Protein AF-A0A8B9CBR7-F1 (afdb_monomer_lite)

Organism: NCBI:txid132585

Foldseek 3Di:
DDDDDDDPPPPPPPDDPPVVVVVVVVVVVVVPDDDDDDDDDDDDPPDDPDPQVVDPVNVVVCVVVVVDDPDPDDDDPDDPVPPQPPQWDWDQDPVRDTDIPDDPQQQDPVNVVVLVVVLVVLCVVLCVPPLDDCPDPDSLVNVLSSLVSNVSSCVNSLSSVLVNVCVVPVVVSVVSVCCCVVVCCVVVSVVVSVVSVVVVVVVVVVVVVVVVVVVVVVVVVVVVVVVVVVVVVVVVVVVVVCVVVVVVDPDDCPVVVVVVVVVVVVVVVVVVVVVVVVVVVVVVVVVVVVVVVVVVVCVVVVVVVVVVVVVVVVVVVVVVVVVVVVVVVVVVVVVVVVVVVVVVVVVVVVVVVVVVVVVVVVVVVVVVVVVVVVVVVVVVVVVVVCVVPVD

pLDDT: mean 70.77, std 22.2, range [23.59, 97.25]

InterPro domains:
  IPR019347 Axonemal dynein light chain [PF10211] (94-184)
  IPR052845 Axonemal dynein light chain domain-containing protein [PTHR23052] (86-386)

Secondary structure (DSSP, 8-state):
------------------HHHHHHHHHHHHTTPPP---------------GGGG-HHHHGGGHHHHS-------------TTSSTT---EEE-TTS-EEESSPSS--SHHHHHHHHHHHHHHHHHTTSS------SSSHHHHHHHHHHHHHHHHHHHHHHHHHHHHHH-HHHHHHHHHHHHHSTHHHHHHHHHHHHHHHHHHHHHHHHHHHHHHHHHHHHHHHHHHHHHHHHHHHHHHHHHHHHHHHH--SSSHHHHHHHHHHHHHHHHHHHHHHHHHHHHHHHHHHHHHHHHHHHHHHHTT-HHHHHHHHHHHHHHHHHHHHHHHHHHHHHHHHHHHHHHHHHHHHHHHHHHHHHHHHHHHHHHHHHHHHHHHHHHHHHHHHHHHHHS--

Sequence (391 aa):
MLDHMRPVSSSLEYSFVPEEIFRTLTCASSSLSSPEYLKSHQTGCLQTPDRLWHYPNRRSKFRHLTDHPVSLTCAGSFNIYTCFSKYTTLLEDHEKKLRLFPSMKPAGRLEVIQLMEAMDNMLEKAGVDELIRVTGPSQLHNMLELLKAEQNIYNIVFHELIRQVSVDCVERGHLLSKLRSSLRYVDLLERIPQQMKTLYKKMMAQRLLDRHITKELLYFKESVEQLTRSESCLILNNYLNVLEMCAHTSLSFSSSLLEQYRELYELQRRRLEDQVLLVAQERDIWSSAAYDLALKIIDRNQLTLVRRLDVSGKTLTKVLKHFIVLLASKDTRDLADLQEEAEQFREMLGRVGAEIEHLEESSKEKLQIVCRSLNKWLQYRDSNFCTFFGR

Radius of gyration: 49.52 Å; chains: 1; bounding box: 104×51×165 Å

Structure (mmCIF, N/CA/C/O backbone):
data_AF-A0A8B9CBR7-F1
#
_entry.id   AF-A0A8B9CBR7-F1
#
loop_
_atom_site.group_PDB
_atom_site.id
_atom_site.type_symbol
_atom_site.label_atom_id
_atom_site.label_alt_id
_atom_site.label_comp_id
_atom_site.label_asym_id
_atom_site.label_entity_id
_atom_site.label_seq_id
_atom_site.pdbx_PDB_ins_code
_atom_site.Cartn_x
_atom_site.Cartn_y
_atom_site.Cartn_z
_atom_site.occupancy
_atom_site.B_iso_or_equiv
_atom_site.auth_seq_id
_atom_site.auth_comp_id
_atom_site.auth_asym_id
_atom_site.auth_atom_id
_atom_site.pdbx_PDB_model_num
ATOM 1 N N . MET A 1 1 ? 45.396 -9.828 41.041 1.00 37.59 1 MET A N 1
ATOM 2 C CA . MET A 1 1 ? 44.556 -11.041 40.956 1.00 37.59 1 MET A CA 1
ATOM 3 C C . MET A 1 1 ? 43.176 -10.541 40.553 1.00 37.59 1 MET A C 1
ATOM 5 O O . MET A 1 1 ? 42.639 -9.735 41.294 1.00 37.59 1 MET A O 1
ATOM 9 N N . LEU A 1 2 ? 42.776 -10.647 39.276 1.00 31.53 2 LEU A N 1
ATOM 10 C CA . LEU A 1 2 ? 42.066 -11.819 38.712 1.00 31.53 2 LEU A CA 1
ATOM 11 C C . LEU A 1 2 ? 40.861 -12.175 39.614 1.00 31.53 2 LEU A C 1
ATOM 13 O O . LEU A 1 2 ? 41.076 -12.446 40.785 1.00 31.53 2 LEU A O 1
ATOM 17 N N . ASP A 1 3 ? 39.606 -12.232 39.185 1.00 27.22 3 ASP A N 1
ATOM 18 C CA . ASP A 1 3 ? 39.044 -12.198 37.844 1.00 27.22 3 ASP A CA 1
ATOM 19 C C . ASP A 1 3 ? 37.504 -12.138 37.937 1.00 27.22 3 ASP A C 1
ATOM 21 O O . ASP A 1 3 ? 36.922 -12.548 38.937 1.00 27.22 3 ASP A O 1
ATOM 25 N N . HIS A 1 4 ? 36.889 -11.716 36.831 1.00 32.09 4 HIS A N 1
ATOM 26 C CA . HIS A 1 4 ? 35.573 -12.140 36.324 1.00 32.09 4 HIS A CA 1
ATOM 27 C C . HIS A 1 4 ? 34.267 -11.758 37.053 1.00 32.09 4 HIS A C 1
ATOM 29 O O . HIS A 1 4 ? 33.788 -12.475 37.919 1.00 32.09 4 HIS A O 1
ATOM 35 N N . MET A 1 5 ? 33.564 -10.760 36.498 1.00 30.91 5 MET A N 1
ATOM 36 C CA . MET A 1 5 ? 32.233 -10.973 35.896 1.00 30.91 5 MET A CA 1
ATOM 37 C C . MET A 1 5 ? 31.987 -9.939 34.783 1.00 30.91 5 MET A C 1
ATOM 39 O O . MET A 1 5 ? 31.854 -8.743 35.029 1.00 30.91 5 MET A O 1
ATOM 43 N N . ARG A 1 6 ? 31.967 -10.424 33.536 1.00 32.25 6 ARG A N 1
ATOM 44 C CA . ARG A 1 6 ? 31.604 -9.684 32.315 1.00 32.25 6 ARG A CA 1
ATOM 45 C C . ARG A 1 6 ? 30.143 -9.208 32.378 1.00 32.25 6 ARG A C 1
ATOM 47 O O . ARG A 1 6 ? 29.295 -10.006 32.771 1.00 32.25 6 ARG A O 1
ATOM 54 N N . PRO A 1 7 ? 29.794 -8.029 31.837 1.00 30.48 7 PRO A N 1
ATOM 55 C CA . PRO A 1 7 ? 28.463 -7.830 31.291 1.00 30.48 7 PRO A CA 1
ATOM 56 C C . PRO A 1 7 ? 28.405 -8.521 29.924 1.00 30.48 7 PRO A C 1
ATOM 58 O O . PRO A 1 7 ? 29.127 -8.160 28.991 1.00 30.48 7 PRO A O 1
ATOM 61 N N . VAL A 1 8 ? 27.575 -9.559 29.822 1.00 30.86 8 VAL A N 1
ATOM 62 C CA . VAL A 1 8 ? 27.205 -10.166 28.542 1.00 30.86 8 VAL A CA 1
ATOM 63 C C . VAL A 1 8 ? 26.551 -9.083 27.694 1.00 30.86 8 VAL A C 1
ATOM 65 O O . VAL A 1 8 ? 25.519 -8.519 28.046 1.00 30.86 8 VAL A O 1
ATOM 68 N N . SER A 1 9 ? 27.203 -8.776 26.582 1.00 31.05 9 SER A N 1
ATOM 69 C CA . SER A 1 9 ? 26.692 -7.932 25.518 1.00 31.05 9 SER A CA 1
ATOM 70 C C . SER A 1 9 ? 25.557 -8.706 24.852 1.00 31.05 9 SER A C 1
ATOM 72 O O . SER A 1 9 ? 25.806 -9.626 24.079 1.00 31.05 9 SER A O 1
ATOM 74 N N . SER A 1 10 ? 24.307 -8.379 25.170 1.00 29.81 10 SER A N 1
ATOM 75 C CA . SER A 1 10 ? 23.180 -8.825 24.357 1.00 29.81 10 SER A CA 1
ATOM 76 C C . SER A 1 10 ? 23.220 -8.044 23.046 1.00 29.81 10 SER A C 1
ATOM 78 O O . SER A 1 10 ? 22.716 -6.924 22.948 1.00 29.81 10 SER A O 1
ATOM 80 N N . SER A 1 11 ? 23.879 -8.623 22.047 1.00 31.28 11 SER A N 1
ATOM 81 C CA . SER A 1 11 ? 23.650 -8.318 20.643 1.00 31.28 11 SER A CA 1
ATOM 82 C C . SER A 1 11 ? 22.153 -8.465 20.360 1.00 31.28 11 SER A C 1
ATOM 84 O O . SER A 1 11 ? 21.641 -9.577 20.269 1.00 31.28 11 SER A O 1
ATOM 86 N N . LEU A 1 12 ? 21.438 -7.343 20.269 1.00 33.81 12 LEU A N 1
ATOM 87 C CA . LEU A 1 12 ? 20.095 -7.302 19.699 1.00 33.81 12 LEU A CA 1
ATOM 88 C C . LEU A 1 12 ? 20.225 -7.609 18.204 1.00 33.81 12 LEU A C 1
ATOM 90 O O . LEU A 1 12 ? 20.444 -6.719 17.382 1.00 33.81 12 LEU A O 1
ATOM 94 N N . GLU A 1 13 ? 20.150 -8.896 17.874 1.00 31.06 13 GLU A N 1
ATOM 95 C CA . GLU A 1 13 ? 19.948 -9.383 16.517 1.00 31.06 13 GLU A CA 1
ATOM 96 C C . GLU A 1 13 ? 18.618 -8.829 15.991 1.00 31.06 13 GLU A C 1
ATOM 98 O O . GLU A 1 13 ? 17.527 -9.251 16.369 1.00 31.06 13 GLU A O 1
ATOM 103 N N . TYR A 1 14 ? 18.714 -7.836 15.110 1.00 38.97 14 TYR A N 1
ATOM 104 C CA . TYR A 1 14 ? 17.622 -7.410 14.243 1.00 38.97 14 TYR A CA 1
ATOM 105 C C . TYR A 1 14 ? 17.426 -8.471 13.152 1.00 38.97 14 TYR A C 1
ATOM 107 O O . TYR A 1 14 ? 17.907 -8.329 12.030 1.00 38.97 14 TYR A O 1
ATOM 115 N N . SER A 1 15 ? 16.719 -9.550 13.467 1.00 40.06 15 SER A N 1
ATOM 116 C CA . SER A 1 15 ? 16.197 -10.459 12.446 1.00 40.06 15 SER A CA 1
ATOM 117 C C . SER A 1 15 ? 14.992 -11.217 12.979 1.00 40.06 15 SER A C 1
ATOM 119 O O . SER A 1 15 ? 15.100 -12.359 13.407 1.00 40.06 15 SER A O 1
ATOM 121 N N . PHE A 1 16 ? 13.821 -10.589 12.935 1.00 42.72 16 PHE A N 1
ATOM 122 C CA . PHE A 1 16 ? 12.570 -11.337 12.997 1.00 42.72 16 PHE A CA 1
ATOM 123 C C . PHE A 1 16 ? 11.594 -10.774 11.970 1.00 42.72 16 PHE A C 1
ATOM 125 O O . PHE A 1 16 ? 10.666 -10.031 12.273 1.00 42.72 16 PHE A O 1
ATOM 132 N N . VAL A 1 17 ? 11.852 -11.116 10.708 1.00 47.28 17 VAL A N 1
ATOM 133 C CA . VAL A 1 17 ? 10.774 -11.265 9.732 1.00 47.28 17 VAL A CA 1
ATOM 134 C C . VAL A 1 17 ? 10.418 -12.750 9.771 1.00 47.28 17 VAL A C 1
ATOM 136 O O . VAL A 1 17 ? 11.271 -13.558 9.401 1.00 47.28 17 VAL A O 1
ATOM 139 N N . PRO A 1 18 ? 9.225 -13.126 10.262 1.00 54.78 18 PRO A N 1
ATOM 140 C CA . PRO A 1 18 ? 8.799 -14.517 10.312 1.00 54.78 18 PRO A CA 1
ATOM 141 C C . PRO A 1 18 ? 8.897 -15.176 8.937 1.00 54.78 18 PRO A C 1
ATOM 143 O O . PRO A 1 18 ? 8.527 -14.592 7.914 1.00 54.78 18 PRO A O 1
ATOM 146 N N . GLU A 1 19 ? 9.400 -16.403 8.907 1.00 51.47 19 GLU A N 1
ATOM 147 C CA . GLU A 1 19 ? 9.640 -17.174 7.685 1.00 51.47 19 GLU A CA 1
ATOM 148 C C . GLU A 1 19 ? 8.336 -17.442 6.908 1.00 51.47 19 GLU A C 1
ATOM 150 O O . GLU A 1 19 ? 8.349 -17.619 5.683 1.00 51.47 19 GLU A O 1
ATOM 155 N N . GLU A 1 20 ? 7.183 -17.356 7.586 1.00 57.12 20 GLU A N 1
ATOM 156 C CA . GLU A 1 20 ? 5.865 -17.380 6.953 1.00 57.12 20 GLU A CA 1
ATOM 157 C C . GLU A 1 20 ? 5.632 -16.197 6.002 1.00 57.12 20 GLU A C 1
ATOM 159 O O . GLU A 1 20 ? 4.951 -16.370 4.988 1.00 57.12 20 GLU A O 1
ATOM 164 N N . ILE A 1 21 ? 6.222 -15.023 6.268 1.00 54.41 21 ILE A N 1
ATOM 165 C CA . ILE A 1 21 ? 6.104 -13.826 5.417 1.00 54.41 21 ILE A CA 1
ATOM 166 C C . ILE A 1 21 ? 6.892 -14.019 4.117 1.00 54.41 21 ILE A C 1
ATOM 168 O O . ILE A 1 21 ? 6.406 -13.692 3.034 1.00 54.41 21 ILE A O 1
ATOM 172 N N . PHE A 1 22 ? 8.077 -14.633 4.186 1.00 51.25 22 PHE A N 1
ATOM 173 C CA . PHE A 1 22 ? 8.837 -14.990 2.985 1.00 51.25 22 PHE A CA 1
ATOM 174 C C . PHE A 1 22 ? 8.127 -16.065 2.162 1.00 51.25 22 PHE A C 1
ATOM 176 O O . PHE A 1 22 ? 8.077 -15.954 0.934 1.00 51.25 22 PHE A O 1
ATOM 183 N N . ARG A 1 23 ? 7.510 -17.064 2.808 1.00 50.50 23 ARG A N 1
ATOM 184 C CA . ARG A 1 23 ? 6.694 -18.061 2.098 1.00 50.50 23 ARG A CA 1
ATOM 185 C C . ARG A 1 23 ? 5.469 -17.432 1.443 1.00 50.50 23 ARG A C 1
ATOM 187 O O . ARG A 1 23 ? 5.224 -17.707 0.276 1.00 50.50 23 ARG A O 1
ATOM 194 N N . THR A 1 24 ? 4.741 -16.548 2.124 1.00 50.41 24 THR A N 1
ATOM 195 C CA . THR A 1 24 ? 3.559 -15.882 1.541 1.00 50.41 24 THR A CA 1
ATOM 196 C C . THR A 1 24 ? 3.917 -14.918 0.412 1.00 50.41 24 THR A C 1
ATOM 198 O O . THR A 1 24 ? 3.225 -14.911 -0.603 1.00 50.41 24 THR A O 1
ATOM 201 N N . LEU A 1 25 ? 5.029 -14.182 0.509 1.00 44.84 25 LEU A N 1
ATOM 202 C CA . LEU A 1 25 ? 5.523 -13.330 -0.582 1.00 44.84 25 LEU A CA 1
ATOM 203 C C . LEU A 1 25 ? 6.021 -14.141 -1.790 1.00 44.84 25 LEU A C 1
ATOM 205 O O . LEU A 1 25 ? 5.811 -13.732 -2.932 1.00 44.84 25 LEU A O 1
ATOM 209 N N . THR A 1 26 ? 6.622 -15.311 -1.555 1.00 51.59 26 THR A N 1
ATOM 210 C CA . THR A 1 26 ? 7.070 -16.235 -2.617 1.00 51.59 26 THR A CA 1
ATOM 211 C C . THR A 1 26 ? 5.891 -16.979 -3.268 1.00 51.59 26 THR A C 1
ATOM 213 O O . THR A 1 26 ? 5.889 -17.244 -4.472 1.00 51.59 26 THR A O 1
ATOM 216 N N . CYS A 1 27 ? 4.831 -17.260 -2.508 1.00 44.22 27 CYS A N 1
ATOM 217 C CA . CYS A 1 27 ? 3.572 -17.802 -3.028 1.00 44.22 27 CYS A CA 1
ATOM 218 C C . CYS A 1 27 ? 2.755 -16.750 -3.803 1.00 44.22 27 CYS A C 1
ATOM 220 O O . CYS A 1 27 ? 2.131 -17.067 -4.812 1.00 44.22 27 CYS A O 1
ATOM 222 N N . ALA A 1 28 ? 2.784 -15.482 -3.384 1.00 43.72 28 ALA A N 1
ATOM 223 C CA . ALA A 1 28 ? 2.121 -14.399 -4.107 1.00 43.72 28 ALA A CA 1
ATOM 224 C C . ALA A 1 28 ? 2.824 -14.086 -5.441 1.00 43.72 28 ALA A C 1
ATOM 226 O O . ALA A 1 28 ? 2.154 -13.865 -6.450 1.00 43.72 28 ALA A O 1
ATOM 227 N N . SER A 1 29 ? 4.162 -14.138 -5.483 1.00 43.22 29 SER A N 1
ATOM 228 C CA . SER A 1 29 ? 4.945 -13.889 -6.702 1.00 43.22 29 SER A CA 1
ATOM 229 C C . SER A 1 29 ? 4.871 -15.022 -7.732 1.00 43.22 29 SER A C 1
ATOM 231 O O . SER A 1 29 ? 4.987 -14.762 -8.928 1.00 43.22 29 SER A O 1
ATOM 233 N N . SER A 1 30 ? 4.600 -16.259 -7.308 1.00 41.62 30 SER A N 1
ATOM 234 C CA . SER A 1 30 ? 4.386 -17.391 -8.222 1.00 41.62 30 SER A CA 1
ATOM 235 C C . SER A 1 30 ? 3.010 -17.379 -8.905 1.00 41.62 30 SER A C 1
ATOM 237 O O . SER A 1 30 ? 2.867 -17.977 -9.971 1.00 41.62 30 SER A O 1
ATOM 239 N N . SER A 1 31 ? 2.029 -16.632 -8.375 1.00 38.84 31 SER A N 1
ATOM 240 C CA . SER A 1 31 ? 0.699 -16.468 -8.995 1.00 38.84 31 SER A CA 1
ATOM 241 C C . SER A 1 31 ? 0.656 -15.491 -10.185 1.00 38.84 31 SER A C 1
ATOM 243 O O . SER A 1 31 ? -0.324 -15.472 -10.926 1.00 38.84 31 SER A O 1
ATOM 245 N N . LEU A 1 32 ? 1.733 -14.728 -10.423 1.00 35.41 32 LEU A N 1
ATOM 246 C CA . LEU A 1 32 ? 1.961 -13.973 -11.664 1.00 35.41 32 LEU A CA 1
ATOM 247 C C . LEU A 1 32 ? 3.131 -14.577 -12.456 1.00 35.41 32 LEU A C 1
ATOM 249 O O . LEU A 1 32 ? 4.083 -13.895 -12.833 1.00 35.41 32 LEU A O 1
ATOM 253 N N . SER A 1 33 ? 3.061 -15.878 -12.727 1.00 31.17 33 SER A N 1
ATOM 254 C CA . SER A 1 33 ? 3.868 -16.487 -13.782 1.00 31.17 33 SER A CA 1
ATOM 255 C C . SER A 1 33 ? 3.156 -16.311 -15.132 1.00 31.17 33 SER A C 1
ATOM 257 O O . SER A 1 33 ? 2.024 -16.736 -15.346 1.00 31.17 33 SER A O 1
ATOM 259 N N . SER A 1 34 ? 3.836 -15.580 -16.016 1.00 28.67 34 SER A N 1
ATOM 260 C CA . SER A 1 34 ? 3.505 -15.328 -17.425 1.00 28.67 34 SER A CA 1
ATOM 261 C C . SER A 1 34 ? 3.183 -16.624 -18.196 1.00 28.67 34 SER A C 1
ATOM 263 O O . SER A 1 34 ? 3.689 -17.684 -17.825 1.00 28.67 34 SER A O 1
ATOM 265 N N . PRO A 1 35 ? 2.396 -16.565 -19.288 1.00 30.39 35 PRO A N 1
ATOM 266 C CA . PRO A 1 35 ? 1.844 -17.747 -19.934 1.00 30.39 35 PRO A CA 1
ATOM 267 C C . PRO A 1 35 ? 2.913 -18.635 -20.581 1.00 30.39 35 PRO A C 1
ATOM 269 O O . PRO A 1 35 ? 3.795 -18.181 -21.313 1.00 30.39 35 PRO A O 1
ATOM 272 N N . GLU A 1 36 ? 2.753 -19.932 -20.334 1.00 29.77 36 GLU A N 1
ATOM 273 C CA . GLU A 1 36 ? 3.418 -21.048 -20.991 1.00 29.77 36 GLU A CA 1
ATOM 274 C C . GLU A 1 36 ? 3.155 -21.042 -22.503 1.00 29.77 36 GLU A C 1
ATOM 276 O O . GLU A 1 36 ? 2.133 -21.535 -22.957 1.00 29.77 36 GLU A O 1
ATOM 281 N N . TYR A 1 37 ? 4.098 -20.550 -23.302 1.00 31.11 37 TYR A N 1
ATOM 282 C CA . TYR A 1 37 ? 4.341 -21.057 -24.655 1.00 31.11 37 TYR A CA 1
ATOM 283 C C . TYR A 1 37 ? 5.814 -20.842 -24.988 1.00 31.11 37 TYR A C 1
ATOM 285 O O . TYR A 1 37 ? 6.218 -19.745 -25.356 1.00 31.11 37 TYR A O 1
ATOM 293 N N . LEU A 1 38 ? 6.606 -21.900 -24.805 1.00 27.44 38 LEU A N 1
ATOM 294 C CA . LEU A 1 38 ? 7.679 -22.378 -25.688 1.00 27.44 38 LEU A CA 1
ATOM 295 C C . LEU A 1 38 ? 8.442 -23.474 -24.930 1.00 27.44 38 LEU A C 1
ATOM 297 O O . LEU A 1 38 ? 9.405 -23.222 -24.209 1.00 27.44 38 LEU A O 1
ATOM 301 N N . LYS A 1 39 ? 7.976 -24.718 -25.089 1.00 26.69 39 LYS A N 1
ATOM 302 C CA . LYS A 1 39 ? 8.733 -25.916 -24.714 1.00 26.69 39 LYS A CA 1
ATOM 303 C C . LYS A 1 39 ? 10.077 -25.888 -25.439 1.00 26.69 39 LYS A C 1
ATOM 305 O O . LYS A 1 39 ? 10.115 -25.935 -26.668 1.00 26.69 39 LYS A O 1
ATOM 310 N N . SER A 1 40 ? 11.167 -25.867 -24.678 1.00 24.61 40 SER A N 1
ATOM 311 C CA . SER A 1 40 ? 12.464 -26.297 -25.177 1.00 24.61 40 SER A CA 1
ATOM 312 C C . SER A 1 40 ? 12.407 -27.811 -25.403 1.00 24.61 40 SER A C 1
ATOM 314 O O . SER A 1 40 ? 12.019 -28.585 -24.530 1.00 24.61 40 SER A O 1
ATOM 316 N N . HIS A 1 41 ? 12.746 -28.250 -26.610 1.00 27.56 41 HIS A N 1
ATOM 317 C CA . HIS A 1 41 ? 13.252 -29.599 -26.822 1.00 27.56 41 HIS A CA 1
ATOM 318 C C . HIS A 1 41 ? 14.773 -29.498 -26.785 1.00 27.56 41 HIS A C 1
ATOM 320 O O . HIS A 1 41 ? 15.394 -28.955 -27.697 1.00 27.56 41 HIS A O 1
ATOM 326 N N . GLN A 1 42 ? 15.369 -29.991 -25.703 1.00 32.62 42 GLN A N 1
ATOM 327 C CA . GLN A 1 42 ? 16.767 -30.392 -25.707 1.00 32.62 42 GLN A CA 1
ATOM 328 C C . GLN A 1 42 ? 16.872 -31.738 -26.421 1.00 32.62 42 GLN A C 1
ATOM 330 O O . GLN A 1 42 ? 16.249 -32.693 -25.981 1.00 32.62 42 GLN A O 1
ATOM 335 N N . THR A 1 43 ? 17.679 -31.791 -27.479 1.00 27.55 43 THR A N 1
ATOM 336 C CA . THR A 1 43 ? 18.722 -32.812 -27.701 1.00 27.55 43 THR A CA 1
ATOM 337 C C . THR A 1 43 ? 19.478 -32.433 -28.970 1.00 27.55 43 THR A C 1
ATOM 339 O O . THR A 1 43 ? 18.962 -32.563 -30.074 1.00 27.55 43 THR A O 1
ATOM 342 N N . GLY A 1 44 ? 20.704 -31.945 -28.807 1.00 23.59 44 GLY A N 1
ATOM 343 C CA . GLY A 1 44 ? 21.584 -31.580 -29.911 1.00 23.59 44 GLY A CA 1
ATOM 344 C C . GLY A 1 44 ? 22.942 -31.182 -29.364 1.00 23.59 44 GLY A C 1
ATOM 345 O O . GLY A 1 44 ? 23.197 -30.011 -29.111 1.00 23.59 44 GLY A O 1
ATOM 346 N N . CYS A 1 45 ? 23.769 -32.191 -29.103 1.00 25.53 45 CYS A N 1
ATOM 347 C CA . CYS A 1 45 ? 25.190 -32.067 -28.806 1.00 25.53 45 CYS A CA 1
ATOM 348 C C . CYS A 1 45 ? 25.853 -31.027 -29.729 1.00 25.53 45 CYS A C 1
ATOM 350 O O . CYS A 1 45 ? 25.541 -30.976 -30.919 1.00 25.53 45 CYS A O 1
ATOM 352 N N . LEU A 1 46 ? 26.766 -30.224 -29.176 1.00 29.58 46 LEU A N 1
ATOM 353 C CA . LEU A 1 46 ? 27.701 -29.377 -29.915 1.00 29.58 46 LEU A CA 1
ATOM 354 C C . LEU A 1 46 ? 28.383 -30.210 -31.012 1.00 29.58 46 LEU A C 1
ATOM 356 O O . LEU A 1 46 ? 29.358 -30.911 -30.747 1.00 29.58 46 LEU A O 1
ATOM 360 N N . GLN A 1 47 ? 27.878 -30.155 -32.243 1.00 29.94 47 GLN A N 1
ATOM 361 C CA . GLN A 1 47 ? 28.633 -30.638 -33.388 1.00 29.94 47 GLN A CA 1
ATOM 362 C C . GLN A 1 47 ? 29.622 -29.550 -33.785 1.00 29.94 47 GLN A C 1
ATOM 364 O O . GLN A 1 47 ? 29.259 -28.417 -34.101 1.00 29.94 47 GLN A O 1
ATOM 369 N N . THR A 1 48 ? 30.893 -29.928 -33.739 1.00 31.86 48 THR A N 1
ATOM 370 C CA . THR A 1 48 ? 32.009 -29.248 -34.385 1.00 31.86 48 THR A CA 1
ATOM 371 C C . THR A 1 48 ? 31.601 -28.825 -35.803 1.00 31.86 48 THR A C 1
ATOM 373 O O . THR A 1 48 ? 30.983 -29.631 -36.504 1.00 31.86 48 THR A O 1
ATOM 376 N N . PRO A 1 49 ? 31.934 -27.602 -36.261 1.00 32.97 49 PRO A N 1
ATOM 377 C CA . PRO A 1 49 ? 31.618 -27.192 -37.621 1.00 32.97 49 PRO A CA 1
ATOM 378 C C . PRO A 1 49 ? 32.219 -28.196 -38.608 1.00 32.97 49 PRO A C 1
ATOM 380 O O . PRO A 1 49 ? 33.386 -28.579 -38.489 1.00 32.97 49 PRO A O 1
ATOM 383 N N . ASP A 1 50 ? 31.398 -28.645 -39.553 1.00 36.00 50 ASP A N 1
ATOM 384 C CA . ASP A 1 50 ? 31.742 -29.696 -40.501 1.00 36.00 50 ASP A CA 1
ATOM 385 C C . ASP A 1 50 ? 33.042 -29.364 -41.263 1.00 36.00 50 ASP A C 1
ATOM 387 O O . ASP A 1 50 ? 33.256 -28.238 -41.729 1.00 36.00 50 ASP A O 1
ATOM 391 N N . ARG A 1 51 ? 33.924 -30.361 -41.419 1.00 42.75 51 ARG A N 1
ATOM 392 C CA . ARG A 1 51 ? 35.276 -30.258 -42.016 1.00 42.75 51 ARG A CA 1
ATOM 393 C C . ARG A 1 51 ? 35.250 -30.049 -43.540 1.00 42.75 51 ARG A C 1
ATOM 395 O O . ARG A 1 51 ? 36.198 -30.405 -44.245 1.00 42.75 51 ARG A O 1
ATOM 402 N N . LEU A 1 52 ? 34.179 -29.471 -44.080 1.00 40.94 52 LEU A N 1
ATOM 403 C CA . LEU A 1 52 ? 33.957 -29.334 -45.518 1.00 40.94 52 LEU A CA 1
ATOM 404 C C . LEU A 1 52 ? 34.997 -28.432 -46.209 1.00 40.94 52 LEU A C 1
ATOM 406 O O . LEU A 1 52 ? 35.260 -28.595 -47.400 1.00 40.94 52 LEU A O 1
ATOM 410 N N . TRP A 1 53 ? 35.624 -27.517 -45.466 1.00 43.88 53 TRP A N 1
ATOM 411 C CA . TRP A 1 53 ? 36.548 -26.508 -46.000 1.00 43.88 53 TRP A CA 1
ATOM 412 C C . TRP A 1 53 ? 37.988 -26.998 -46.231 1.00 43.88 53 TRP A C 1
ATOM 414 O O . TRP A 1 53 ? 38.771 -26.297 -46.881 1.00 43.88 53 TRP A O 1
ATOM 424 N N . HIS A 1 54 ? 38.330 -28.205 -45.763 1.00 50.19 54 HIS A N 1
ATOM 425 C CA . HIS A 1 54 ? 39.692 -28.756 -45.816 1.00 50.19 54 HIS A CA 1
ATOM 426 C C . HIS A 1 54 ? 39.971 -29.697 -47.001 1.00 50.19 54 HIS A C 1
ATOM 428 O O . HIS A 1 54 ? 41.106 -30.139 -47.161 1.00 50.19 54 HIS A O 1
ATOM 434 N N . TYR A 1 55 ? 38.990 -29.976 -47.870 1.00 48.59 55 TYR A N 1
ATOM 435 C CA . TYR A 1 55 ? 39.178 -30.875 -49.018 1.00 48.59 55 TYR A CA 1
ATOM 436 C C . 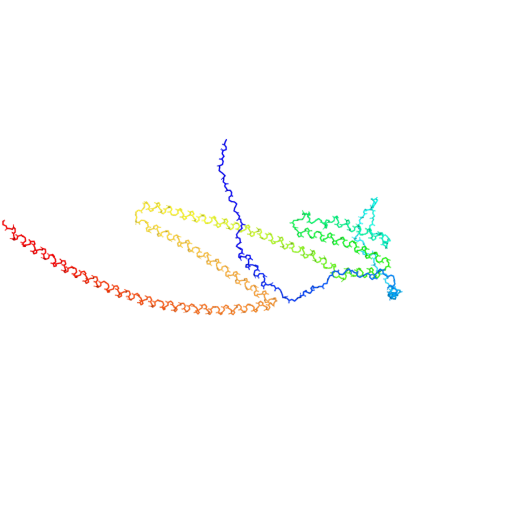TYR A 1 55 ? 39.227 -30.113 -50.356 1.00 48.59 55 TYR A C 1
ATOM 438 O O . TYR A 1 55 ? 38.186 -29.645 -50.829 1.00 48.59 55 TYR A O 1
ATOM 446 N N . PRO A 1 56 ? 40.394 -30.030 -51.030 1.00 51.31 56 PRO A N 1
ATOM 447 C CA . PRO A 1 56 ? 40.533 -29.307 -52.300 1.00 51.31 56 PRO A CA 1
ATOM 448 C C . PRO A 1 56 ? 39.625 -29.857 -53.415 1.00 51.31 56 PRO A C 1
ATOM 450 O O . PRO A 1 56 ? 39.113 -29.090 -54.229 1.00 51.31 56 PRO A O 1
ATOM 453 N N . ASN A 1 57 ? 39.312 -31.157 -53.394 1.00 51.69 57 ASN A N 1
ATOM 454 C CA . ASN A 1 57 ? 38.501 -31.814 -54.426 1.00 51.69 57 ASN A CA 1
ATOM 455 C C . ASN A 1 57 ? 37.003 -31.456 -54.389 1.00 51.69 57 ASN A C 1
ATOM 457 O O . ASN A 1 57 ? 36.310 -31.681 -55.378 1.00 51.69 57 ASN A O 1
ATOM 461 N N . ARG A 1 58 ? 36.482 -30.881 -53.291 1.00 50.50 58 ARG A N 1
ATOM 462 C CA . ARG A 1 58 ? 35.079 -30.416 -53.215 1.00 50.50 58 ARG A CA 1
ATOM 463 C C . ARG A 1 58 ? 34.895 -28.952 -53.636 1.00 50.50 58 ARG A C 1
ATOM 465 O O . ARG A 1 58 ? 33.761 -28.551 -53.879 1.00 50.50 58 ARG A O 1
ATOM 472 N N . ARG A 1 59 ? 35.978 -28.176 -53.810 1.00 51.38 59 ARG A N 1
ATOM 473 C CA . ARG A 1 59 ? 35.919 -26.790 -54.330 1.00 51.38 59 ARG A CA 1
ATOM 474 C C . ARG A 1 59 ? 35.583 -26.720 -55.819 1.00 51.38 59 ARG A C 1
ATOM 476 O O . ARG A 1 59 ? 34.965 -25.754 -56.250 1.00 51.38 59 ARG A O 1
ATOM 483 N N . SER A 1 60 ? 35.933 -27.742 -56.602 1.00 54.91 60 SER A N 1
ATOM 484 C CA . SER A 1 60 ? 35.682 -27.753 -58.053 1.00 54.91 60 SER A CA 1
ATOM 485 C C . SER A 1 60 ? 34.191 -27.699 -58.403 1.00 54.91 60 SER A C 1
ATOM 487 O O . SER A 1 60 ? 33.828 -27.089 -59.403 1.00 54.91 60 SER A O 1
ATOM 489 N N . LYS A 1 61 ? 33.317 -28.256 -57.551 1.00 52.81 61 LYS A N 1
ATOM 490 C CA . LYS A 1 61 ? 31.857 -28.226 -57.742 1.00 52.81 61 LYS A CA 1
ATOM 491 C C . LYS A 1 61 ? 31.236 -26.837 -57.549 1.00 52.81 61 LYS A C 1
ATOM 493 O O . LYS A 1 61 ? 30.154 -26.598 -58.070 1.00 52.81 61 LYS A O 1
ATOM 498 N N . PHE A 1 62 ? 31.923 -25.920 -56.867 1.00 51.62 62 PHE A N 1
ATOM 499 C CA . PHE A 1 62 ? 31.439 -24.562 -56.579 1.00 51.62 62 PHE A CA 1
ATOM 500 C C . PHE A 1 62 ? 32.251 -23.461 -57.281 1.00 51.62 62 PHE A C 1
ATOM 502 O O . PHE A 1 62 ? 32.017 -22.279 -57.032 1.00 51.62 62 PHE A O 1
ATOM 509 N N . ARG A 1 63 ? 33.161 -23.832 -58.200 1.00 53.38 63 ARG A N 1
ATOM 510 C CA . ARG A 1 63 ? 33.939 -22.883 -59.025 1.00 53.38 63 ARG A CA 1
ATOM 511 C C . ARG A 1 63 ? 33.055 -21.880 -59.765 1.00 53.38 63 ARG A C 1
ATOM 513 O O . ARG A 1 63 ? 33.355 -20.697 -59.792 1.00 53.38 63 ARG A O 1
ATOM 520 N N . HIS A 1 64 ? 31.899 -22.319 -60.257 1.00 54.09 64 HIS A N 1
ATOM 521 C CA . HIS A 1 64 ? 30.947 -21.462 -60.971 1.00 54.09 64 HIS A CA 1
ATOM 522 C C . HIS A 1 64 ? 30.363 -20.310 -60.124 1.00 54.09 64 HIS A C 1
ATOM 524 O O . HIS A 1 64 ? 29.915 -19.321 -60.692 1.00 54.09 64 HIS A O 1
ATOM 530 N N . LEU A 1 65 ? 30.387 -20.406 -58.786 1.00 46.03 65 LEU A N 1
ATOM 531 C CA . LEU A 1 65 ? 29.976 -19.325 -57.872 1.00 46.03 65 LEU A CA 1
ATOM 532 C C . LEU A 1 65 ? 31.139 -18.400 -57.481 1.00 46.03 65 LEU A C 1
ATOM 534 O O . LEU A 1 65 ? 30.914 -17.343 -56.899 1.00 46.03 65 LEU A O 1
ATOM 538 N N . THR A 1 66 ? 32.381 -18.811 -57.755 1.00 47.56 66 THR A N 1
ATOM 539 C CA . THR A 1 66 ? 33.607 -18.070 -57.411 1.00 47.56 66 THR A CA 1
ATOM 540 C C . THR A 1 66 ? 34.241 -17.386 -58.623 1.00 47.56 66 THR A C 1
ATOM 542 O O . THR A 1 66 ? 34.786 -16.299 -58.467 1.00 47.56 66 THR A O 1
ATOM 545 N N . ASP A 1 67 ? 34.111 -17.966 -59.820 1.00 44.62 67 ASP A N 1
ATOM 546 C CA . ASP A 1 67 ? 34.765 -17.495 -61.051 1.00 44.62 67 ASP A CA 1
ATOM 547 C C . ASP A 1 67 ? 33.913 -16.486 -61.857 1.00 44.62 67 ASP A C 1
ATOM 549 O O . ASP A 1 67 ? 34.423 -15.821 -62.760 1.00 44.62 67 ASP A O 1
ATOM 553 N N . HIS A 1 68 ? 32.626 -16.319 -61.523 1.00 40.53 68 HIS A N 1
ATOM 554 C CA . HIS A 1 68 ? 31.725 -15.351 -62.167 1.00 40.53 68 HIS A CA 1
ATOM 555 C C . HIS A 1 68 ? 30.926 -14.531 -61.140 1.00 40.53 68 HIS A C 1
ATOM 557 O O . HIS A 1 68 ? 29.728 -14.766 -60.959 1.00 40.53 68 HIS A O 1
ATOM 563 N N . PRO A 1 69 ? 31.531 -13.542 -60.456 1.00 40.25 69 PRO A N 1
ATOM 564 C CA . PRO A 1 69 ? 30.726 -12.488 -59.861 1.00 40.25 69 PRO A CA 1
ATOM 565 C C . PRO A 1 69 ? 30.060 -11.722 -61.011 1.00 40.25 69 PRO A C 1
ATOM 567 O O . PRO A 1 69 ? 30.746 -11.225 -61.901 1.00 40.25 69 PRO A O 1
ATOM 570 N N . VAL A 1 70 ? 28.727 -11.648 -61.026 1.00 36.91 70 VAL A N 1
ATOM 571 C CA . VAL A 1 70 ? 28.002 -10.774 -61.958 1.00 36.91 70 VAL A CA 1
ATOM 572 C C . VAL A 1 70 ? 28.380 -9.334 -61.611 1.00 36.91 70 VAL A C 1
ATOM 574 O O . VAL A 1 70 ? 27.812 -8.727 -60.706 1.00 36.91 70 VAL A O 1
ATOM 577 N N . SER A 1 71 ? 29.394 -8.806 -62.292 1.00 33.47 71 SER A N 1
ATOM 578 C CA . SER A 1 71 ? 29.804 -7.414 -62.205 1.00 33.47 71 SER A CA 1
ATOM 579 C C . SER A 1 71 ? 28.848 -6.578 -63.050 1.00 33.47 71 SER A C 1
ATOM 581 O O . SER A 1 71 ? 29.018 -6.400 -64.252 1.00 33.47 71 SER A O 1
ATOM 583 N N . LEU A 1 72 ? 27.821 -6.033 -62.402 1.00 30.73 72 LEU A N 1
ATOM 584 C CA . LEU A 1 72 ? 27.168 -4.826 -62.895 1.00 30.73 72 LEU A CA 1
ATOM 585 C C . LEU A 1 72 ? 28.105 -3.655 -62.594 1.00 30.73 72 LEU A C 1
ATOM 587 O O . LEU A 1 72 ? 28.024 -3.012 -61.551 1.00 30.73 72 LEU A O 1
ATOM 591 N N . THR A 1 73 ? 29.040 -3.407 -63.508 1.00 36.38 73 THR A N 1
ATOM 592 C CA . THR A 1 73 ? 29.763 -2.143 -63.581 1.00 36.38 73 THR A CA 1
ATOM 593 C C . THR A 1 73 ? 28.756 -1.036 -63.862 1.00 36.38 73 THR A C 1
ATOM 595 O O . THR A 1 73 ? 28.278 -0.879 -64.982 1.00 36.38 73 THR A O 1
ATOM 598 N N . CYS A 1 74 ? 28.438 -0.235 -62.850 1.00 24.77 74 CYS A N 1
ATOM 599 C CA . CYS A 1 74 ? 27.884 1.086 -63.088 1.00 24.77 74 CYS A CA 1
ATOM 600 C C . CYS A 1 74 ? 28.529 2.094 -62.141 1.00 24.77 74 CYS A C 1
ATOM 602 O O . CYS A 1 74 ? 28.637 1.882 -60.936 1.00 24.77 74 CYS A O 1
ATOM 604 N N . ALA A 1 75 ? 29.021 3.158 -62.764 1.00 35.53 75 ALA A N 1
ATOM 605 C CA . ALA A 1 75 ? 29.793 4.245 -62.202 1.00 35.53 75 ALA A CA 1
ATOM 606 C C . ALA A 1 75 ? 29.160 4.859 -60.945 1.00 35.53 75 ALA A C 1
ATOM 608 O O . ALA A 1 75 ? 27.962 5.129 -60.899 1.00 35.53 75 ALA A O 1
ATOM 609 N N . GLY A 1 76 ? 30.001 5.146 -59.953 1.00 30.41 76 GLY A N 1
ATOM 610 C CA . GLY A 1 76 ? 29.582 5.824 -58.735 1.00 30.41 76 GLY A CA 1
ATOM 611 C C . GLY A 1 76 ? 30.681 5.847 -57.687 1.00 30.41 76 GLY A C 1
ATOM 612 O O . GLY A 1 76 ? 30.559 5.208 -56.649 1.00 30.41 76 GLY A O 1
ATOM 613 N N . SER A 1 77 ? 31.760 6.583 -57.954 1.00 35.97 77 SER A N 1
ATOM 614 C CA . SER A 1 77 ? 32.765 6.957 -56.956 1.00 35.97 77 SER A CA 1
ATOM 615 C C . SER A 1 77 ? 32.116 7.824 -55.869 1.00 35.97 77 SER A C 1
ATOM 617 O O . SER A 1 77 ? 32.185 9.048 -55.924 1.00 35.97 77 SER A O 1
ATOM 619 N N . PHE A 1 78 ? 31.447 7.210 -54.893 1.00 29.50 78 PHE A N 1
ATOM 620 C CA . PHE A 1 78 ? 30.859 7.908 -53.751 1.00 29.50 78 PHE A CA 1
ATOM 621 C C . PHE A 1 78 ? 31.600 7.548 -52.457 1.00 29.50 78 PHE A C 1
ATOM 623 O O . PHE A 1 78 ? 31.399 6.493 -51.869 1.00 29.50 78 PHE A O 1
ATOM 630 N N . ASN A 1 79 ? 32.465 8.475 -52.033 1.00 34.19 79 ASN A N 1
ATOM 631 C CA . ASN A 1 79 ? 32.755 8.842 -50.640 1.00 34.19 79 ASN A CA 1
ATOM 632 C C . ASN A 1 79 ? 32.866 7.708 -49.599 1.00 34.19 79 ASN A C 1
ATOM 634 O O . ASN A 1 79 ? 32.114 7.674 -48.630 1.00 34.19 79 ASN A O 1
ATOM 638 N N . ILE A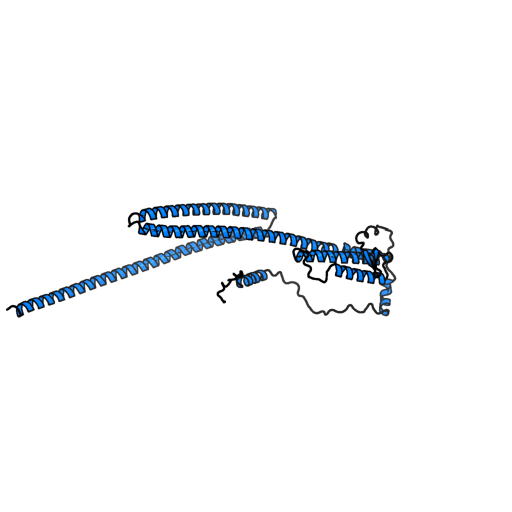 1 80 ? 33.864 6.831 -49.736 1.00 39.31 80 ILE A N 1
ATOM 639 C CA . ILE A 1 80 ? 34.249 5.870 -48.680 1.00 39.31 80 ILE A CA 1
ATOM 640 C C . ILE A 1 80 ? 35.397 6.413 -47.797 1.00 39.31 80 ILE A C 1
ATOM 642 O O . ILE A 1 80 ? 35.563 5.995 -46.653 1.00 39.31 80 ILE A O 1
ATOM 646 N N . TYR A 1 81 ? 36.150 7.415 -48.264 1.00 36.31 81 TYR A N 1
ATOM 647 C CA . TYR A 1 81 ? 37.318 7.952 -47.547 1.00 36.31 81 TYR A CA 1
ATOM 648 C C . TYR A 1 81 ? 36.995 8.754 -46.273 1.00 36.31 81 TYR A C 1
ATOM 650 O O . TYR A 1 81 ? 37.876 8.940 -45.438 1.00 36.31 81 TYR A O 1
ATOM 658 N N . THR A 1 82 ? 35.755 9.202 -46.065 1.00 32.59 82 THR A N 1
ATOM 659 C CA . THR A 1 82 ? 35.401 10.073 -44.928 1.00 32.59 82 THR A CA 1
ATOM 660 C C . T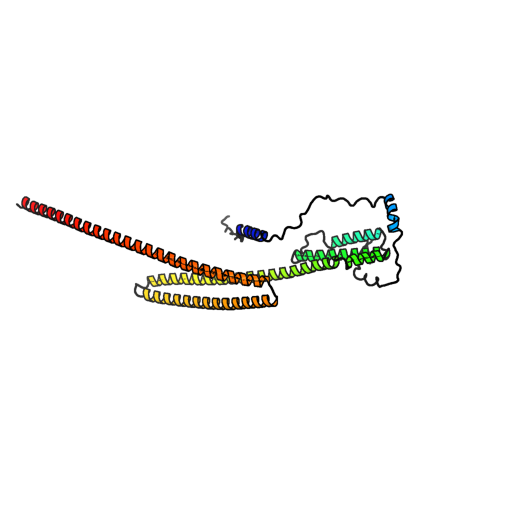HR A 1 82 ? 35.004 9.328 -43.645 1.00 32.59 82 THR A C 1
ATOM 662 O O . THR A 1 82 ? 34.883 9.961 -42.598 1.00 32.59 82 THR A O 1
ATOM 665 N N . CYS A 1 83 ? 34.854 7.995 -43.661 1.00 37.25 83 CYS A N 1
ATOM 666 C CA . CYS A 1 83 ? 34.366 7.231 -42.497 1.00 37.25 83 CYS A CA 1
ATOM 667 C C . CYS A 1 83 ? 35.443 6.584 -41.601 1.00 37.25 83 CYS A C 1
ATOM 669 O O . CYS A 1 83 ? 35.095 6.073 -40.538 1.00 37.25 83 CYS A O 1
ATOM 671 N N . PHE A 1 84 ? 36.730 6.609 -41.963 1.00 37.31 84 PHE A N 1
ATOM 672 C CA . PHE A 1 84 ? 37.763 5.826 -41.253 1.00 37.31 84 PHE A CA 1
ATOM 673 C C . PHE A 1 84 ? 38.507 6.564 -40.121 1.00 37.31 84 PHE A C 1
ATOM 675 O O . PHE A 1 84 ? 39.299 5.955 -39.411 1.00 37.31 84 PHE A O 1
ATOM 682 N N . SER A 1 85 ? 38.257 7.860 -39.899 1.00 40.00 85 SER A N 1
ATOM 683 C CA . SER A 1 85 ? 39.122 8.711 -39.054 1.00 40.00 85 SER A CA 1
ATOM 684 C C . SER A 1 85 ? 38.896 8.629 -37.529 1.00 40.00 85 SER A C 1
ATOM 686 O O . SER A 1 85 ? 39.606 9.307 -36.791 1.00 40.00 85 SER A O 1
ATOM 688 N N . LYS A 1 86 ? 37.919 7.866 -37.014 1.00 49.19 86 LYS A N 1
ATOM 689 C CA . LYS A 1 86 ? 37.552 7.911 -35.575 1.00 49.19 86 LYS A CA 1
ATOM 690 C C . LYS A 1 86 ? 38.233 6.875 -34.665 1.00 49.19 86 LYS A C 1
ATOM 692 O O . LYS A 1 86 ? 38.134 7.027 -33.453 1.00 49.19 86 LYS A O 1
ATOM 697 N N . TYR A 1 87 ? 38.897 5.850 -35.205 1.00 49.94 87 TYR A N 1
ATOM 698 C CA . TYR A 1 87 ? 39.336 4.669 -34.431 1.00 49.94 87 TYR A CA 1
ATOM 699 C C . TYR A 1 87 ? 40.845 4.384 -34.518 1.00 49.94 87 TYR A C 1
ATOM 701 O O . TYR A 1 87 ? 41.265 3.234 -34.460 1.00 49.94 87 TYR A O 1
ATOM 709 N N . THR A 1 88 ? 41.675 5.417 -34.664 1.00 49.94 88 THR A N 1
ATOM 710 C CA . THR A 1 88 ? 43.139 5.274 -34.669 1.00 49.94 88 THR A CA 1
ATOM 711 C C . THR A 1 88 ? 43.647 4.931 -33.268 1.00 49.94 88 THR A C 1
ATOM 713 O O . THR A 1 88 ? 43.604 5.779 -32.375 1.00 49.94 88 THR A O 1
ATOM 716 N N . THR A 1 89 ? 44.131 3.707 -33.068 1.00 49.47 89 THR A N 1
ATOM 717 C CA . THR A 1 89 ? 44.818 3.286 -31.840 1.00 49.47 89 THR A CA 1
ATOM 718 C C . THR A 1 89 ? 46.325 3.180 -32.071 1.00 49.47 89 THR A C 1
ATOM 720 O O . THR A 1 89 ? 46.789 2.874 -33.168 1.00 49.47 89 THR A O 1
ATOM 723 N N . LEU A 1 90 ? 47.111 3.487 -31.038 1.00 48.53 90 LEU A N 1
ATOM 724 C CA . LEU A 1 90 ? 48.563 3.312 -31.051 1.00 48.53 90 LEU A CA 1
ATOM 725 C C . LEU A 1 90 ? 48.876 1.938 -30.460 1.00 48.53 90 LEU A C 1
ATOM 727 O O . LEU A 1 90 ? 48.482 1.660 -29.328 1.00 48.53 90 LEU A O 1
ATOM 731 N N . LEU A 1 91 ? 49.564 1.088 -31.221 1.00 45.94 91 LEU A N 1
ATOM 732 C CA . LEU A 1 91 ? 50.048 -0.203 -30.737 1.00 45.94 91 LEU A CA 1
ATOM 733 C C . LEU A 1 91 ? 51.575 -0.189 -30.649 1.00 45.94 91 LEU A C 1
ATOM 735 O O . LEU A 1 91 ? 52.257 0.389 -31.502 1.00 45.94 91 LEU A O 1
ATOM 739 N N . GLU A 1 92 ? 52.097 -0.835 -29.610 1.00 41.59 92 GLU A N 1
ATOM 740 C CA . GLU A 1 92 ? 53.528 -1.073 -29.428 1.00 41.59 92 GLU A CA 1
ATOM 741 C C . GLU A 1 92 ? 53.901 -2.432 -30.027 1.00 41.59 92 GLU A C 1
ATOM 743 O O . GLU A 1 92 ? 53.292 -3.449 -29.709 1.00 41.59 92 GLU A O 1
ATOM 748 N N . ASP A 1 93 ? 54.888 -2.428 -30.922 1.00 45.19 93 ASP A N 1
ATOM 749 C CA . ASP A 1 93 ? 55.449 -3.628 -31.551 1.00 45.19 93 ASP A CA 1
ATOM 750 C C . ASP A 1 93 ? 56.392 -4.383 -30.584 1.00 45.19 93 ASP A C 1
ATOM 752 O O . ASP A 1 93 ? 56.893 -3.795 -29.619 1.00 45.19 93 ASP A O 1
ATOM 756 N N . HIS A 1 94 ? 56.750 -5.639 -30.884 1.00 47.09 94 HIS A N 1
ATOM 757 C CA . HIS A 1 94 ? 57.745 -6.411 -30.108 1.00 47.09 94 HIS A CA 1
ATOM 758 C C . HIS A 1 94 ? 59.143 -5.749 -30.080 1.00 47.09 94 HIS A C 1
ATOM 760 O O . HIS A 1 94 ? 59.966 -6.054 -29.218 1.00 47.09 94 HIS A O 1
ATOM 766 N N . GLU A 1 95 ? 59.394 -4.787 -30.975 1.00 50.50 95 GLU A N 1
ATOM 767 C CA . GLU A 1 95 ? 60.587 -3.928 -31.009 1.00 50.50 95 GLU A CA 1
ATOM 768 C C . GLU A 1 95 ? 60.416 -2.555 -30.311 1.00 50.50 95 GLU A C 1
ATOM 770 O O . GLU A 1 95 ? 61.256 -1.673 -30.489 1.00 50.50 95 GLU A O 1
ATOM 775 N N . LYS A 1 96 ? 59.338 -2.322 -29.541 1.00 51.31 96 LYS A N 1
ATOM 776 C CA . LYS A 1 96 ? 59.018 -1.030 -28.882 1.00 51.31 96 LYS A CA 1
ATOM 777 C C . LYS A 1 96 ? 58.925 0.178 -29.831 1.00 51.31 96 LYS A C 1
ATOM 779 O O . LYS A 1 96 ? 59.162 1.318 -29.432 1.00 51.31 96 LYS A O 1
ATOM 784 N N . LYS A 1 97 ? 58.571 -0.041 -31.099 1.00 44.09 97 LYS A N 1
ATOM 785 C CA . LYS A 1 97 ? 58.251 1.040 -32.044 1.00 44.09 97 LYS A CA 1
ATOM 786 C C . LYS A 1 97 ? 56.737 1.225 -32.096 1.00 44.09 97 LYS A C 1
ATOM 788 O O . LYS A 1 97 ? 56.005 0.261 -32.307 1.00 44.09 97 LYS A O 1
ATOM 793 N N . LEU A 1 98 ? 56.278 2.463 -31.914 1.00 48.72 98 LEU A N 1
ATOM 794 C CA . LEU A 1 98 ? 54.867 2.832 -32.036 1.00 48.72 98 LEU A CA 1
ATOM 795 C C . LEU A 1 98 ? 54.465 2.780 -33.512 1.00 48.72 98 LEU A C 1
ATOM 797 O O . LEU A 1 98 ? 54.949 3.581 -34.316 1.00 48.72 98 LEU A O 1
ATOM 801 N N . ARG A 1 99 ? 53.582 1.848 -33.881 1.00 53.53 99 ARG A N 1
ATOM 802 C CA . ARG A 1 99 ? 52.954 1.844 -35.207 1.00 53.53 99 ARG A CA 1
ATOM 803 C C . ARG A 1 99 ? 51.584 2.512 -35.116 1.00 53.53 99 ARG A C 1
ATOM 805 O O . ARG A 1 99 ? 50.794 2.224 -34.219 1.00 53.53 99 ARG A O 1
ATOM 812 N N . LEU A 1 100 ? 51.301 3.399 -36.068 1.00 49.69 100 LEU A N 1
ATOM 813 C CA . LEU A 1 100 ? 49.964 3.948 -36.278 1.00 49.69 100 LEU A CA 1
ATOM 814 C C . LEU A 1 100 ? 49.098 2.871 -36.934 1.00 49.69 100 LEU A C 1
ATOM 816 O O . LEU A 1 100 ? 49.316 2.518 -38.093 1.00 49.69 100 LEU A O 1
ATOM 820 N N . PHE A 1 101 ? 48.113 2.356 -36.202 1.00 45.41 101 PHE A N 1
ATOM 821 C CA . PHE A 1 101 ? 46.974 1.699 -36.832 1.00 45.41 101 PHE A CA 1
ATOM 822 C C . PHE A 1 101 ? 46.111 2.787 -37.487 1.00 45.41 101 PHE A C 1
ATOM 824 O O . PHE A 1 101 ? 45.790 3.766 -36.800 1.00 45.41 101 PHE A O 1
ATOM 831 N N . PRO A 1 1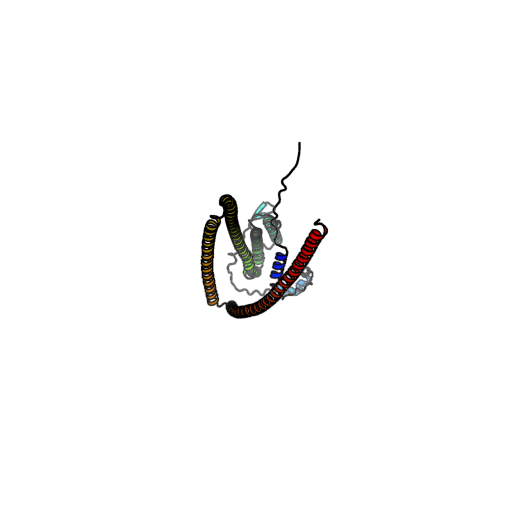02 ? 45.730 2.668 -38.780 1.00 52.00 102 PRO A N 1
ATOM 832 C CA . PRO A 1 102 ? 45.700 1.455 -39.631 1.00 52.00 102 PRO A CA 1
ATOM 833 C C . PRO A 1 102 ? 46.885 1.241 -40.621 1.00 52.00 102 PRO A C 1
ATOM 835 O O . PRO A 1 102 ? 47.421 2.194 -41.182 1.00 52.00 102 PRO A O 1
ATOM 838 N N . SER A 1 103 ? 47.223 -0.026 -40.937 1.00 50.81 103 SER A N 1
ATOM 839 C CA . SER A 1 103 ? 48.325 -0.458 -41.848 1.00 50.81 103 SER A CA 1
ATOM 840 C C . SER A 1 103 ? 48.013 -0.341 -43.350 1.00 50.81 103 SER A C 1
ATOM 842 O O . SER A 1 103 ? 47.061 -0.957 -43.811 1.00 50.81 103 SER A O 1
ATOM 844 N N . MET A 1 104 ? 48.848 0.318 -44.165 1.00 48.22 104 MET A N 1
ATOM 845 C CA . MET A 1 104 ? 48.615 0.611 -45.601 1.00 48.22 104 MET A CA 1
ATOM 846 C C . MET A 1 104 ? 48.399 -0.593 -46.554 1.00 48.22 104 MET A C 1
ATOM 848 O O . MET A 1 104 ? 47.868 -0.394 -47.645 1.00 48.22 104 MET A O 1
ATOM 852 N N . LYS A 1 105 ? 48.759 -1.827 -46.171 1.00 56.50 105 LYS A N 1
ATOM 853 C CA . LYS A 1 105 ? 48.438 -3.073 -46.905 1.00 56.50 105 LYS A CA 1
ATOM 854 C C . LYS A 1 105 ? 47.935 -4.122 -45.908 1.00 56.50 105 LYS A C 1
ATOM 856 O O . LYS A 1 105 ? 48.756 -4.749 -45.252 1.00 56.50 105 LYS A O 1
ATOM 861 N N . PRO A 1 106 ? 46.617 -4.298 -45.747 1.00 55.97 106 PRO A N 1
ATOM 862 C CA . PRO A 1 106 ? 46.106 -4.955 -44.548 1.00 55.97 106 PRO A CA 1
ATOM 863 C C . PRO A 1 106 ? 45.682 -6.428 -44.752 1.00 55.97 106 PRO A C 1
ATOM 865 O O . PRO A 1 106 ? 45.190 -7.045 -43.819 1.00 55.97 106 PRO A O 1
ATOM 868 N N . ALA A 1 107 ? 45.878 -7.012 -45.940 1.00 60.91 107 ALA A N 1
ATOM 869 C CA . ALA A 1 107 ? 45.342 -8.334 -46.307 1.00 60.91 107 ALA A CA 1
ATOM 870 C C . ALA A 1 107 ? 46.283 -9.536 -46.047 1.00 60.91 107 ALA A C 1
ATOM 872 O O . ALA A 1 107 ? 45.992 -10.657 -46.471 1.00 60.91 107 ALA A O 1
ATOM 873 N N . GLY A 1 108 ? 47.434 -9.340 -45.398 1.00 71.19 108 GLY A N 1
ATOM 874 C CA . GLY A 1 108 ? 48.353 -10.440 -45.108 1.00 71.19 108 GLY A CA 1
ATOM 875 C C . GLY A 1 108 ? 47.989 -11.203 -43.827 1.00 71.19 108 GLY A C 1
ATOM 876 O O . GLY A 1 108 ? 47.292 -10.723 -42.933 1.00 71.19 108 GLY A O 1
ATOM 877 N N . ARG A 1 109 ? 48.459 -12.454 -43.737 1.00 77.38 109 ARG A N 1
ATOM 878 C CA . ARG A 1 109 ? 48.193 -13.333 -42.583 1.00 77.38 109 ARG A CA 1
ATOM 879 C C . ARG A 1 109 ? 48.822 -12.798 -41.292 1.00 77.38 109 ARG A C 1
ATOM 881 O O . ARG A 1 109 ? 48.296 -13.054 -40.215 1.00 77.38 109 ARG A O 1
ATOM 888 N N . LEU A 1 110 ? 49.940 -12.084 -41.408 1.00 75.06 110 LEU A N 1
ATOM 889 C CA . LEU A 1 110 ? 50.676 -11.532 -40.274 1.00 75.06 110 LEU A CA 1
ATOM 890 C C . LEU A 1 110 ? 49.917 -10.356 -39.646 1.00 75.06 110 LEU A C 1
ATOM 892 O O . LEU A 1 110 ? 49.831 -10.267 -38.430 1.00 75.06 110 LEU A O 1
ATOM 896 N N . GLU A 1 111 ? 49.283 -9.520 -40.461 1.00 75.38 111 GLU A N 1
ATOM 897 C CA . GLU A 1 111 ? 48.472 -8.382 -40.032 1.00 75.38 111 GLU A CA 1
ATOM 898 C C . GLU A 1 111 ? 47.207 -8.829 -39.285 1.00 75.38 111 GLU A C 1
ATOM 900 O O . GLU A 1 111 ? 46.809 -8.198 -38.307 1.00 75.38 111 GLU A O 1
ATOM 905 N N . VAL A 1 112 ? 46.598 -9.947 -39.697 1.00 79.94 112 VAL A N 1
ATOM 906 C CA . VAL A 1 112 ? 45.455 -10.547 -38.985 1.00 79.94 112 VAL A CA 1
ATOM 907 C C . VAL A 1 112 ? 45.881 -11.119 -37.630 1.00 79.94 112 VAL A C 1
ATOM 909 O O . VAL A 1 112 ? 45.171 -10.934 -36.646 1.00 79.94 112 VAL A O 1
ATOM 912 N N . ILE A 1 113 ? 47.044 -11.779 -37.558 1.00 78.81 113 ILE A N 1
ATOM 913 C CA . ILE A 1 113 ? 47.591 -12.293 -36.290 1.00 78.81 113 ILE A CA 1
ATOM 914 C C . ILE A 1 113 ? 47.923 -11.133 -35.343 1.00 78.81 113 ILE A C 1
ATOM 916 O O . ILE A 1 113 ? 47.537 -11.176 -34.182 1.00 78.81 113 ILE A O 1
ATOM 920 N N . GLN A 1 114 ? 48.528 -10.056 -35.850 1.00 78.88 114 GLN A N 1
ATOM 921 C CA . GLN A 1 114 ? 48.793 -8.847 -35.065 1.00 78.88 114 GLN A CA 1
ATOM 922 C C . GLN A 1 114 ? 47.511 -8.179 -34.559 1.00 78.88 114 GLN A C 1
ATOM 924 O O . GLN A 1 114 ? 47.479 -7.691 -33.434 1.00 78.88 114 GLN A O 1
ATOM 929 N N . LEU A 1 115 ? 46.442 -8.153 -35.362 1.00 81.50 115 LEU A N 1
ATOM 930 C CA . LEU A 1 115 ? 45.144 -7.630 -34.927 1.00 81.50 115 LEU A CA 1
ATOM 931 C C . LEU A 1 115 ? 44.526 -8.490 -33.815 1.00 81.50 115 LEU A C 1
ATOM 933 O O . LEU A 1 115 ? 43.917 -7.948 -32.896 1.00 81.50 115 LEU A O 1
ATOM 937 N N . MET A 1 116 ? 44.695 -9.810 -33.893 1.00 82.44 116 MET A N 1
ATOM 938 C CA . MET A 1 116 ? 44.247 -10.750 -32.866 1.00 82.44 116 MET A CA 1
ATOM 939 C C . MET A 1 116 ? 45.022 -10.545 -31.557 1.00 82.44 116 MET A C 1
ATOM 941 O O . MET A 1 116 ? 44.408 -10.289 -30.530 1.00 82.44 116 MET A O 1
ATOM 945 N N . GLU A 1 117 ? 46.357 -10.502 -31.611 1.00 82.50 117 GLU A N 1
ATOM 946 C CA . GLU A 1 117 ? 47.200 -10.210 -30.441 1.00 82.50 117 GLU A CA 1
ATOM 947 C C . GLU A 1 117 ? 46.904 -8.822 -29.850 1.00 82.50 117 GLU A C 1
ATOM 949 O O . GLU A 1 117 ? 46.885 -8.637 -28.634 1.00 82.50 117 GLU A O 1
ATOM 954 N N . ALA A 1 118 ? 46.640 -7.818 -30.688 1.00 80.56 118 ALA A N 1
ATOM 955 C CA . ALA A 1 118 ? 46.246 -6.490 -30.232 1.00 80.56 118 ALA A CA 1
ATOM 956 C C . ALA A 1 118 ? 44.887 -6.497 -29.523 1.00 80.56 118 ALA A C 1
ATOM 958 O O . ALA A 1 118 ? 44.714 -5.788 -28.532 1.00 80.56 118 ALA A O 1
ATOM 959 N N . MET A 1 119 ? 43.927 -7.279 -30.022 1.00 83.50 119 MET A N 1
ATOM 960 C CA . MET A 1 119 ? 42.629 -7.467 -29.380 1.00 83.50 119 MET A CA 1
ATOM 961 C C . MET A 1 119 ? 42.784 -8.128 -28.012 1.00 83.50 119 MET A C 1
ATOM 963 O O . MET A 1 119 ? 42.244 -7.596 -27.045 1.00 83.50 119 MET A O 1
ATOM 967 N N . ASP A 1 120 ? 43.573 -9.197 -27.915 1.00 83.31 120 ASP A N 1
ATOM 968 C CA . ASP A 1 120 ? 43.835 -9.899 -26.654 1.00 83.31 120 ASP A CA 1
ATOM 969 C C . ASP A 1 120 ? 44.498 -8.960 -25.629 1.00 83.31 120 ASP A C 1
ATOM 971 O O . ASP A 1 120 ? 43.998 -8.793 -24.518 1.00 83.31 120 ASP A O 1
ATOM 975 N N . ASN A 1 121 ? 45.520 -8.201 -26.043 1.00 83.12 121 ASN A N 1
ATOM 976 C CA . ASN A 1 121 ? 46.155 -7.177 -25.203 1.00 83.12 121 ASN A CA 1
ATOM 977 C C . ASN A 1 121 ? 45.182 -6.067 -24.759 1.00 83.12 121 ASN A C 1
ATOM 979 O O . ASN A 1 121 ? 45.297 -5.533 -23.653 1.00 83.12 121 ASN A O 1
ATOM 983 N N . MET A 1 122 ? 44.255 -5.649 -25.628 1.00 81.81 122 MET A N 1
ATOM 984 C CA . MET A 1 122 ? 43.242 -4.647 -25.284 1.00 81.81 122 MET A CA 1
ATOM 985 C C . MET A 1 122 ? 42.214 -5.199 -24.289 1.00 81.81 122 MET A C 1
ATOM 987 O O . MET A 1 122 ? 41.796 -4.461 -23.398 1.00 81.81 122 MET A O 1
ATOM 991 N N . LEU A 1 123 ? 41.831 -6.472 -24.415 1.00 80.69 123 LEU A N 1
ATOM 992 C CA . LEU A 1 123 ? 40.914 -7.150 -23.496 1.00 80.69 123 LEU A CA 1
ATOM 993 C C . LEU A 1 123 ? 41.555 -7.371 -22.118 1.00 80.69 123 LEU A C 1
ATOM 995 O O . LEU A 1 123 ? 40.928 -7.053 -21.106 1.00 80.69 123 LEU A O 1
ATOM 999 N N . GLU A 1 124 ? 42.821 -7.797 -22.071 1.00 82.38 124 GLU A N 1
ATOM 1000 C CA . GLU A 1 124 ? 43.590 -7.921 -20.824 1.00 82.38 124 GLU A CA 1
ATOM 1001 C C . GLU A 1 124 ? 43.705 -6.570 -20.101 1.00 82.38 124 GLU A C 1
ATOM 1003 O O . GLU A 1 124 ? 43.416 -6.462 -18.909 1.00 82.38 124 GLU A O 1
ATOM 1008 N N . LYS A 1 125 ? 44.041 -5.493 -20.828 1.00 77.12 125 LYS A N 1
ATOM 1009 C CA . LYS A 1 125 ? 44.132 -4.132 -20.262 1.00 77.12 125 LYS A CA 1
ATOM 1010 C C . LYS A 1 125 ? 42.784 -3.566 -19.811 1.00 77.12 125 LYS A C 1
ATOM 1012 O O . LYS A 1 125 ? 42.756 -2.733 -18.905 1.00 77.12 125 LYS A O 1
ATOM 1017 N N . ALA A 1 126 ? 41.685 -3.979 -20.440 1.00 70.69 126 ALA A N 1
ATOM 1018 C CA . ALA A 1 126 ? 40.334 -3.594 -20.039 1.00 70.69 126 ALA A CA 1
ATOM 1019 C C . ALA A 1 126 ? 39.843 -4.346 -18.788 1.00 70.69 126 ALA A C 1
ATOM 1021 O O . ALA A 1 126 ? 38.806 -3.973 -18.239 1.00 70.69 126 ALA A O 1
ATOM 1022 N N . GLY A 1 127 ? 40.592 -5.349 -18.309 1.00 65.94 127 GLY A N 1
ATOM 1023 C CA . GLY A 1 127 ? 40.275 -6.091 -17.090 1.00 65.94 127 GLY A CA 1
ATOM 1024 C C . GLY A 1 127 ? 39.091 -7.044 -17.248 1.00 65.94 127 GLY A C 1
ATOM 1025 O O . GLY A 1 127 ? 38.383 -7.283 -16.274 1.00 65.94 127 GLY A O 1
ATOM 1026 N N . VAL A 1 128 ? 38.858 -7.566 -18.459 1.00 59.06 128 VAL A N 1
ATOM 1027 C CA . VAL A 1 128 ? 37.715 -8.446 -18.778 1.00 59.06 128 VAL A CA 1
ATOM 1028 C C . VAL A 1 128 ? 37.737 -9.752 -17.959 1.00 59.06 128 VAL A C 1
ATOM 1030 O O . VAL A 1 128 ? 36.673 -10.267 -17.620 1.00 59.06 128 VAL A O 1
ATOM 1033 N N . ASP A 1 129 ? 38.919 -10.223 -17.540 1.00 54.00 129 ASP A N 1
ATOM 1034 C CA . ASP A 1 129 ? 39.082 -11.456 -16.747 1.00 54.00 129 ASP A CA 1
ATOM 1035 C C . ASP A 1 129 ? 39.164 -11.243 -15.222 1.00 54.00 129 ASP A C 1
ATOM 1037 O O . ASP A 1 129 ? 38.937 -12.173 -14.444 1.00 54.00 129 ASP A O 1
ATOM 1041 N N . GLU A 1 130 ? 39.420 -10.022 -14.746 1.00 55.69 130 GLU A N 1
ATOM 1042 C CA . GLU A 1 130 ? 39.449 -9.723 -13.311 1.00 55.69 130 GLU A CA 1
ATOM 1043 C C . GLU A 1 130 ? 38.092 -9.178 -12.860 1.00 55.69 130 GLU A C 1
ATOM 1045 O O . GLU A 1 130 ? 37.858 -7.973 -12.784 1.00 55.69 130 GLU A O 1
ATOM 1050 N N . LEU A 1 131 ? 37.191 -10.085 -12.476 1.00 51.22 131 LEU A N 1
ATOM 1051 C CA . LEU A 1 131 ? 35.842 -9.801 -11.958 1.00 51.22 131 LEU A CA 1
ATOM 1052 C C . LEU A 1 131 ? 35.798 -8.886 -10.701 1.00 51.22 131 LEU A C 1
ATOM 1054 O O . LEU A 1 131 ? 34.741 -8.715 -10.093 1.00 51.22 131 LEU A O 1
ATOM 1058 N N . ILE A 1 132 ? 36.922 -8.320 -10.240 1.00 51.12 132 ILE A N 1
ATOM 1059 C CA . ILE A 1 132 ? 37.049 -7.650 -8.941 1.00 51.12 132 ILE A CA 1
ATOM 1060 C C . ILE A 1 132 ? 38.057 -6.483 -8.985 1.00 51.12 132 ILE A C 1
ATOM 1062 O O . ILE A 1 132 ? 39.062 -6.479 -8.281 1.00 51.12 132 ILE A O 1
ATOM 1066 N N . ARG A 1 133 ? 37.758 -5.402 -9.711 1.00 49.97 133 ARG A N 1
ATOM 1067 C CA . ARG A 1 133 ? 38.176 -4.059 -9.259 1.00 49.97 133 ARG A CA 1
ATOM 1068 C C . ARG A 1 133 ? 36.941 -3.209 -9.025 1.00 49.97 133 ARG A C 1
ATOM 1070 O O . ARG A 1 133 ? 36.287 -2.722 -9.941 1.00 49.97 133 ARG A O 1
ATOM 1077 N N . VAL A 1 134 ? 36.591 -3.067 -7.748 1.00 50.25 134 VAL A N 1
ATOM 1078 C CA . VAL A 1 134 ? 35.542 -2.159 -7.278 1.00 50.25 134 VAL A CA 1
ATOM 1079 C C . VAL A 1 134 ? 36.058 -0.730 -7.438 1.00 50.25 134 VAL A C 1
ATOM 1081 O O . VAL A 1 134 ? 36.587 -0.144 -6.500 1.00 50.25 134 VAL A O 1
ATOM 1084 N N . THR A 1 135 ? 35.972 -0.183 -8.648 1.00 55.88 135 THR A N 1
ATOM 1085 C CA . THR A 1 135 ? 36.306 1.229 -8.901 1.00 55.88 135 THR A CA 1
ATOM 1086 C C . THR A 1 135 ? 35.053 2.109 -8.879 1.00 55.88 135 THR A C 1
ATOM 1088 O O . THR A 1 135 ? 35.133 3.286 -8.540 1.00 55.88 135 THR A O 1
ATOM 1091 N N . GLY A 1 136 ? 33.870 1.537 -9.118 1.00 57.53 136 GLY A N 1
ATOM 1092 C CA . GLY A 1 136 ? 32.598 2.248 -9.084 1.00 57.53 136 GLY A CA 1
ATOM 1093 C C . GLY A 1 136 ? 31.772 2.072 -7.801 1.00 57.53 136 GLY A C 1
ATOM 1094 O O . GLY A 1 136 ? 31.880 1.065 -7.100 1.00 57.53 136 GLY A O 1
ATOM 1095 N N . PRO A 1 137 ? 30.835 3.004 -7.530 1.00 62.25 137 PRO A N 1
ATOM 1096 C CA . PRO A 1 137 ? 29.974 3.007 -6.338 1.00 62.25 137 PRO A CA 1
ATOM 1097 C C . PRO A 1 137 ? 28.934 1.867 -6.288 1.00 62.25 137 PRO A C 1
ATOM 1099 O O . PRO A 1 137 ? 28.161 1.770 -5.334 1.00 62.25 137 PRO A O 1
ATOM 1102 N N . SER A 1 138 ? 28.837 1.027 -7.325 1.00 70.25 138 SER A N 1
ATOM 1103 C CA . SER A 1 138 ? 27.934 -0.131 -7.362 1.00 70.25 138 SER A CA 1
ATOM 1104 C C . SER A 1 138 ? 28.383 -1.151 -8.410 1.00 70.25 138 SER A C 1
ATOM 1106 O O . SER A 1 138 ? 28.960 -0.764 -9.422 1.00 70.25 138 SER A O 1
ATOM 1108 N N . GLN A 1 139 ? 28.015 -2.423 -8.232 1.00 72.56 139 GLN A N 1
ATOM 1109 C CA . GLN A 1 139 ? 28.289 -3.502 -9.196 1.00 72.56 139 GLN A CA 1
ATOM 1110 C C . GLN A 1 139 ? 27.770 -3.185 -10.611 1.00 72.56 139 GLN A C 1
ATOM 1112 O O . GLN A 1 139 ? 28.457 -3.421 -11.599 1.00 72.56 139 GLN A O 1
ATOM 1117 N N . LEU A 1 140 ? 26.593 -2.558 -10.708 1.00 75.06 140 LEU A N 1
ATOM 1118 C CA . LEU A 1 140 ? 25.984 -2.156 -11.980 1.00 75.06 140 LEU A CA 1
ATOM 1119 C C . LEU A 1 140 ? 26.792 -1.054 -12.690 1.00 75.06 140 LEU A C 1
ATOM 1121 O O . LEU A 1 140 ? 26.846 -1.018 -13.915 1.00 75.06 140 LEU A O 1
ATOM 1125 N N . HIS A 1 141 ? 27.455 -0.176 -11.935 1.00 73.06 141 HIS A N 1
ATOM 1126 C CA . HIS A 1 141 ? 28.335 0.844 -12.506 1.00 73.06 141 HIS A CA 1
ATOM 1127 C C . HIS A 1 141 ? 29.587 0.220 -13.130 1.00 73.06 141 HIS A C 1
ATOM 1129 O O . HIS A 1 141 ? 29.917 0.551 -14.262 1.00 73.06 141 HIS A O 1
ATOM 1135 N N . ASN A 1 142 ? 30.208 -0.739 -12.440 1.00 75.06 142 ASN A N 1
ATOM 1136 C CA . ASN A 1 142 ? 31.390 -1.443 -12.945 1.00 75.06 142 ASN A CA 1
ATOM 1137 C C . ASN A 1 142 ? 31.061 -2.228 -14.222 1.00 75.06 142 ASN A C 1
ATOM 1139 O O . ASN A 1 142 ? 31.778 -2.130 -15.211 1.00 75.06 142 ASN A O 1
ATOM 1143 N N . MET A 1 143 ? 29.923 -2.932 -14.243 1.00 76.62 143 MET A N 1
ATOM 1144 C CA . MET A 1 143 ? 29.456 -3.628 -15.447 1.00 76.62 143 MET A CA 1
ATOM 1145 C C . MET A 1 143 ? 29.205 -2.671 -16.618 1.00 76.62 143 MET A C 1
ATOM 1147 O O . MET A 1 143 ? 29.497 -3.008 -17.760 1.00 76.62 143 MET A O 1
ATOM 1151 N N . LEU A 1 144 ? 28.690 -1.465 -16.358 1.00 77.00 144 LEU A N 1
ATOM 1152 C CA . LEU A 1 144 ? 28.484 -0.464 -17.406 1.00 77.00 144 LEU A CA 1
ATOM 1153 C C . LEU A 1 144 ? 29.812 0.037 -17.995 1.00 77.00 144 LEU A C 1
ATOM 1155 O O . LEU A 1 144 ? 29.873 0.330 -19.188 1.00 77.00 144 LEU A O 1
ATOM 1159 N N . GLU A 1 145 ? 30.850 0.185 -17.173 1.00 76.56 145 GLU A N 1
ATOM 1160 C CA . GLU A 1 145 ? 32.182 0.593 -17.631 1.00 76.56 145 GLU A CA 1
ATOM 1161 C C . GLU A 1 145 ? 32.872 -0.514 -18.432 1.00 76.56 145 GLU A C 1
ATOM 1163 O O . GLU A 1 145 ? 33.360 -0.236 -19.528 1.00 76.56 145 GLU A O 1
ATOM 1168 N N . LEU A 1 146 ? 32.804 -1.763 -17.959 1.00 79.00 146 LEU A N 1
ATOM 1169 C CA . LEU A 1 146 ? 33.319 -2.937 -18.673 1.00 79.00 146 LEU A CA 1
ATOM 1170 C C . LEU A 1 146 ? 32.643 -3.117 -20.038 1.00 79.00 146 LEU A C 1
ATOM 1172 O O . LEU A 1 146 ? 33.323 -3.196 -21.057 1.00 79.00 146 LEU A O 1
ATOM 1176 N N . LEU A 1 147 ? 31.308 -3.055 -20.088 1.00 78.75 147 LEU A N 1
ATOM 1177 C CA . LEU A 1 147 ? 30.556 -3.169 -21.343 1.00 78.75 147 LEU A CA 1
ATOM 1178 C C . LEU A 1 147 ? 30.947 -2.091 -22.361 1.00 78.75 147 LEU A C 1
ATOM 1180 O O . LEU A 1 147 ? 31.031 -2.366 -23.556 1.00 78.75 147 LEU A O 1
ATOM 1184 N N . LYS A 1 148 ? 31.202 -0.858 -21.907 1.00 77.00 148 LYS A N 1
ATOM 1185 C CA . LYS A 1 148 ? 31.674 0.216 -22.793 1.00 77.00 148 LYS A CA 1
ATOM 1186 C C . LYS A 1 148 ? 33.089 -0.042 -23.299 1.00 77.00 148 LYS A C 1
ATOM 1188 O O . LYS A 1 148 ? 33.363 0.244 -24.463 1.00 77.00 148 LYS A O 1
ATOM 1193 N N . ALA A 1 149 ? 33.979 -0.532 -22.439 1.00 78.69 149 ALA A N 1
ATOM 1194 C CA . ALA A 1 149 ? 35.349 -0.856 -22.816 1.00 78.69 149 ALA A CA 1
ATOM 1195 C C . ALA A 1 149 ? 35.375 -1.978 -23.865 1.00 78.69 149 ALA A C 1
ATOM 1197 O O . ALA A 1 149 ? 35.942 -1.785 -24.939 1.00 78.69 149 ALA A O 1
ATOM 1198 N N . GLU A 1 150 ? 34.662 -3.081 -23.628 1.00 79.56 150 GLU A N 1
ATOM 1199 C CA . GLU A 1 150 ? 34.535 -4.186 -24.586 1.00 79.56 150 GLU A CA 1
ATOM 1200 C C . GLU A 1 150 ? 33.911 -3.740 -25.911 1.00 79.56 150 GLU A C 1
ATOM 1202 O O . GLU A 1 150 ? 34.437 -4.036 -26.984 1.00 79.56 150 GLU A O 1
ATOM 1207 N N . GLN A 1 151 ? 32.821 -2.967 -25.867 1.00 78.50 151 GLN A N 1
ATOM 1208 C CA . GLN A 1 151 ? 32.175 -2.462 -27.079 1.00 78.50 151 GLN A CA 1
ATOM 1209 C C . GLN A 1 151 ? 33.126 -1.587 -27.909 1.00 78.50 151 GLN A C 1
ATOM 1211 O O . GLN A 1 151 ? 33.113 -1.652 -29.139 1.00 78.50 151 GLN A O 1
ATOM 1216 N N . ASN A 1 152 ? 33.977 -0.790 -27.259 1.00 77.75 152 ASN A N 1
ATOM 1217 C CA . ASN A 1 152 ? 34.994 0.002 -27.945 1.00 77.75 152 ASN A CA 1
ATOM 1218 C C . ASN A 1 152 ? 36.064 -0.877 -28.606 1.00 77.75 152 ASN A C 1
ATOM 1220 O O . ASN A 1 152 ? 36.428 -0.606 -29.749 1.00 77.75 152 ASN A O 1
ATOM 1224 N N . ILE A 1 153 ? 36.513 -1.943 -27.939 1.00 82.00 153 ILE A N 1
ATOM 1225 C CA . ILE A 1 153 ? 37.480 -2.905 -28.491 1.00 82.00 153 ILE A CA 1
ATOM 1226 C C . ILE A 1 153 ? 36.896 -3.596 -29.727 1.00 82.00 153 ILE A C 1
ATOM 1228 O O . ILE A 1 153 ? 37.507 -3.565 -30.797 1.00 82.00 153 ILE A O 1
ATOM 1232 N N . TYR A 1 154 ? 35.673 -4.126 -29.625 1.00 83.19 154 TYR A N 1
ATOM 1233 C CA . TYR A 1 154 ? 34.987 -4.739 -30.764 1.00 83.19 154 TYR A CA 1
ATOM 1234 C C . TYR A 1 154 ? 34.787 -3.753 -31.914 1.00 83.19 154 TYR A C 1
ATOM 1236 O O . TYR A 1 154 ? 34.966 -4.125 -33.071 1.00 83.19 154 TYR A O 1
ATOM 1244 N N . ASN A 1 155 ? 34.469 -2.487 -31.625 1.00 80.12 155 ASN A N 1
ATOM 1245 C CA . ASN A 1 155 ? 34.365 -1.460 -32.657 1.00 80.12 155 ASN A CA 1
ATOM 1246 C C . ASN A 1 155 ? 35.691 -1.285 -33.408 1.00 80.12 155 ASN A C 1
ATOM 1248 O O . ASN A 1 155 ? 35.685 -1.307 -34.637 1.00 80.12 155 ASN A O 1
ATOM 1252 N N . ILE A 1 156 ? 36.811 -1.140 -32.694 1.00 79.38 156 ILE A N 1
ATOM 1253 C CA . ILE A 1 156 ? 38.143 -0.957 -33.293 1.00 79.38 156 ILE A CA 1
ATOM 1254 C C . ILE A 1 156 ? 38.483 -2.135 -34.215 1.00 79.38 156 ILE A C 1
ATOM 1256 O O . ILE A 1 156 ? 38.792 -1.929 -35.390 1.00 79.38 156 ILE A O 1
ATOM 1260 N N . VAL A 1 157 ? 38.342 -3.367 -33.719 1.00 82.06 157 VAL A N 1
ATOM 1261 C CA . VAL A 1 157 ? 38.660 -4.584 -34.483 1.00 82.06 157 VAL A CA 1
ATOM 1262 C C . VAL A 1 157 ? 37.735 -4.738 -35.692 1.00 82.06 157 VAL A C 1
ATOM 1264 O O . VAL A 1 157 ? 38.191 -5.023 -36.797 1.00 82.06 157 VAL A O 1
ATOM 1267 N N . PHE A 1 158 ? 36.434 -4.495 -35.530 1.00 83.19 158 PHE A N 1
ATOM 1268 C CA . PHE A 1 158 ? 35.467 -4.660 -36.615 1.00 83.19 158 PHE A CA 1
ATOM 1269 C C . PHE A 1 158 ? 35.625 -3.600 -37.714 1.00 83.19 158 PHE A C 1
ATOM 1271 O O . PHE A 1 158 ? 35.426 -3.893 -38.895 1.00 83.19 158 PHE A O 1
ATOM 1278 N N . HIS A 1 159 ? 35.992 -2.364 -37.357 1.00 79.56 159 HIS A N 1
ATOM 1279 C CA . HIS A 1 159 ? 36.337 -1.331 -38.339 1.00 79.56 159 HIS A CA 1
ATOM 1280 C C . HIS A 1 159 ? 37.577 -1.718 -39.149 1.00 79.56 159 HIS A C 1
ATOM 1282 O O . HIS A 1 159 ? 37.581 -1.520 -40.366 1.00 79.56 159 HIS A O 1
ATOM 1288 N N . GLU A 1 160 ? 38.577 -2.334 -38.515 1.00 80.38 160 GLU A N 1
ATOM 1289 C CA . GLU A 1 160 ? 39.755 -2.841 -39.222 1.00 80.38 160 GLU A CA 1
ATOM 1290 C C . GLU A 1 160 ? 39.419 -4.036 -40.126 1.00 80.38 160 GLU A C 1
ATOM 1292 O O . GLU A 1 160 ? 39.871 -4.080 -41.268 1.00 80.38 160 GLU A O 1
ATOM 1297 N N . LEU A 1 161 ? 38.551 -4.956 -39.691 1.00 82.44 161 LEU A N 1
ATOM 1298 C CA . LEU A 1 161 ? 38.086 -6.066 -40.533 1.00 82.44 161 LEU A CA 1
ATOM 1299 C C . LEU A 1 161 ? 37.327 -5.575 -41.774 1.00 82.44 161 LEU A C 1
ATOM 1301 O O . LEU A 1 161 ? 37.564 -6.061 -42.881 1.00 82.44 161 LEU A O 1
ATOM 1305 N N . ILE A 1 162 ? 36.440 -4.583 -41.626 1.00 81.38 162 ILE A N 1
ATOM 1306 C CA . ILE A 1 162 ? 35.759 -3.965 -42.776 1.00 81.38 162 ILE A CA 1
ATOM 1307 C C . ILE A 1 162 ? 36.788 -3.368 -43.729 1.00 81.38 162 ILE A C 1
ATOM 1309 O O . ILE A 1 162 ? 36.679 -3.555 -44.941 1.00 81.38 162 ILE A O 1
ATOM 1313 N N . ARG A 1 163 ? 37.782 -2.655 -43.199 1.00 80.81 163 ARG A N 1
ATOM 1314 C CA . ARG A 1 163 ? 38.839 -2.036 -43.994 1.00 80.81 163 ARG A CA 1
ATOM 1315 C C . ARG A 1 163 ? 39.648 -3.087 -44.760 1.00 80.81 163 ARG A C 1
ATOM 1317 O O . ARG A 1 163 ? 39.802 -2.938 -45.967 1.00 80.81 163 ARG A O 1
ATOM 1324 N N . GLN A 1 164 ? 40.090 -4.153 -44.093 1.00 80.38 164 GLN A N 1
ATOM 1325 C CA . GLN A 1 164 ? 40.809 -5.283 -44.692 1.00 80.38 164 GLN A CA 1
ATOM 1326 C C . GLN A 1 164 ? 40.041 -5.896 -45.862 1.00 80.38 164 GLN A C 1
ATOM 1328 O O . GLN A 1 164 ? 40.566 -6.000 -46.967 1.00 80.38 164 GLN A O 1
ATOM 1333 N N . VAL A 1 165 ? 38.764 -6.210 -45.645 1.00 81.00 165 VAL A N 1
ATOM 1334 C CA . VAL A 1 165 ? 37.900 -6.809 -46.669 1.00 81.00 165 VAL A CA 1
ATOM 1335 C C . VAL A 1 165 ? 37.595 -5.828 -47.808 1.00 81.00 165 VAL A C 1
ATOM 1337 O O . VAL A 1 165 ? 37.480 -6.247 -48.958 1.00 81.00 165 VAL A O 1
ATOM 1340 N N . SER A 1 166 ? 37.504 -4.526 -47.514 1.00 81.44 166 SER A N 1
ATOM 1341 C CA . SER A 1 166 ? 37.256 -3.479 -48.518 1.00 81.44 166 SER A CA 1
ATOM 1342 C C . SER A 1 166 ? 38.434 -3.263 -49.467 1.00 81.44 166 SER A C 1
ATOM 1344 O O . SER A 1 166 ? 38.211 -2.815 -50.588 1.00 81.44 166 SER A O 1
ATOM 1346 N N . VAL A 1 167 ? 39.670 -3.543 -49.032 1.00 77.12 167 VAL A N 1
ATOM 1347 C CA . VAL A 1 167 ? 40.866 -3.399 -49.880 1.00 77.12 167 VAL A CA 1
ATOM 1348 C C . VAL A 1 167 ? 40.864 -4.424 -51.016 1.00 77.12 167 VAL A C 1
ATOM 1350 O O . VAL A 1 167 ? 41.239 -4.074 -52.132 1.00 77.12 167 VAL A O 1
ATOM 1353 N N . ASP A 1 168 ? 40.385 -5.645 -50.760 1.00 68.25 168 ASP A N 1
ATOM 1354 C CA . ASP A 1 168 ? 40.281 -6.698 -51.779 1.00 68.25 168 ASP A CA 1
ATOM 1355 C C . ASP A 1 168 ? 38.970 -6.616 -52.578 1.00 68.25 168 ASP A C 1
ATOM 1357 O O . ASP A 1 168 ? 38.952 -6.853 -53.785 1.00 68.25 168 ASP A O 1
ATOM 1361 N N . CYS A 1 169 ? 37.850 -6.308 -51.913 1.00 78.25 169 CYS A N 1
ATOM 1362 C CA . CYS A 1 169 ? 36.536 -6.181 -52.543 1.00 78.25 169 CYS A CA 1
ATOM 1363 C C . CYS A 1 169 ? 35.661 -5.187 -51.773 1.00 78.25 169 CYS A C 1
ATOM 1365 O O . CYS A 1 169 ? 35.124 -5.476 -50.694 1.00 78.25 169 CYS A O 1
ATOM 1367 N N . VAL A 1 170 ? 35.478 -4.013 -52.374 1.00 77.31 170 VAL A N 1
ATOM 1368 C CA . VAL A 1 170 ? 34.730 -2.897 -51.786 1.00 77.31 170 VAL A CA 1
ATOM 1369 C C . VAL A 1 170 ? 33.281 -3.291 -51.492 1.00 77.31 170 VAL A C 1
ATOM 1371 O O . VAL A 1 170 ? 32.730 -2.868 -50.481 1.00 77.31 170 VAL A O 1
ATOM 1374 N N . GLU A 1 171 ? 32.668 -4.160 -52.298 1.00 81.94 171 GLU A N 1
ATOM 1375 C CA . GLU A 1 171 ? 31.294 -4.634 -52.116 1.00 81.94 171 GLU A CA 1
ATOM 1376 C C . GLU A 1 171 ? 31.145 -5.521 -50.875 1.00 81.94 171 GLU A C 1
ATOM 1378 O O . GLU A 1 171 ? 30.160 -5.404 -50.143 1.00 81.94 171 GLU A O 1
ATOM 1383 N N . ARG A 1 172 ? 32.135 -6.379 -50.585 1.00 83.25 172 ARG A N 1
ATOM 1384 C CA . ARG A 1 172 ? 32.157 -7.185 -49.351 1.00 83.25 172 ARG A CA 1
ATOM 1385 C C . ARG A 1 172 ? 32.359 -6.299 -48.127 1.00 83.25 172 ARG A C 1
ATOM 1387 O O . ARG A 1 172 ? 31.683 -6.483 -47.116 1.00 83.25 172 ARG A O 1
ATOM 1394 N N . GLY A 1 173 ? 33.238 -5.307 -48.239 1.00 83.88 173 GLY A N 1
ATOM 1395 C CA . GLY A 1 173 ? 33.429 -4.282 -47.218 1.00 83.88 173 GLY A CA 1
ATOM 1396 C C . GLY A 1 173 ? 32.162 -3.468 -46.952 1.00 83.88 173 GLY A C 1
ATOM 1397 O O . GLY A 1 173 ? 31.759 -3.280 -45.803 1.00 83.88 173 GLY A O 1
ATOM 1398 N N . HIS A 1 174 ? 31.470 -3.061 -48.017 1.00 79.44 174 HIS A N 1
ATOM 1399 C CA . HIS A 1 174 ? 30.190 -2.367 -47.948 1.00 79.44 174 HIS A CA 1
ATOM 1400 C C . HIS A 1 174 ? 29.104 -3.243 -47.313 1.00 79.44 174 HIS A C 1
ATOM 1402 O O . HIS A 1 174 ? 28.356 -2.759 -46.466 1.00 79.44 174 HIS A O 1
ATOM 1408 N N . LEU A 1 175 ? 29.045 -4.536 -47.647 1.00 82.50 175 LEU A N 1
ATOM 1409 C CA . LEU A 1 175 ? 28.124 -5.483 -47.020 1.00 82.50 175 LEU A CA 1
ATOM 1410 C C . LEU A 1 175 ? 28.395 -5.627 -45.518 1.00 82.50 175 LEU A C 1
ATOM 1412 O O . LEU A 1 175 ? 27.447 -5.586 -44.742 1.00 82.50 175 LEU A O 1
ATOM 1416 N N . LEU A 1 176 ? 29.654 -5.743 -45.086 1.00 83.69 176 LEU A N 1
ATOM 1417 C CA . LEU A 1 176 ? 30.011 -5.811 -43.661 1.00 83.69 176 LEU A CA 1
ATOM 1418 C C . LEU A 1 176 ? 29.713 -4.502 -42.922 1.00 83.69 176 LEU A C 1
ATOM 1420 O O . LEU A 1 176 ? 29.208 -4.524 -41.798 1.00 83.69 176 LEU A O 1
ATOM 1424 N N . SER A 1 177 ? 29.960 -3.360 -43.565 1.00 79.94 177 SER A N 1
ATOM 1425 C CA . SER A 1 177 ? 29.563 -2.049 -43.047 1.00 79.94 177 SER A CA 1
ATOM 1426 C C . SER A 1 177 ? 28.044 -1.965 -42.885 1.00 79.94 177 SER A C 1
ATOM 1428 O O . SER A 1 177 ? 27.551 -1.611 -41.818 1.00 79.94 177 SER A O 1
ATOM 1430 N N . LYS A 1 178 ? 27.282 -2.413 -43.889 1.00 78.62 178 LYS A N 1
ATOM 1431 C CA . LYS A 1 178 ? 25.821 -2.490 -43.829 1.00 78.62 178 LYS A CA 1
ATOM 1432 C C . LYS A 1 178 ? 25.343 -3.517 -42.802 1.00 78.62 178 LYS A C 1
ATOM 1434 O O . LYS A 1 178 ? 24.372 -3.247 -42.122 1.00 78.62 178 LYS A O 1
ATOM 1439 N N . LEU A 1 179 ? 26.004 -4.651 -42.598 1.00 76.31 179 LEU A N 1
ATOM 1440 C CA . LEU A 1 179 ? 25.654 -5.589 -41.522 1.00 76.31 179 LEU A CA 1
ATOM 1441 C C . LEU A 1 179 ? 25.892 -4.981 -40.138 1.00 76.31 179 LEU A C 1
ATOM 1443 O O . LEU A 1 179 ? 25.145 -5.258 -39.211 1.00 76.31 179 LEU A O 1
ATOM 1447 N N . ARG A 1 180 ? 26.874 -4.099 -39.982 1.00 76.31 180 ARG A N 1
ATOM 1448 C CA . ARG A 1 180 ? 27.045 -3.382 -38.719 1.00 76.31 180 ARG A CA 1
ATOM 1449 C C . ARG A 1 180 ? 26.048 -2.236 -38.551 1.00 76.31 180 ARG A C 1
ATOM 1451 O O . ARG A 1 180 ? 25.467 -2.103 -37.483 1.00 76.31 180 ARG A O 1
ATOM 1458 N N . SER A 1 181 ? 25.835 -1.428 -39.588 1.00 65.44 181 SER A N 1
ATOM 1459 C CA . SER A 1 181 ? 24.983 -0.230 -39.532 1.00 65.44 181 SER A CA 1
ATOM 1460 C C . SER A 1 181 ? 23.487 -0.499 -39.741 1.00 65.44 181 SER A C 1
ATOM 1462 O O . SER A 1 181 ? 22.664 0.251 -39.238 1.00 65.44 181 SER A O 1
ATOM 1464 N N . SER A 1 182 ? 23.119 -1.530 -40.503 1.00 53.88 182 SER A N 1
ATOM 1465 C CA . SER A 1 182 ? 21.736 -1.879 -40.878 1.00 53.88 182 SER A CA 1
ATOM 1466 C C . SER A 1 182 ? 21.205 -3.098 -40.133 1.00 53.88 182 SER A C 1
ATOM 1468 O O . SER A 1 182 ? 19.984 -3.240 -40.023 1.00 53.88 182 SER A O 1
ATOM 1470 N N . LEU A 1 183 ? 22.068 -3.998 -39.652 1.00 52.50 183 LEU A N 1
ATOM 1471 C CA . LEU A 1 183 ? 21.625 -5.024 -38.720 1.00 52.50 183 LEU A CA 1
ATOM 1472 C C . LEU A 1 183 ? 21.603 -4.372 -37.341 1.00 52.50 183 LEU A C 1
ATOM 1474 O O . LEU A 1 183 ? 22.556 -3.724 -36.929 1.00 52.50 183 LEU A O 1
ATOM 1478 N N . ARG A 1 184 ? 20.485 -4.546 -36.648 1.00 53.84 184 ARG A N 1
ATOM 1479 C CA . ARG A 1 184 ? 20.047 -3.892 -35.406 1.00 53.84 184 ARG A CA 1
ATOM 1480 C C . ARG A 1 184 ? 21.023 -3.995 -34.218 1.00 53.84 184 ARG A C 1
ATOM 1482 O O . ARG A 1 184 ? 20.644 -3.637 -33.115 1.00 53.84 184 ARG A O 1
ATOM 1489 N N . TYR A 1 185 ? 22.237 -4.502 -34.414 1.00 62.09 185 TYR A N 1
ATOM 1490 C CA . TYR A 1 185 ? 23.283 -4.667 -33.416 1.00 62.09 185 TYR A CA 1
ATOM 1491 C C . TYR A 1 185 ? 23.853 -3.344 -32.916 1.00 62.09 185 TYR A C 1
ATOM 1493 O O . TYR A 1 185 ? 24.010 -3.228 -31.711 1.00 62.09 185 TYR A O 1
ATOM 1501 N N . VAL A 1 186 ? 24.122 -2.342 -33.763 1.00 66.44 186 VAL A N 1
ATOM 1502 C CA . VAL A 1 186 ? 24.594 -1.034 -33.258 1.00 66.44 186 VAL A CA 1
ATOM 1503 C C . VAL A 1 186 ? 23.518 -0.381 -32.388 1.00 66.44 186 VAL A C 1
ATOM 1505 O O . VAL A 1 186 ? 23.796 -0.043 -31.242 1.00 66.44 186 VAL A O 1
ATOM 1508 N N . ASP A 1 187 ? 22.268 -0.341 -32.858 1.00 69.75 187 ASP A N 1
ATOM 1509 C CA . ASP A 1 187 ? 21.143 0.185 -32.073 1.00 69.75 187 ASP A CA 1
ATOM 1510 C C . ASP A 1 187 ? 20.890 -0.626 -30.792 1.00 69.75 187 ASP A C 1
ATOM 1512 O O . ASP A 1 187 ? 20.634 -0.060 -29.732 1.00 69.75 187 ASP A O 1
ATOM 1516 N N . LEU A 1 188 ? 20.962 -1.961 -30.852 1.00 69.00 188 LEU A N 1
ATOM 1517 C CA . LEU A 1 188 ? 20.767 -2.840 -29.695 1.00 69.00 188 LEU A CA 1
ATOM 1518 C C . LEU A 1 188 ? 21.886 -2.664 -28.661 1.00 69.00 188 LEU A C 1
ATOM 1520 O O . LEU A 1 188 ? 21.603 -2.531 -27.468 1.00 69.00 188 LEU A O 1
ATOM 1524 N N . LEU A 1 189 ? 23.140 -2.634 -29.115 1.00 70.62 189 LEU A N 1
ATOM 1525 C CA . LEU A 1 189 ? 24.317 -2.475 -28.266 1.00 70.62 189 LEU A CA 1
ATOM 1526 C C . LEU A 1 189 ? 24.449 -1.050 -27.720 1.00 70.62 189 LEU A C 1
ATOM 1528 O O . LEU A 1 189 ? 25.038 -0.880 -26.663 1.00 70.62 189 LEU A O 1
ATOM 1532 N N . GLU A 1 190 ? 23.880 -0.027 -28.360 1.00 72.75 190 GLU A N 1
ATOM 1533 C CA . GLU A 1 190 ? 23.746 1.304 -27.752 1.00 72.75 190 GLU A CA 1
ATOM 1534 C C . GLU A 1 190 ? 22.580 1.375 -26.756 1.00 72.75 190 GLU A C 1
ATOM 1536 O O . GLU A 1 190 ? 22.674 2.028 -25.710 1.00 72.75 190 GLU A O 1
ATOM 1541 N N . ARG A 1 191 ? 21.474 0.675 -27.035 1.00 79.75 191 ARG A N 1
ATOM 1542 C CA . ARG A 1 191 ? 20.269 0.713 -26.200 1.00 79.75 191 ARG A CA 1
ATOM 1543 C C . ARG A 1 191 ? 20.468 0.015 -24.859 1.00 79.75 191 ARG A C 1
ATOM 1545 O O . ARG A 1 191 ? 19.958 0.511 -23.857 1.00 79.75 191 ARG A O 1
ATOM 1552 N N . ILE A 1 192 ? 21.222 -1.085 -24.802 1.00 79.12 192 ILE A N 1
ATOM 1553 C CA . ILE A 1 192 ? 21.472 -1.836 -23.557 1.00 79.12 192 ILE A CA 1
ATOM 1554 C C . ILE A 1 192 ? 22.182 -0.964 -22.492 1.00 79.12 192 ILE A C 1
ATOM 1556 O O . ILE A 1 192 ? 21.607 -0.780 -21.411 1.00 79.12 192 ILE A O 1
ATOM 1560 N N . PRO A 1 193 ? 23.337 -0.321 -22.766 1.00 77.62 193 PRO A N 1
ATOM 1561 C CA . PRO A 1 193 ? 23.978 0.607 -21.832 1.00 77.62 193 PRO A CA 1
ATOM 1562 C C . PRO A 1 193 ? 23.089 1.798 -21.442 1.00 77.62 193 PRO A C 1
ATOM 1564 O O . PRO A 1 193 ? 23.120 2.252 -20.295 1.00 77.62 193 PRO A O 1
ATOM 1567 N N . GLN A 1 194 ? 22.264 2.313 -22.362 1.00 80.38 194 GLN A N 1
ATOM 1568 C CA . GLN A 1 194 ? 21.322 3.402 -22.069 1.00 80.38 194 GLN A CA 1
ATOM 1569 C C . GLN A 1 194 ? 20.200 2.970 -21.110 1.00 80.38 194 GLN A C 1
ATOM 1571 O O . GLN A 1 194 ? 19.866 3.709 -20.174 1.00 80.38 194 GLN A O 1
ATOM 1576 N N . GLN A 1 195 ? 19.637 1.770 -21.296 1.00 81.44 195 GLN A N 1
ATOM 1577 C CA . GLN A 1 195 ? 18.656 1.195 -20.370 1.00 81.44 195 GLN A CA 1
ATOM 1578 C C . GLN A 1 195 ? 19.289 0.965 -18.996 1.00 81.44 195 GLN A C 1
ATOM 1580 O O . GLN A 1 195 ? 18.724 1.367 -17.981 1.00 81.44 195 GLN A O 1
ATOM 1585 N N . MET A 1 196 ? 20.509 0.432 -18.960 1.00 81.06 196 MET A N 1
ATOM 1586 C CA . MET A 1 196 ? 21.253 0.190 -17.725 1.00 81.06 196 MET A CA 1
ATOM 1587 C C . MET A 1 196 ? 21.558 1.494 -16.966 1.00 81.06 196 MET A C 1
ATOM 1589 O O . MET A 1 196 ? 21.341 1.576 -15.758 1.00 81.06 196 MET A O 1
ATOM 1593 N N . LYS A 1 197 ? 21.936 2.571 -17.669 1.00 81.25 197 LYS A N 1
ATOM 1594 C CA . LYS A 1 197 ? 22.090 3.917 -17.083 1.00 81.25 197 LYS A CA 1
ATOM 1595 C C . LYS A 1 197 ? 20.774 4.459 -16.517 1.00 81.25 197 LYS A C 1
ATOM 1597 O O . LYS A 1 197 ? 20.772 5.138 -15.490 1.00 81.25 197 LYS A O 1
ATOM 1602 N N . THR A 1 198 ? 19.654 4.173 -17.172 1.00 87.25 198 THR A N 1
ATOM 1603 C CA . THR A 1 198 ? 18.323 4.578 -16.698 1.00 87.25 198 THR A CA 1
ATOM 1604 C C . THR A 1 198 ? 17.929 3.810 -15.437 1.00 87.25 198 THR A C 1
ATOM 1606 O O . THR A 1 198 ? 17.467 4.422 -14.474 1.00 87.25 198 THR A O 1
ATOM 1609 N N . LEU A 1 199 ? 18.174 2.497 -15.401 1.00 84.00 199 LEU A N 1
ATOM 1610 C CA . LEU A 1 199 ? 17.970 1.665 -14.214 1.00 84.00 199 LEU A CA 1
ATOM 1611 C C . LEU A 1 199 ? 18.841 2.132 -13.046 1.00 84.00 199 LEU A C 1
ATOM 1613 O O . LEU A 1 199 ? 18.336 2.275 -11.938 1.00 84.00 199 LEU A O 1
ATOM 1617 N N . TYR A 1 200 ? 20.106 2.473 -13.299 1.00 83.56 200 TYR A N 1
ATOM 1618 C CA . TYR A 1 200 ? 20.996 3.036 -12.284 1.00 83.56 200 TYR A CA 1
ATOM 1619 C C . TYR A 1 200 ? 20.428 4.316 -11.656 1.00 83.56 200 TYR A C 1
ATOM 1621 O O . TYR A 1 200 ? 20.369 4.434 -10.434 1.00 83.56 200 TYR A O 1
ATOM 1629 N N . LYS A 1 201 ? 19.968 5.268 -12.481 1.00 85.19 201 LYS A N 1
ATOM 1630 C CA . LYS A 1 201 ? 19.359 6.515 -11.991 1.00 85.19 201 LYS A CA 1
ATOM 1631 C C . LYS A 1 201 ? 18.120 6.243 -11.135 1.00 85.19 201 LYS A C 1
ATOM 1633 O O . LYS A 1 201 ? 17.987 6.839 -10.071 1.00 85.19 201 LYS A O 1
ATOM 1638 N N . LYS A 1 202 ? 17.247 5.328 -11.576 1.00 87.56 202 LYS A N 1
ATOM 1639 C CA . LYS A 1 202 ? 16.055 4.914 -10.818 1.00 87.56 202 LYS A CA 1
ATOM 1640 C C . LYS A 1 202 ? 16.431 4.267 -9.482 1.00 87.56 202 LYS A C 1
ATOM 1642 O O . LYS A 1 202 ? 15.888 4.654 -8.456 1.00 87.56 202 LYS A O 1
ATOM 1647 N N . MET A 1 203 ? 17.406 3.358 -9.482 1.00 86.69 203 MET A N 1
ATOM 1648 C CA . MET A 1 203 ? 17.905 2.696 -8.272 1.00 86.69 203 MET A CA 1
ATOM 1649 C C . MET A 1 203 ? 18.499 3.700 -7.274 1.00 86.69 203 MET A C 1
ATOM 1651 O O . MET A 1 203 ? 18.246 3.604 -6.077 1.00 86.69 203 MET A O 1
ATOM 1655 N N . MET A 1 204 ? 19.276 4.680 -7.742 1.00 83.19 204 MET A N 1
ATOM 1656 C CA . MET A 1 204 ? 19.838 5.706 -6.858 1.00 83.19 204 MET A CA 1
ATOM 1657 C C . MET A 1 204 ? 18.763 6.638 -6.294 1.00 83.19 204 MET A C 1
ATOM 1659 O O . MET A 1 204 ? 18.821 6.969 -5.112 1.00 83.19 204 MET A O 1
ATOM 1663 N N . ALA A 1 205 ? 17.757 7.006 -7.092 1.00 84.31 205 ALA A N 1
ATOM 1664 C CA . ALA A 1 205 ? 16.607 7.766 -6.604 1.00 84.31 205 ALA A CA 1
ATOM 1665 C C . ALA A 1 205 ? 15.827 6.987 -5.531 1.00 84.31 205 ALA A C 1
ATOM 1667 O O . ALA A 1 205 ? 15.508 7.547 -4.487 1.00 84.31 205 ALA A O 1
ATOM 1668 N N . GLN A 1 206 ? 15.603 5.686 -5.743 1.00 86.75 206 GLN A N 1
ATOM 1669 C CA . GLN A 1 206 ? 14.961 4.813 -4.761 1.00 86.75 206 GLN A CA 1
ATOM 1670 C C . GLN A 1 206 ? 15.751 4.760 -3.446 1.00 86.75 206 GLN A C 1
ATOM 1672 O O . GLN A 1 206 ? 15.189 5.020 -2.391 1.00 86.75 206 GLN A O 1
ATOM 1677 N N . ARG A 1 207 ? 17.075 4.551 -3.497 1.00 86.88 207 ARG A N 1
ATOM 1678 C CA . ARG A 1 207 ? 17.924 4.546 -2.288 1.00 86.88 207 ARG A CA 1
ATOM 1679 C C . ARG A 1 207 ? 17.893 5.866 -1.513 1.00 86.88 207 ARG A C 1
ATOM 1681 O O . ARG A 1 207 ? 18.051 5.860 -0.293 1.00 86.88 207 ARG A O 1
ATOM 1688 N N . LEU A 1 208 ? 17.756 7.000 -2.203 1.00 89.50 208 LEU A N 1
ATOM 1689 C CA . LEU A 1 208 ? 17.619 8.305 -1.551 1.00 89.50 208 LEU A CA 1
ATOM 1690 C C . LEU A 1 208 ? 16.268 8.439 -0.842 1.00 89.50 208 LEU A C 1
ATOM 1692 O O . LEU A 1 208 ? 16.240 8.888 0.302 1.00 89.50 208 LEU A O 1
ATOM 1696 N N . LEU A 1 209 ? 15.182 8.016 -1.494 1.00 89.56 209 LEU A N 1
ATOM 1697 C CA . LEU A 1 209 ? 13.848 7.991 -0.894 1.00 89.56 209 LEU A CA 1
ATOM 1698 C C . LEU A 1 209 ? 13.801 7.063 0.323 1.00 89.56 209 LEU A C 1
ATOM 1700 O O . LEU A 1 209 ? 13.353 7.494 1.379 1.00 89.56 209 LEU A O 1
ATOM 1704 N N . ASP A 1 210 ? 14.351 5.852 0.219 1.00 89.00 210 ASP A N 1
ATOM 1705 C CA . ASP A 1 210 ? 14.405 4.898 1.333 1.00 89.00 210 ASP A CA 1
ATOM 1706 C C . ASP A 1 210 ? 15.141 5.498 2.538 1.00 89.00 210 ASP A C 1
ATOM 1708 O O . ASP A 1 210 ? 14.662 5.430 3.665 1.00 89.00 210 ASP A O 1
ATOM 1712 N N . ARG A 1 211 ? 16.277 6.175 2.315 1.00 90.62 211 ARG A N 1
ATOM 1713 C CA . ARG A 1 211 ? 17.004 6.873 3.390 1.00 90.62 211 ARG A CA 1
ATOM 1714 C C . ARG A 1 211 ? 16.183 7.984 4.036 1.00 90.62 211 ARG A C 1
ATOM 1716 O O . ARG A 1 211 ? 16.287 8.164 5.246 1.00 90.62 211 ARG A O 1
ATOM 1723 N N . HIS A 1 212 ? 15.430 8.748 3.250 1.00 91.69 212 HIS A N 1
ATOM 1724 C CA . HIS A 1 212 ? 14.566 9.799 3.779 1.00 91.69 212 HIS A CA 1
ATOM 1725 C C . HIS A 1 212 ? 13.437 9.202 4.621 1.00 91.69 212 HIS A C 1
ATOM 1727 O O . HIS A 1 212 ? 13.249 9.609 5.760 1.00 91.69 212 HIS A O 1
ATOM 1733 N N . ILE A 1 213 ? 12.739 8.191 4.101 1.00 90.19 213 ILE A N 1
ATOM 1734 C CA . ILE A 1 213 ? 11.651 7.504 4.808 1.00 90.19 213 ILE A CA 1
ATOM 1735 C C . ILE A 1 213 ? 12.158 6.904 6.121 1.00 90.19 213 ILE A C 1
ATOM 1737 O O . ILE A 1 213 ? 11.537 7.103 7.158 1.00 90.19 213 ILE A O 1
ATOM 1741 N N . THR A 1 214 ? 13.312 6.233 6.113 1.00 92.56 214 THR A N 1
ATOM 1742 C CA . THR A 1 214 ? 13.898 5.674 7.339 1.00 92.56 214 THR A CA 1
ATOM 1743 C C . THR A 1 214 ? 14.235 6.758 8.363 1.00 92.56 214 THR A C 1
ATOM 1745 O O . THR A 1 214 ? 14.027 6.545 9.553 1.00 92.56 214 THR A O 1
ATOM 1748 N N . LYS A 1 215 ? 14.724 7.929 7.932 1.00 93.94 215 LYS A N 1
ATOM 1749 C CA . LYS A 1 215 ? 14.963 9.062 8.840 1.00 93.94 215 LYS A CA 1
ATOM 1750 C C . LYS A 1 215 ? 13.664 9.587 9.444 1.00 93.94 215 LYS A C 1
ATOM 1752 O O . LYS A 1 215 ? 13.597 9.733 10.657 1.00 93.94 215 LYS A O 1
ATOM 1757 N N . GLU A 1 216 ? 12.640 9.811 8.627 1.00 93.75 216 GLU A N 1
ATOM 1758 C CA . GLU A 1 216 ? 11.325 10.260 9.103 1.00 93.75 216 GLU A CA 1
ATOM 1759 C C . GLU A 1 216 ? 10.690 9.247 10.064 1.00 93.75 216 GLU A C 1
ATOM 1761 O O . GLU A 1 216 ? 10.135 9.630 11.087 1.00 93.75 216 GLU A O 1
ATOM 1766 N N . LEU A 1 217 ? 10.833 7.945 9.799 1.00 91.38 217 LEU A N 1
ATOM 1767 C CA . LEU A 1 217 ? 10.371 6.891 10.705 1.00 91.38 217 LEU A CA 1
ATOM 1768 C C . LEU A 1 217 ? 11.113 6.902 12.043 1.00 91.38 217 LEU A C 1
ATOM 1770 O O . LEU A 1 217 ? 10.494 6.666 13.078 1.00 91.38 217 LEU A O 1
ATOM 1774 N N . LEU A 1 218 ? 12.421 7.177 12.040 1.00 92.25 218 LEU A N 1
ATOM 1775 C CA . LEU A 1 218 ? 13.194 7.328 13.273 1.00 92.25 218 LEU A CA 1
ATOM 1776 C C . LEU A 1 218 ? 12.750 8.568 14.057 1.00 92.25 218 LEU A C 1
ATOM 1778 O O . LEU A 1 218 ? 12.500 8.449 15.253 1.00 92.25 218 LEU A O 1
ATOM 1782 N N . TYR A 1 219 ? 12.559 9.711 13.393 1.00 92.62 219 TYR A N 1
ATOM 1783 C CA . TYR A 1 219 ? 12.025 10.918 14.033 1.00 92.62 219 TYR A CA 1
ATOM 1784 C C . TYR A 1 219 ? 10.619 10.701 14.603 1.00 92.62 219 TYR A C 1
ATOM 1786 O O . TYR A 1 219 ? 10.335 11.101 15.734 1.00 92.62 219 TYR A O 1
ATOM 1794 N N . PHE A 1 220 ? 9.742 10.030 13.852 1.00 92.69 220 PHE A N 1
ATOM 1795 C CA . PHE A 1 220 ? 8.404 9.672 14.311 1.00 92.69 220 PHE A CA 1
ATOM 1796 C C . PHE A 1 220 ? 8.466 8.742 15.524 1.00 92.69 220 PHE A C 1
ATOM 1798 O O . PHE A 1 220 ? 7.786 8.989 16.518 1.00 92.69 220 PHE A O 1
ATOM 1805 N N . LYS A 1 221 ? 9.322 7.714 15.483 1.00 94.00 221 LYS A N 1
ATOM 1806 C CA . LYS A 1 221 ? 9.539 6.805 16.611 1.00 94.00 221 LYS A CA 1
ATOM 1807 C C . LYS A 1 221 ? 9.989 7.566 17.855 1.00 94.00 221 LYS A C 1
ATOM 1809 O O . LYS A 1 221 ? 9.388 7.382 18.906 1.00 94.00 221 LYS A O 1
ATOM 1814 N N . GLU A 1 222 ? 11.006 8.419 17.744 1.00 92.19 222 GLU A N 1
ATOM 1815 C CA . GLU A 1 222 ? 11.497 9.225 18.868 1.00 92.19 222 GLU A CA 1
ATOM 1816 C C . GLU A 1 222 ? 10.403 10.140 19.429 1.00 92.19 222 GLU A C 1
ATOM 1818 O O . GLU A 1 222 ? 10.246 10.233 20.645 1.00 92.19 222 GLU A O 1
ATOM 1823 N N . SER A 1 223 ? 9.598 10.751 18.557 1.00 90.88 223 SER A N 1
ATOM 1824 C CA . SER A 1 223 ? 8.478 11.613 18.952 1.00 90.88 223 SER A CA 1
ATOM 1825 C C . SER A 1 223 ? 7.394 10.836 19.707 1.00 90.88 223 SER A C 1
ATOM 1827 O O . SER A 1 223 ? 6.938 11.273 20.763 1.00 90.88 223 SER A O 1
ATOM 1829 N N . VAL A 1 224 ? 7.014 9.651 19.216 1.00 88.88 224 VAL A N 1
ATOM 1830 C CA . VAL A 1 224 ? 6.052 8.762 19.890 1.00 88.88 224 VAL A CA 1
ATOM 1831 C C . VAL A 1 224 ? 6.606 8.274 21.225 1.00 88.88 224 VAL A C 1
ATOM 1833 O O . VAL A 1 224 ? 5.880 8.231 22.215 1.00 88.88 224 VAL A O 1
ATOM 1836 N N . GLU A 1 225 ? 7.891 7.935 21.289 1.00 88.81 225 GLU A N 1
ATOM 1837 C CA . GLU A 1 225 ? 8.538 7.467 22.514 1.00 88.81 225 GLU A CA 1
ATOM 1838 C C . GLU A 1 225 ? 8.616 8.581 23.571 1.00 88.81 225 GLU A C 1
ATOM 1840 O O . GLU A 1 225 ? 8.385 8.327 24.753 1.00 88.81 225 GLU A O 1
ATOM 1845 N N . GLN A 1 226 ? 8.891 9.824 23.162 1.00 89.38 226 GLN A N 1
ATOM 1846 C CA . GLN A 1 226 ? 8.832 10.998 24.040 1.00 89.38 226 GLN A CA 1
ATOM 1847 C C . GLN A 1 226 ? 7.411 11.260 24.541 1.00 89.38 226 GLN A C 1
ATOM 1849 O O . GLN A 1 226 ? 7.227 11.462 25.742 1.00 89.38 226 GLN A O 1
ATOM 1854 N N . LEU A 1 227 ? 6.410 11.195 23.658 1.00 84.38 227 LEU A N 1
ATOM 1855 C CA . LEU A 1 227 ? 5.009 11.359 24.038 1.00 84.38 227 LEU A CA 1
ATOM 1856 C C . LEU A 1 227 ? 4.585 10.273 25.037 1.00 84.38 227 LEU A C 1
ATOM 1858 O O . LEU A 1 227 ? 4.096 10.594 26.116 1.00 84.38 227 LEU A O 1
ATOM 1862 N N . THR A 1 228 ? 4.903 9.010 24.748 1.00 80.19 228 THR A N 1
ATOM 1863 C CA . THR A 1 228 ? 4.592 7.859 25.613 1.00 80.19 228 THR A CA 1
ATOM 1864 C C . THR A 1 228 ? 5.268 7.983 26.980 1.00 80.19 228 THR A C 1
ATOM 1866 O O . THR A 1 228 ? 4.650 7.700 28.007 1.00 80.19 228 THR A O 1
ATOM 1869 N N . ARG A 1 229 ? 6.530 8.440 27.027 1.00 80.19 229 ARG A N 1
ATOM 1870 C CA . ARG A 1 229 ? 7.228 8.731 28.291 1.00 80.19 229 ARG A CA 1
ATOM 1871 C C . ARG A 1 229 ? 6.561 9.863 29.057 1.00 80.19 229 ARG A C 1
ATOM 1873 O O . ARG A 1 229 ? 6.393 9.741 30.265 1.00 80.19 229 ARG A O 1
ATOM 1880 N N . SER A 1 230 ? 6.184 10.946 28.378 1.00 75.00 230 SER A N 1
ATOM 1881 C CA . SER A 1 230 ? 5.524 12.083 29.019 1.00 75.00 230 SER A CA 1
ATOM 1882 C C . SER A 1 230 ? 4.168 11.686 29.604 1.00 75.00 230 SER A C 1
ATOM 1884 O O . SER A 1 230 ? 3.910 11.975 30.768 1.00 75.00 230 SER A O 1
ATOM 1886 N N . GLU A 1 231 ? 3.361 10.924 28.866 1.00 70.75 231 GLU A N 1
ATOM 1887 C CA . GLU A 1 231 ? 2.082 10.399 29.343 1.00 70.75 231 GLU A CA 1
ATOM 1888 C C . GLU A 1 231 ? 2.281 9.422 30.505 1.00 70.75 231 GLU A C 1
ATOM 1890 O O . GLU A 1 231 ? 1.617 9.551 31.526 1.00 70.75 231 GLU A O 1
ATOM 1895 N N . SER A 1 232 ? 3.254 8.510 30.422 1.00 69.44 232 SER A N 1
ATOM 1896 C CA . SER A 1 232 ? 3.555 7.562 31.508 1.00 69.44 232 SER A CA 1
ATOM 1897 C C . SER A 1 232 ? 4.034 8.264 32.785 1.00 69.44 232 SER A C 1
ATOM 1899 O O . SER A 1 232 ? 3.623 7.893 33.884 1.00 69.44 232 SER A O 1
ATOM 1901 N N . CYS A 1 233 ? 4.868 9.302 32.660 1.00 72.25 233 CYS A N 1
ATOM 1902 C CA . CYS A 1 233 ? 5.302 10.124 33.788 1.00 72.25 233 CYS A CA 1
ATOM 1903 C C . CYS A 1 233 ? 4.139 10.919 34.385 1.00 72.25 233 CYS A C 1
ATOM 1905 O O . CYS A 1 233 ? 4.022 10.977 35.604 1.00 72.25 233 CYS A O 1
ATOM 1907 N N . LEU A 1 234 ? 3.264 11.499 33.557 1.00 71.25 234 LEU A N 1
ATOM 1908 C CA . LEU A 1 234 ? 2.066 12.197 34.028 1.00 71.25 234 LEU A CA 1
ATOM 1909 C C . LEU A 1 234 ? 1.116 11.244 34.755 1.00 71.25 234 LEU A C 1
ATOM 1911 O O . LEU A 1 234 ? 0.620 11.583 35.823 1.00 71.25 234 LEU A O 1
ATOM 1915 N N . ILE A 1 235 ? 0.912 10.037 34.228 1.00 74.31 235 ILE A N 1
ATOM 1916 C CA . ILE A 1 235 ? 0.092 9.000 34.857 1.00 74.31 235 ILE A CA 1
ATOM 1917 C C . ILE A 1 235 ? 0.691 8.600 36.211 1.00 74.31 235 ILE A C 1
ATOM 1919 O O . ILE A 1 235 ? -0.017 8.637 37.214 1.00 74.31 235 ILE A O 1
ATOM 1923 N N . LEU A 1 236 ? 1.991 8.287 36.279 1.00 72.25 236 LEU A N 1
ATOM 1924 C CA . LEU A 1 236 ? 2.660 7.912 37.531 1.00 72.25 236 LEU A CA 1
ATOM 1925 C C . LEU A 1 236 ? 2.625 9.041 38.571 1.00 72.25 236 LEU A C 1
ATOM 1927 O O . LEU A 1 236 ? 2.355 8.788 39.743 1.00 72.25 236 LEU A O 1
ATOM 1931 N N . ASN A 1 237 ? 2.862 10.283 38.145 1.00 71.38 237 ASN A N 1
ATOM 1932 C CA . ASN A 1 237 ? 2.842 11.446 39.027 1.00 71.38 237 ASN A CA 1
ATOM 1933 C C . ASN A 1 237 ? 1.419 11.741 39.523 1.00 71.38 237 ASN A C 1
ATOM 1935 O O . ASN A 1 237 ? 1.225 12.039 40.694 1.00 71.38 237 ASN A O 1
ATOM 1939 N N . ASN A 1 238 ? 0.403 11.566 38.673 1.00 70.12 238 ASN A N 1
ATOM 1940 C CA . ASN A 1 238 ? -0.998 11.646 39.083 1.00 70.12 238 ASN A CA 1
ATOM 1941 C C . ASN A 1 238 ? -1.360 10.537 40.079 1.00 70.12 238 ASN A C 1
ATOM 1943 O O . ASN A 1 238 ? -2.008 10.828 41.076 1.00 70.12 238 ASN A O 1
ATOM 1947 N N . TYR A 1 239 ? -0.913 9.293 39.875 1.00 66.88 239 TYR A N 1
ATOM 1948 C CA . TYR A 1 239 ? -1.129 8.208 40.841 1.00 66.88 239 TYR A CA 1
ATOM 1949 C C . TYR A 1 239 ? -0.463 8.487 42.194 1.00 66.88 239 TYR A C 1
ATOM 1951 O O . TYR A 1 239 ? -1.092 8.269 43.228 1.00 66.88 239 TYR A O 1
ATOM 1959 N N . LEU A 1 240 ? 0.778 8.988 42.199 1.00 70.88 240 LEU A N 1
ATOM 1960 C CA . LEU A 1 240 ? 1.492 9.366 43.424 1.00 70.88 240 LEU A CA 1
ATOM 1961 C C . LEU A 1 240 ? 0.815 10.544 44.136 1.00 70.88 240 LEU A C 1
ATOM 1963 O O . LEU A 1 240 ? 0.552 10.447 45.330 1.00 70.88 240 LEU A O 1
ATOM 1967 N N . ASN A 1 241 ? 0.434 11.591 43.401 1.00 67.38 241 ASN A N 1
ATOM 1968 C CA . ASN A 1 241 ? -0.298 12.734 43.951 1.00 67.38 241 ASN A CA 1
ATOM 1969 C C . ASN A 1 241 ? -1.671 12.323 44.505 1.00 67.38 241 ASN A C 1
ATOM 1971 O O . ASN A 1 241 ? -2.083 12.817 45.547 1.00 67.38 241 ASN A O 1
ATOM 1975 N N . VAL A 1 242 ? -2.382 11.398 43.851 1.00 61.72 242 VAL A N 1
ATOM 1976 C CA . VAL A 1 242 ? -3.664 10.868 44.346 1.00 61.72 242 VAL A CA 1
ATOM 1977 C C . VAL A 1 242 ? -3.461 10.034 45.613 1.00 61.72 242 VAL A C 1
ATOM 1979 O O . VAL A 1 242 ? -4.228 10.188 46.558 1.00 61.72 242 VAL A O 1
ATOM 1982 N N . LEU A 1 243 ? -2.414 9.206 45.684 1.00 61.22 243 LEU A N 1
ATOM 1983 C CA . LEU A 1 243 ? -2.051 8.461 46.898 1.00 61.22 243 LEU A CA 1
ATOM 1984 C C . LEU A 1 243 ? -1.706 9.395 48.068 1.00 61.22 243 LEU A C 1
ATOM 1986 O O . LEU A 1 243 ? -2.165 9.169 49.188 1.00 61.22 243 LEU A O 1
ATOM 1990 N N . GLU A 1 244 ? -0.950 10.460 47.806 1.00 60.62 244 GLU A N 1
ATOM 1991 C CA . GLU A 1 244 ? -0.531 11.444 48.809 1.00 60.62 244 GLU A CA 1
ATOM 1992 C C . GLU A 1 244 ? -1.711 12.332 49.258 1.00 60.62 244 GLU A C 1
ATOM 1994 O O . GLU A 1 244 ? -1.912 12.554 50.453 1.00 60.62 244 GLU A O 1
ATOM 1999 N N . MET A 1 245 ? -2.592 12.747 48.340 1.00 56.25 245 MET A N 1
ATOM 2000 C CA . MET A 1 245 ? -3.810 13.500 48.672 1.00 56.25 245 MET A CA 1
ATOM 2001 C C . MET A 1 245 ? -4.868 12.656 49.399 1.00 56.25 245 MET A C 1
ATOM 2003 O O . MET A 1 245 ? -5.504 13.158 50.332 1.00 56.25 245 MET A O 1
ATOM 2007 N N . CYS A 1 246 ? -5.043 11.379 49.039 1.00 54.72 246 CYS A N 1
ATOM 2008 C CA . CYS A 1 246 ? -5.940 10.453 49.741 1.00 54.72 246 CYS A CA 1
ATOM 2009 C C . CYS A 1 246 ? -5.466 10.142 51.168 1.00 54.72 246 CYS A C 1
ATOM 2011 O O . CYS A 1 246 ? -6.300 9.927 52.045 1.00 54.72 246 CYS A O 1
ATOM 2013 N N . ALA A 1 247 ? -4.154 10.164 51.424 1.00 56.00 247 ALA A N 1
ATOM 2014 C CA . ALA A 1 247 ? -3.612 10.053 52.777 1.00 56.00 247 ALA A CA 1
ATOM 2015 C C . ALA A 1 247 ? -3.890 11.308 53.630 1.00 56.00 247 ALA A C 1
ATOM 2017 O O . ALA A 1 247 ? -4.043 11.202 54.847 1.00 56.00 247 ALA A O 1
ATOM 2018 N N . HIS A 1 248 ? -3.993 12.488 53.006 1.00 56.28 248 HIS A N 1
ATOM 2019 C CA . HIS A 1 248 ? -4.162 13.770 53.699 1.00 56.28 248 HIS A CA 1
ATOM 2020 C C . HIS A 1 248 ? -5.609 14.260 53.852 1.00 56.28 248 HIS A C 1
ATOM 2022 O O . HIS A 1 248 ? -5.858 15.123 54.694 1.00 56.28 248 HIS A O 1
ATOM 2028 N N . THR A 1 249 ? -6.576 13.740 53.092 1.00 50.38 249 THR A N 1
ATOM 2029 C CA . THR A 1 249 ? -7.960 14.243 53.126 1.00 50.38 249 THR A CA 1
ATOM 2030 C C . THR A 1 249 ? -8.976 13.137 53.385 1.00 50.38 249 THR A C 1
ATOM 2032 O O . THR A 1 249 ? -9.398 12.391 52.506 1.00 50.38 249 THR A O 1
ATOM 2035 N N . SER A 1 250 ? -9.415 13.063 54.637 1.00 45.16 250 SER A N 1
ATOM 2036 C CA . SER A 1 250 ? -10.571 12.290 55.071 1.00 45.16 250 SER A CA 1
ATOM 2037 C C . SER A 1 250 ? -11.843 12.723 54.318 1.00 45.16 250 SER A C 1
ATOM 2039 O O . SER A 1 250 ? -12.366 13.814 54.517 1.00 45.16 250 SER A O 1
ATOM 2041 N N . LEU A 1 251 ? -12.314 11.828 53.442 1.00 54.44 251 LEU A N 1
ATOM 2042 C CA . LEU A 1 251 ? -13.690 11.541 52.984 1.00 54.44 251 LEU A CA 1
ATOM 2043 C C . LEU A 1 251 ? -14.642 12.650 52.473 1.00 54.44 251 LEU A C 1
ATOM 2045 O O . LEU A 1 251 ? -15.630 12.283 51.844 1.00 54.44 251 LEU A O 1
ATOM 2049 N N . SER A 1 252 ? -14.373 13.950 52.630 1.00 45.03 252 SER A N 1
ATOM 2050 C CA . SER A 1 252 ? -15.287 15.016 52.155 1.00 45.03 252 SER A CA 1
ATOM 2051 C C . SER A 1 252 ? -14.765 15.844 50.972 1.00 45.03 252 SER A C 1
ATOM 2053 O O . SER A 1 252 ? -15.566 16.396 50.225 1.00 45.03 252 SER A O 1
ATOM 2055 N N . PHE A 1 253 ? -13.447 15.908 50.743 1.00 50.94 253 PHE A N 1
ATOM 2056 C CA . PHE A 1 253 ? -12.850 16.590 49.573 1.00 50.94 253 PHE A CA 1
ATOM 2057 C C . PHE A 1 253 ? -12.584 15.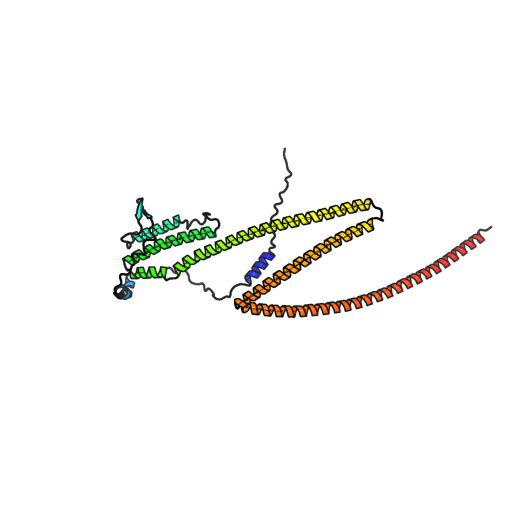655 48.381 1.00 50.94 253 PHE A C 1
ATOM 2059 O O . PHE A 1 253 ? -12.356 16.119 47.266 1.00 50.94 253 PHE A O 1
ATOM 2066 N N . SER A 1 254 ? -12.639 14.336 48.588 1.00 55.97 254 SER A N 1
ATOM 2067 C CA . SER A 1 254 ? -12.361 13.338 47.549 1.00 55.97 254 SER A CA 1
ATOM 2068 C C . SER A 1 254 ? -13.379 13.377 46.410 1.00 55.97 254 SER A C 1
ATOM 2070 O O . SER A 1 254 ? -12.993 13.194 45.261 1.00 55.97 254 SER A O 1
ATOM 2072 N N . SER A 1 255 ? -14.649 13.678 46.703 1.00 57.62 255 SER A N 1
ATOM 2073 C CA . SER A 1 255 ? -15.693 13.805 45.680 1.00 57.62 255 SER A CA 1
ATOM 2074 C C . SER A 1 255 ? -15.459 15.009 44.767 1.00 57.62 255 SER A C 1
ATOM 2076 O O . SER A 1 255 ? -15.547 14.863 43.556 1.00 57.62 255 SER A O 1
ATOM 2078 N N . SER A 1 256 ? -15.111 16.181 45.315 1.00 68.69 256 SER A N 1
ATOM 2079 C CA . SER A 1 256 ? -14.925 17.398 44.509 1.00 68.69 256 SER A CA 1
ATOM 2080 C C . SER A 1 256 ? -13.637 17.376 43.687 1.00 68.69 256 SER A C 1
ATOM 2082 O O . SER A 1 256 ? -13.606 17.908 42.580 1.00 68.69 256 SER A O 1
ATOM 2084 N N . LEU A 1 257 ? -12.584 16.727 44.190 1.00 69.00 257 LEU A N 1
ATOM 2085 C CA . LEU A 1 257 ? -11.332 16.551 43.457 1.00 69.00 257 LEU A CA 1
ATOM 2086 C C . LEU A 1 257 ? -11.455 15.496 42.344 1.00 69.00 257 LEU A C 1
ATOM 2088 O O . LEU A 1 257 ? -10.923 15.695 41.253 1.00 69.00 257 LEU A O 1
ATOM 2092 N N . LEU A 1 258 ? -12.202 14.409 42.584 1.00 75.44 258 LEU A N 1
ATOM 2093 C CA . LEU A 1 258 ? -12.576 13.449 41.537 1.00 75.44 258 LEU A CA 1
ATOM 2094 C C . LEU A 1 258 ? -13.435 14.100 40.448 1.00 75.44 258 LEU A C 1
ATOM 2096 O O . LEU A 1 258 ? -13.221 13.813 39.272 1.00 75.44 258 LEU A O 1
ATOM 2100 N N . GLU A 1 259 ? -14.357 14.993 40.819 1.00 77.00 259 GLU A N 1
ATOM 2101 C CA . GLU A 1 259 ? -15.169 15.768 39.872 1.00 77.00 259 GLU A CA 1
ATOM 2102 C C . GLU A 1 259 ? -14.281 16.646 38.973 1.00 77.00 259 GLU A C 1
ATOM 2104 O O . GLU A 1 259 ? -14.362 16.563 37.750 1.00 77.00 259 GLU A O 1
ATOM 2109 N N . GLN A 1 260 ? -13.350 17.406 39.562 1.00 80.38 260 GLN A N 1
ATOM 2110 C CA . GLN A 1 260 ? -12.418 18.266 38.818 1.00 80.38 260 GLN A CA 1
ATOM 2111 C C . GLN A 1 260 ? -11.487 17.464 37.899 1.00 80.38 260 GLN A C 1
ATOM 2113 O O . GLN A 1 260 ? -11.215 17.862 36.766 1.00 80.38 260 GLN A O 1
ATOM 2118 N N . TYR A 1 261 ? -11.012 16.302 38.353 1.00 77.25 261 TYR A N 1
ATOM 2119 C CA . TYR A 1 261 ? -10.230 15.396 37.515 1.00 77.25 261 TYR A CA 1
ATOM 2120 C C . TYR A 1 261 ? -11.066 14.858 36.349 1.00 77.25 261 TYR A C 1
ATOM 2122 O O . TYR A 1 261 ? -10.612 14.871 35.207 1.00 77.25 261 TYR A O 1
ATOM 2130 N N . ARG A 1 262 ? -12.311 14.439 36.605 1.00 82.75 262 ARG A N 1
ATOM 2131 C CA . ARG A 1 262 ? -13.232 13.976 35.563 1.00 82.75 262 ARG A CA 1
ATOM 2132 C C . ARG A 1 262 ? -13.487 15.063 34.518 1.00 82.75 262 ARG A C 1
ATOM 2134 O O . ARG A 1 262 ? -13.410 14.768 33.329 1.00 82.75 262 ARG A O 1
ATOM 2141 N N . GLU A 1 263 ? -13.702 16.307 34.939 1.00 86.25 263 GLU A N 1
ATOM 2142 C CA . GLU A 1 263 ? -13.863 17.456 34.039 1.00 86.25 263 GLU A CA 1
ATOM 2143 C C . GLU A 1 263 ? -12.625 17.690 33.160 1.00 86.25 263 GLU A C 1
ATOM 2145 O O . GLU A 1 263 ? -12.750 17.913 31.953 1.00 86.25 263 GLU A O 1
ATOM 2150 N N . LEU A 1 264 ? -11.418 17.585 33.726 1.00 87.38 264 LEU A N 1
ATOM 2151 C CA . LEU A 1 264 ? -10.172 17.716 32.965 1.00 87.38 264 LEU A CA 1
ATOM 2152 C C . LEU A 1 264 ? -9.988 16.584 31.948 1.00 87.38 264 LEU A C 1
ATOM 2154 O O . LEU A 1 264 ? -9.599 16.846 30.805 1.00 87.38 264 LEU A O 1
ATOM 2158 N N . TYR A 1 265 ? -10.316 15.347 32.324 1.00 87.75 265 TYR A N 1
ATOM 2159 C CA . TYR A 1 265 ? -10.300 14.207 31.404 1.00 87.75 265 TYR A CA 1
ATOM 2160 C C . TYR A 1 265 ? -11.326 14.363 30.285 1.00 87.75 265 TYR A C 1
ATOM 2162 O O . TYR A 1 265 ? -11.002 14.110 29.125 1.00 87.75 265 TYR A O 1
ATOM 2170 N N . GLU A 1 266 ? -12.539 14.823 30.595 1.00 88.75 266 GLU A N 1
ATOM 2171 C CA . GLU A 1 266 ? -13.555 15.105 29.581 1.00 88.75 266 GLU A CA 1
ATOM 2172 C C . GLU A 1 266 ? -13.117 16.225 28.630 1.00 88.75 266 GLU A C 1
ATOM 2174 O O . GLU A 1 266 ? -13.317 16.112 27.422 1.00 88.75 266 GLU A O 1
ATOM 2179 N N . LEU A 1 267 ? -12.451 17.271 29.126 1.00 92.12 267 LEU A N 1
ATOM 2180 C CA . LEU A 1 267 ? -11.905 18.346 28.291 1.00 92.12 267 LEU A CA 1
ATOM 2181 C C . LEU A 1 267 ? -10.767 17.881 27.378 1.00 92.12 267 LEU A C 1
ATOM 2183 O O . LEU A 1 267 ? -10.669 18.332 26.234 1.00 92.12 267 LEU A O 1
ATOM 2187 N N . GLN A 1 268 ? -9.881 17.013 27.868 1.00 89.56 268 GLN A N 1
ATOM 2188 C CA . GLN A 1 268 ? -8.819 16.434 27.046 1.00 89.56 268 GLN A CA 1
ATOM 2189 C C . GLN A 1 268 ? -9.400 15.485 25.996 1.00 89.56 268 GLN A C 1
ATOM 2191 O O . GLN A 1 268 ? -9.027 15.565 24.826 1.00 89.56 268 GLN A O 1
ATOM 2196 N N . ARG A 1 269 ? -10.360 14.646 26.394 1.00 88.88 269 ARG A N 1
ATOM 2197 C CA . ARG A 1 269 ? -11.072 13.743 25.493 1.00 88.88 269 ARG A CA 1
ATOM 2198 C C . ARG A 1 269 ? -11.795 14.504 24.384 1.00 88.88 269 ARG A C 1
ATOM 2200 O O . ARG A 1 269 ? -11.589 14.168 23.226 1.00 88.88 269 ARG A O 1
ATOM 2207 N N . ARG A 1 270 ? -12.545 15.566 24.710 1.00 92.75 270 ARG A N 1
ATOM 2208 C CA . ARG A 1 270 ? -13.221 16.412 23.708 1.00 92.75 270 ARG A CA 1
ATOM 2209 C C . ARG A 1 270 ? -12.232 17.031 22.722 1.00 92.75 270 ARG A C 1
ATOM 2211 O O . ARG A 1 270 ? -12.445 16.941 21.523 1.00 92.75 270 ARG A O 1
ATOM 2218 N N . ARG A 1 271 ? -11.103 17.572 23.198 1.00 94.25 271 ARG A N 1
ATOM 2219 C CA . ARG A 1 271 ? -10.057 18.120 22.310 1.00 94.25 271 ARG A CA 1
ATOM 2220 C C . ARG A 1 271 ? -9.487 17.079 21.347 1.00 94.25 271 ARG A C 1
ATOM 2222 O O . ARG A 1 271 ? -9.235 17.398 20.188 1.00 94.25 271 ARG A O 1
ATOM 2229 N N . LEU A 1 272 ? -9.263 15.857 21.823 1.00 93.25 272 LEU A N 1
ATOM 2230 C CA . LEU A 1 272 ? -8.796 14.749 20.989 1.00 93.25 272 LEU A CA 1
ATOM 2231 C C . LEU A 1 272 ? -9.866 14.307 19.987 1.00 93.25 272 LEU A C 1
ATOM 2233 O O . LEU A 1 272 ? -9.551 14.120 18.817 1.00 93.25 272 LEU A O 1
ATOM 2237 N N . GLU A 1 273 ? -11.121 14.185 20.418 1.00 94.81 273 GLU A N 1
ATOM 2238 C CA . GLU A 1 273 ? -12.255 13.867 19.544 1.00 94.81 273 GLU A CA 1
ATOM 2239 C C . GLU A 1 273 ? -12.412 14.924 18.437 1.00 94.81 273 GLU A C 1
ATOM 2241 O O . GLU A 1 273 ? -12.533 14.562 17.265 1.00 94.81 273 GLU A O 1
ATOM 2246 N N . ASP A 1 274 ? -12.287 16.211 18.771 1.00 94.88 274 ASP A N 1
ATOM 2247 C CA . ASP A 1 274 ? -12.326 17.319 17.810 1.00 94.88 274 ASP A CA 1
ATOM 2248 C C . ASP A 1 274 ? -11.162 17.258 16.809 1.00 94.88 274 ASP A C 1
ATOM 2250 O O . ASP A 1 274 ? -11.364 17.420 15.605 1.00 94.88 274 ASP A O 1
ATOM 2254 N N . GLN A 1 275 ? -9.936 16.976 17.267 1.00 94.56 275 GLN A N 1
ATOM 2255 C CA . GLN A 1 275 ? -8.789 16.812 16.367 1.00 94.56 275 GLN A CA 1
ATOM 2256 C C . GLN A 1 275 ? -8.953 15.611 15.434 1.00 94.56 275 GLN A C 1
ATOM 2258 O O . GLN A 1 275 ? -8.666 15.715 14.241 1.00 94.56 275 GLN A O 1
ATOM 2263 N N . VAL A 1 276 ? -9.441 14.481 15.950 1.00 94.50 276 VAL A N 1
ATOM 2264 C CA . VAL A 1 276 ? -9.715 13.287 15.140 1.00 94.50 276 VAL A CA 1
ATOM 2265 C C . VAL A 1 276 ? -10.782 13.588 14.090 1.00 94.50 276 VAL A C 1
ATOM 2267 O O . VAL A 1 276 ? -10.626 13.183 12.938 1.00 94.50 276 VAL A O 1
ATOM 2270 N N . LEU A 1 277 ? -11.829 14.335 14.451 1.00 96.00 277 LEU A N 1
ATOM 2271 C CA . LEU A 1 277 ? -12.861 14.778 13.515 1.00 96.00 277 LEU A CA 1
ATOM 2272 C C . LEU A 1 277 ? -12.286 15.675 12.414 1.00 96.00 277 LEU A C 1
ATOM 2274 O O . LEU A 1 277 ? -12.568 15.436 11.241 1.00 96.00 277 LEU A O 1
ATOM 2278 N N . LEU A 1 278 ? -11.454 16.660 12.761 1.00 94.81 278 LEU A N 1
ATOM 2279 C CA . LEU A 1 278 ? -10.822 17.552 11.783 1.00 94.81 278 LEU A CA 1
ATOM 2280 C C . LEU A 1 278 ? -9.913 16.786 10.813 1.00 94.81 278 LEU A C 1
ATOM 2282 O O . LEU A 1 278 ? -10.047 16.925 9.599 1.00 94.81 278 LEU A O 1
ATOM 2286 N N . VAL A 1 279 ? -9.044 15.914 11.328 1.00 94.19 279 VAL A N 1
ATOM 2287 C CA . VAL A 1 279 ? -8.145 15.105 10.488 1.00 94.19 279 VAL A CA 1
ATOM 2288 C C . VAL A 1 279 ? -8.933 14.129 9.608 1.00 94.19 279 VAL A C 1
ATOM 2290 O O . VAL A 1 279 ? -8.577 13.912 8.448 1.00 94.19 279 VAL A O 1
ATOM 2293 N N . ALA A 1 280 ? -10.030 13.558 10.116 1.00 94.56 280 ALA A N 1
ATOM 2294 C CA . ALA A 1 280 ? -10.913 12.716 9.316 1.00 94.56 280 ALA A CA 1
ATOM 2295 C C . ALA A 1 280 ? -11.562 13.504 8.165 1.00 94.56 280 ALA A C 1
ATOM 2297 O O . ALA A 1 280 ? -11.579 13.016 7.036 1.00 94.56 280 ALA A O 1
ATOM 2298 N N . GLN A 1 281 ? -12.023 14.732 8.421 1.00 96.62 281 GLN A N 1
ATOM 2299 C CA . GLN A 1 281 ? -12.584 15.608 7.389 1.00 96.62 281 GLN A CA 1
ATOM 2300 C C . GLN A 1 281 ? -11.548 15.971 6.323 1.00 96.62 281 GLN A C 1
ATOM 2302 O O . GLN A 1 281 ? -11.827 15.846 5.132 1.00 96.62 281 GLN A O 1
ATOM 2307 N N . GLU A 1 282 ? -10.339 16.370 6.725 1.00 95.69 282 GLU A N 1
ATOM 2308 C CA . GLU A 1 282 ? -9.261 16.678 5.781 1.00 95.69 282 GLU A CA 1
ATOM 2309 C C . GLU A 1 282 ? -8.919 15.466 4.912 1.00 95.69 282 GLU A C 1
ATOM 2311 O O . GLU A 1 282 ? -8.840 15.581 3.688 1.00 95.69 282 GLU A O 1
ATOM 2316 N N . ARG A 1 283 ? -8.779 14.281 5.517 1.00 96.00 283 ARG A N 1
ATOM 2317 C CA . ARG A 1 283 ? -8.552 13.027 4.786 1.00 96.00 283 ARG A CA 1
ATOM 2318 C C . ARG A 1 283 ? -9.659 12.765 3.765 1.00 96.00 283 ARG A C 1
ATOM 2320 O O . ARG A 1 283 ? -9.367 12.366 2.636 1.00 96.00 283 ARG A O 1
ATOM 2327 N N . ASP A 1 284 ? -10.918 12.963 4.135 1.00 95.19 284 ASP A N 1
ATOM 2328 C CA . ASP A 1 284 ? -12.058 12.708 3.252 1.00 95.19 284 ASP A CA 1
ATOM 2329 C C . ASP A 1 284 ? -12.090 13.709 2.078 1.00 95.19 284 ASP A C 1
ATOM 2331 O O . ASP A 1 284 ? -12.317 13.327 0.925 1.00 95.19 284 ASP A O 1
ATOM 2335 N N . ILE A 1 285 ? -11.733 14.974 2.321 1.00 96.69 285 ILE A N 1
ATOM 2336 C CA . ILE A 1 285 ? -11.565 15.989 1.268 1.00 96.69 285 ILE A CA 1
ATOM 2337 C C . ILE A 1 285 ? -10.406 15.617 0.332 1.00 96.69 285 ILE A C 1
ATOM 2339 O O . ILE A 1 285 ? -10.576 15.599 -0.887 1.00 96.69 285 ILE A O 1
ATOM 2343 N N . TRP A 1 286 ? -9.236 15.266 0.869 1.00 96.38 286 TRP A N 1
ATOM 2344 C CA . TRP A 1 286 ? -8.077 14.904 0.047 1.00 96.38 286 TRP A CA 1
ATOM 2345 C C . TRP A 1 286 ? -8.306 13.628 -0.761 1.00 96.38 286 TRP A C 1
ATOM 2347 O O . TRP A 1 286 ? -7.947 13.564 -1.938 1.00 96.38 286 TRP A O 1
ATOM 2357 N N . SER A 1 287 ? -8.930 12.619 -0.157 1.00 93.94 287 SER A N 1
ATOM 2358 C CA . SER A 1 287 ? -9.242 11.361 -0.837 1.00 93.94 287 SER A CA 1
ATOM 2359 C C . SER A 1 287 ? -10.285 11.545 -1.941 1.00 93.94 287 SER A C 1
ATOM 2361 O O . SER A 1 287 ? -10.095 11.011 -3.036 1.00 93.94 287 SER A O 1
ATOM 2363 N N . SER A 1 288 ? -11.328 12.351 -1.712 1.00 95.25 288 SER A N 1
ATOM 2364 C CA . SER A 1 288 ? -12.313 12.684 -2.750 1.00 95.25 288 SER A CA 1
ATOM 2365 C C . SER A 1 288 ? -11.685 13.469 -3.907 1.00 95.25 288 SER A C 1
ATOM 2367 O O . SER A 1 288 ? -11.847 13.078 -5.063 1.00 95.25 288 SER A O 1
ATOM 2369 N N . ALA A 1 289 ? -10.865 14.486 -3.622 1.00 96.12 289 ALA A N 1
ATOM 2370 C CA . ALA A 1 289 ? -10.158 15.253 -4.647 1.00 96.12 289 ALA A CA 1
ATOM 2371 C C . ALA A 1 289 ? -9.196 14.383 -5.479 1.00 96.12 289 ALA A C 1
ATOM 2373 O O . ALA A 1 289 ? -9.116 14.524 -6.704 1.00 96.12 289 ALA A O 1
ATOM 2374 N N . ALA A 1 290 ? -8.478 13.459 -4.831 1.00 95.06 290 ALA A N 1
ATOM 2375 C CA . ALA A 1 290 ? -7.588 12.521 -5.509 1.00 95.06 290 ALA A CA 1
ATOM 2376 C C . ALA A 1 290 ? -8.363 11.549 -6.413 1.00 95.06 290 ALA A C 1
ATOM 2378 O O . ALA A 1 290 ? -7.943 11.284 -7.542 1.00 95.06 290 ALA A O 1
ATOM 2379 N N . TYR A 1 291 ? -9.510 11.051 -5.943 1.00 90.19 291 TYR A N 1
ATOM 2380 C CA . TYR A 1 291 ? -10.385 10.179 -6.723 1.00 90.19 291 TYR A CA 1
ATOM 2381 C C . TYR A 1 291 ? -10.983 10.909 -7.936 1.00 90.19 291 TYR A C 1
ATOM 2383 O O . TYR A 1 291 ? -10.925 10.390 -9.051 1.00 90.19 291 TYR A O 1
ATOM 2391 N N . ASP A 1 292 ? -11.448 12.148 -7.768 1.00 92.75 292 ASP A N 1
ATOM 2392 C CA . ASP A 1 292 ? -11.951 12.977 -8.870 1.00 92.75 292 ASP A CA 1
ATOM 2393 C C . ASP A 1 292 ? -10.871 13.264 -9.920 1.00 92.75 292 ASP A C 1
ATOM 2395 O O . ASP A 1 292 ? -11.126 13.227 -11.130 1.00 92.75 292 ASP A O 1
ATOM 2399 N N . LEU A 1 293 ? -9.639 13.531 -9.476 1.00 93.94 293 LEU A N 1
ATOM 2400 C CA . LEU A 1 293 ? -8.502 13.695 -10.376 1.00 93.94 293 LEU A CA 1
ATOM 2401 C C . LEU A 1 293 ? -8.216 12.399 -11.145 1.00 93.94 293 LEU A C 1
ATOM 2403 O O . LEU A 1 293 ? -8.014 12.443 -12.361 1.00 93.94 293 LEU A O 1
ATOM 2407 N N . ALA A 1 294 ? -8.234 11.253 -10.462 1.00 90.75 294 ALA A N 1
ATOM 2408 C CA . ALA A 1 294 ? -8.037 9.951 -11.086 1.00 90.75 294 ALA A CA 1
ATOM 2409 C C . ALA A 1 294 ? -9.106 9.674 -12.155 1.00 90.75 294 ALA A C 1
ATOM 2411 O O . ALA A 1 294 ? -8.755 9.292 -13.273 1.00 90.75 294 ALA A O 1
ATOM 2412 N N . LEU A 1 295 ? -10.383 9.950 -11.866 1.00 87.44 295 LEU A N 1
ATOM 2413 C CA . LEU A 1 295 ? -11.472 9.831 -12.841 1.00 87.44 295 LEU A CA 1
ATOM 2414 C C . LEU A 1 295 ? -11.240 10.723 -14.070 1.00 87.44 295 LEU A C 1
ATOM 2416 O O . LEU A 1 295 ? -11.325 10.243 -15.201 1.00 87.44 295 LEU A O 1
ATOM 2420 N N . LYS A 1 296 ? -10.834 11.986 -13.877 1.00 91.94 296 LYS A N 1
ATOM 2421 C CA . LYS A 1 296 ? -10.502 12.895 -14.993 1.00 91.94 296 LYS A CA 1
ATOM 2422 C C . LYS A 1 296 ? -9.342 12.380 -15.854 1.00 91.94 296 LYS A C 1
ATOM 2424 O O . LYS A 1 296 ? -9.373 12.545 -17.075 1.00 91.94 296 LYS A O 1
ATOM 2429 N N . ILE A 1 297 ? -8.321 11.763 -15.254 1.00 89.62 297 ILE A N 1
ATOM 2430 C CA . ILE A 1 297 ? -7.185 11.165 -15.981 1.00 89.62 297 ILE A CA 1
ATOM 2431 C C . ILE A 1 297 ? -7.639 9.938 -16.781 1.00 89.62 297 ILE A C 1
ATOM 2433 O O . ILE A 1 297 ? -7.287 9.806 -17.955 1.00 89.62 297 ILE A O 1
ATOM 2437 N N . ILE A 1 298 ? -8.437 9.063 -16.162 1.00 87.81 298 ILE A N 1
ATOM 2438 C CA . ILE A 1 298 ? -9.030 7.881 -16.804 1.00 87.81 298 ILE A CA 1
ATOM 2439 C C . ILE A 1 298 ? -9.851 8.297 -18.027 1.00 87.81 298 ILE A C 1
ATOM 2441 O O . ILE A 1 298 ? -9.745 7.666 -19.083 1.00 87.81 298 ILE A O 1
ATOM 2445 N N . ASP A 1 299 ? -10.616 9.382 -17.903 1.00 87.19 299 ASP A N 1
ATOM 2446 C CA . ASP A 1 299 ? -11.461 9.888 -18.975 1.00 87.19 299 ASP A CA 1
ATOM 2447 C C . ASP A 1 299 ? -10.671 10.506 -20.126 1.00 87.19 299 ASP A C 1
ATOM 2449 O O . ASP A 1 299 ? -10.954 10.205 -21.288 1.00 87.19 299 ASP A O 1
ATOM 2453 N N . ARG A 1 300 ? -9.647 11.314 -19.823 1.00 87.75 300 ARG A N 1
ATOM 2454 C CA . ARG A 1 300 ? -8.776 11.917 -20.846 1.00 87.75 300 ARG A CA 1
ATOM 2455 C C . ARG A 1 300 ? -7.970 10.882 -21.624 1.00 87.75 300 ARG A C 1
ATOM 2457 O O . ARG A 1 300 ? -7.786 11.044 -22.825 1.00 87.75 300 ARG A O 1
ATOM 2464 N N . ASN A 1 301 ? -7.525 9.819 -20.958 1.00 88.44 301 ASN A N 1
ATOM 2465 C CA . ASN A 1 301 ? -6.694 8.776 -21.563 1.00 88.44 301 ASN A CA 1
ATOM 2466 C C . ASN A 1 301 ? -7.506 7.595 -22.125 1.00 88.44 301 ASN A C 1
ATOM 2468 O O . ASN A 1 301 ? -6.913 6.612 -22.562 1.00 88.44 301 ASN A O 1
ATOM 2472 N N . GLN A 1 302 ? -8.844 7.667 -22.096 1.00 86.75 302 GLN A N 1
ATOM 2473 C CA . GLN A 1 302 ? -9.753 6.613 -22.566 1.00 86.75 302 GLN A CA 1
ATOM 2474 C C . GLN A 1 302 ? -9.413 5.210 -22.020 1.00 86.75 302 GLN A C 1
ATOM 2476 O O . GLN A 1 302 ? -9.462 4.210 -22.738 1.00 86.75 302 GLN A O 1
ATOM 2481 N N . LEU A 1 303 ? -9.079 5.111 -20.729 1.00 86.88 303 LEU A N 1
ATOM 2482 C CA . LEU A 1 303 ? -8.679 3.844 -20.105 1.00 86.88 303 LEU A CA 1
ATOM 2483 C C . LEU A 1 303 ? -9.904 2.950 -19.836 1.00 86.88 303 LEU A C 1
ATOM 2485 O O . LEU A 1 303 ? -10.467 2.925 -18.740 1.00 86.88 303 LEU A O 1
ATOM 2489 N N . THR A 1 304 ? -10.324 2.195 -20.850 1.00 86.25 304 THR A N 1
ATOM 2490 C CA . THR A 1 304 ? -11.549 1.371 -20.836 1.00 86.25 304 THR A CA 1
ATOM 2491 C C . THR A 1 304 ? -11.558 0.284 -19.759 1.00 86.25 304 THR A C 1
ATOM 2493 O O . THR A 1 304 ? -12.600 0.040 -19.151 1.00 86.25 304 THR A O 1
ATOM 2496 N N . LEU A 1 305 ? -10.413 -0.343 -19.472 1.00 85.50 305 LEU A N 1
ATOM 2497 C CA . LEU A 1 305 ? -10.294 -1.353 -18.412 1.00 85.50 305 LEU A CA 1
ATOM 2498 C C . LEU A 1 305 ? -10.547 -0.757 -17.025 1.00 85.50 305 LEU A C 1
ATOM 2500 O O . LEU A 1 305 ? -11.297 -1.331 -16.240 1.00 85.50 305 LEU A O 1
ATOM 2504 N N . VAL A 1 306 ? -9.978 0.419 -16.748 1.00 85.75 306 VAL A N 1
ATOM 2505 C CA . VAL A 1 306 ? -10.135 1.088 -15.451 1.00 85.75 306 VAL A CA 1
ATOM 2506 C C . VAL A 1 306 ? -11.569 1.583 -15.270 1.00 85.75 306 VAL A C 1
ATOM 2508 O O . VAL A 1 306 ? -12.129 1.423 -14.192 1.00 85.75 306 VAL A O 1
ATOM 2511 N N . ARG A 1 307 ? -12.223 2.074 -16.333 1.00 83.88 307 ARG A N 1
ATOM 2512 C CA . ARG A 1 307 ? -13.660 2.407 -16.294 1.00 83.88 307 ARG A CA 1
ATOM 2513 C C . ARG A 1 307 ? -14.536 1.193 -15.980 1.00 83.88 307 ARG A C 1
ATOM 2515 O O . ARG A 1 307 ? -15.448 1.290 -15.165 1.00 83.88 307 ARG A O 1
ATOM 2522 N N . ARG A 1 308 ? -14.270 0.041 -16.607 1.00 87.12 308 ARG A N 1
ATOM 2523 C CA . ARG A 1 308 ? -15.005 -1.203 -16.311 1.00 87.12 308 ARG A CA 1
ATOM 2524 C C . ARG A 1 308 ? -14.796 -1.642 -14.864 1.00 87.12 308 ARG A C 1
ATOM 2526 O O . ARG A 1 308 ? -15.759 -2.048 -14.215 1.00 87.12 308 ARG A O 1
ATOM 2533 N N . LEU A 1 309 ? -13.568 -1.521 -14.362 1.00 89.12 309 LEU A N 1
ATOM 2534 C CA . LEU A 1 309 ? -13.245 -1.812 -12.971 1.00 89.12 309 LEU A CA 1
ATOM 2535 C C . LEU A 1 309 ? -13.986 -0.867 -12.013 1.00 89.12 309 LEU A C 1
ATOM 2537 O O . LEU A 1 309 ? -14.615 -1.349 -11.077 1.00 89.12 309 LEU A O 1
ATOM 2541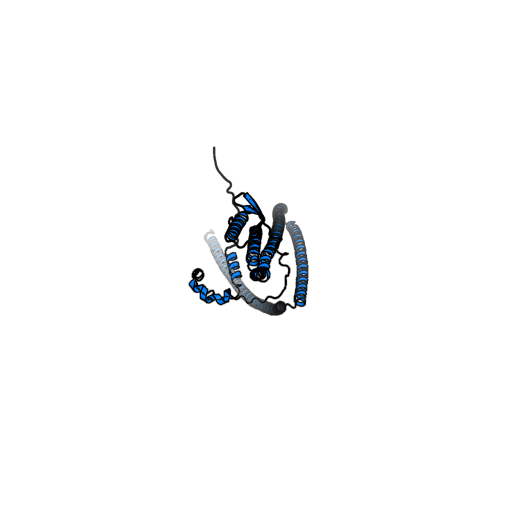 N N . ASP A 1 310 ? -13.999 0.441 -12.279 1.00 86.44 310 ASP A N 1
ATOM 2542 C CA . ASP A 1 310 ? -14.716 1.434 -11.466 1.00 86.44 310 ASP A CA 1
ATOM 2543 C C . ASP A 1 310 ? -16.222 1.135 -11.379 1.00 86.44 310 ASP A C 1
ATOM 2545 O O . ASP A 1 310 ? -16.800 1.093 -10.290 1.00 86.44 310 ASP A O 1
ATOM 2549 N N . VAL A 1 311 ? -16.856 0.826 -12.515 1.00 89.00 311 VAL A N 1
ATOM 2550 C CA . VAL A 1 311 ? -18.269 0.417 -12.548 1.00 89.00 311 VAL A CA 1
ATOM 2551 C C . VAL A 1 311 ? -18.484 -0.864 -11.740 1.00 89.00 311 VAL A C 1
ATOM 2553 O O . VAL A 1 311 ? -19.417 -0.926 -10.938 1.00 89.00 311 VAL A O 1
ATOM 2556 N N . SER A 1 312 ? -17.605 -1.862 -11.888 1.00 88.81 312 SER A N 1
ATOM 2557 C CA . SER A 1 312 ? -17.702 -3.104 -11.112 1.00 88.81 312 SER A CA 1
ATOM 2558 C C . SER A 1 312 ? -17.525 -2.870 -9.602 1.00 88.81 312 SER A C 1
ATOM 2560 O O . SER A 1 312 ? -18.290 -3.410 -8.801 1.00 88.81 312 SER A O 1
ATOM 2562 N N . GLY A 1 313 ? -16.618 -1.974 -9.198 1.00 91.00 313 GLY A N 1
ATOM 2563 C CA . GLY A 1 313 ? -16.434 -1.565 -7.805 1.00 91.00 313 GLY A CA 1
ATOM 2564 C C . GLY A 1 313 ? -17.671 -0.863 -7.239 1.00 91.00 313 GLY A C 1
ATOM 2565 O O . GLY A 1 313 ? -18.132 -1.181 -6.141 1.00 91.00 313 GLY A O 1
ATOM 2566 N N . LYS A 1 314 ? -18.300 0.024 -8.019 1.00 90.38 314 LYS A N 1
ATOM 2567 C CA . LYS A 1 314 ? -19.579 0.664 -7.661 1.00 90.38 314 LYS A CA 1
ATOM 2568 C C . LYS A 1 314 ? -20.723 -0.343 -7.523 1.00 90.38 314 LYS A C 1
ATOM 2570 O O . LYS A 1 314 ? -21.583 -0.176 -6.661 1.00 90.38 314 LYS A O 1
ATOM 2575 N N . THR A 1 315 ? -20.757 -1.396 -8.337 1.00 93.75 315 THR A N 1
ATOM 2576 C CA . THR A 1 315 ? -21.760 -2.461 -8.169 1.00 93.75 315 THR A CA 1
ATOM 2577 C C . THR A 1 315 ? -21.500 -3.306 -6.925 1.00 93.75 315 THR A C 1
ATOM 2579 O O . THR A 1 315 ? -22.427 -3.548 -6.156 1.00 93.75 315 THR A O 1
ATOM 2582 N N . LEU A 1 316 ? -20.243 -3.675 -6.664 1.00 94.81 316 LEU A N 1
ATOM 2583 C CA . LEU A 1 316 ? -19.864 -4.483 -5.507 1.00 94.81 316 LEU A CA 1
ATOM 2584 C C . LEU A 1 316 ? -20.125 -3.739 -4.191 1.00 94.81 316 LEU A C 1
ATOM 2586 O O . LEU A 1 316 ? -20.688 -4.309 -3.263 1.00 94.81 316 LEU A O 1
ATOM 2590 N N . THR A 1 317 ? -19.825 -2.440 -4.132 1.00 94.19 317 THR A N 1
ATOM 2591 C CA . THR A 1 317 ? -20.144 -1.599 -2.964 1.00 94.19 317 THR A CA 1
ATOM 2592 C C . THR A 1 317 ? -21.647 -1.487 -2.706 1.00 94.19 317 THR A C 1
ATOM 2594 O O . THR A 1 317 ? -22.059 -1.514 -1.549 1.00 94.19 317 THR A O 1
ATOM 2597 N N . LYS A 1 318 ? -22.494 -1.406 -3.743 1.00 95.25 318 LYS A N 1
ATOM 2598 C CA . LYS A 1 318 ? -23.961 -1.433 -3.575 1.00 95.25 318 LYS A CA 1
ATOM 2599 C C . LYS A 1 318 ? -24.448 -2.764 -3.005 1.00 95.25 318 LYS A C 1
ATOM 2601 O O . LYS A 1 318 ? -25.258 -2.766 -2.083 1.00 95.25 318 LYS A O 1
ATOM 2606 N N . VAL A 1 319 ? -23.937 -3.875 -3.532 1.00 96.00 319 VAL A N 1
ATOM 2607 C CA . VAL A 1 319 ? -24.279 -5.221 -3.054 1.00 96.00 319 VAL A CA 1
ATOM 2608 C C . VAL A 1 319 ? -23.829 -5.410 -1.603 1.00 96.00 319 VAL A C 1
ATOM 2610 O O . VAL A 1 319 ? -24.621 -5.838 -0.770 1.00 96.00 319 VAL A O 1
ATOM 2613 N N . LEU A 1 320 ? -22.602 -5.007 -1.266 1.00 95.62 320 LEU A N 1
ATOM 2614 C CA . LEU A 1 320 ? -22.097 -5.055 0.107 1.00 95.62 320 LEU A CA 1
ATOM 2615 C C . LEU A 1 320 ? -22.935 -4.205 1.063 1.00 95.62 320 LEU A C 1
ATOM 2617 O O . LEU A 1 320 ? -23.271 -4.676 2.142 1.00 95.62 320 LEU A O 1
ATOM 2621 N N . LYS A 1 321 ? -23.333 -2.988 0.669 1.00 95.50 321 LYS A N 1
ATOM 2622 C CA . LYS A 1 321 ? -24.239 -2.156 1.479 1.00 95.50 321 LYS A CA 1
ATOM 2623 C C . LYS A 1 321 ? -25.560 -2.868 1.765 1.00 95.50 321 LYS A C 1
ATOM 2625 O O . LYS A 1 321 ? -26.037 -2.810 2.892 1.00 95.50 321 LYS A O 1
ATOM 2630 N N . HIS A 1 322 ? -26.127 -3.560 0.777 1.00 96.31 322 HIS A N 1
ATOM 2631 C CA . HIS A 1 322 ? -27.339 -4.350 0.983 1.00 96.31 322 HIS A CA 1
ATOM 2632 C C . HIS A 1 322 ? -27.114 -5.492 1.985 1.00 96.31 322 HIS A C 1
ATOM 2634 O O . HIS A 1 322 ? -27.917 -5.652 2.900 1.00 96.31 322 HIS A O 1
ATOM 2640 N N . PHE A 1 323 ? -26.001 -6.225 1.875 1.00 95.75 323 PHE A N 1
ATOM 2641 C CA . PHE A 1 323 ? -25.656 -7.274 2.838 1.00 95.75 323 PHE A CA 1
ATOM 2642 C C . PHE A 1 323 ? -25.420 -6.738 4.250 1.00 95.75 323 PHE A C 1
ATOM 2644 O O . PHE A 1 323 ? -25.887 -7.356 5.196 1.00 95.75 323 PHE A O 1
ATOM 2651 N N . ILE A 1 324 ? -24.757 -5.588 4.406 1.00 96.12 324 ILE A N 1
ATOM 2652 C CA . ILE A 1 324 ? -24.548 -4.956 5.718 1.00 96.12 324 ILE A CA 1
ATOM 2653 C C . ILE A 1 324 ? -25.892 -4.618 6.368 1.00 96.12 324 ILE A C 1
ATOM 2655 O O . ILE A 1 324 ? -26.096 -4.925 7.536 1.00 96.12 324 ILE A O 1
ATOM 2659 N N . VAL A 1 325 ? -26.828 -4.033 5.612 1.00 96.62 325 VAL A N 1
ATOM 2660 C CA . VAL A 1 325 ? -28.174 -3.727 6.124 1.00 96.62 325 VAL A CA 1
ATOM 2661 C C . VAL A 1 325 ? -28.935 -5.005 6.478 1.00 96.62 325 VAL A C 1
ATOM 2663 O O . VAL A 1 325 ? -29.592 -5.058 7.513 1.00 96.62 325 VAL A O 1
ATOM 2666 N N . LEU A 1 326 ? -28.836 -6.044 5.646 1.00 95.81 326 LEU A N 1
ATOM 2667 C CA . LEU A 1 326 ? -29.506 -7.318 5.891 1.00 95.81 326 LEU A CA 1
ATOM 2668 C C . LEU A 1 326 ? -28.950 -8.016 7.140 1.00 95.81 326 LEU A C 1
ATOM 2670 O O . LEU A 1 326 ? -29.734 -8.469 7.969 1.00 95.81 326 LEU A O 1
ATOM 2674 N N . LEU A 1 327 ? -27.625 -8.044 7.306 1.00 95.62 327 LEU A N 1
ATOM 2675 C CA . LEU A 1 327 ? -26.966 -8.566 8.504 1.00 95.62 327 LEU A CA 1
ATOM 2676 C C . LEU A 1 327 ? -27.361 -7.763 9.741 1.00 95.62 327 LEU A C 1
ATOM 2678 O O . LEU A 1 327 ? -27.844 -8.359 10.689 1.00 95.62 327 LEU A O 1
ATOM 2682 N N . ALA A 1 328 ? -27.305 -6.431 9.690 1.00 95.50 328 ALA A N 1
ATOM 2683 C CA . ALA A 1 328 ? -27.737 -5.592 10.806 1.00 95.50 328 ALA A CA 1
ATOM 2684 C C . ALA A 1 328 ? -29.207 -5.844 11.186 1.00 95.50 328 ALA A C 1
ATOM 2686 O O . ALA A 1 328 ? -29.531 -5.928 12.365 1.00 95.50 328 ALA A O 1
ATOM 2687 N N . SER A 1 329 ? -30.099 -6.024 10.202 1.00 96.06 329 SER A N 1
ATOM 2688 C CA . SER A 1 329 ? -31.507 -6.352 10.468 1.00 96.06 329 SER A CA 1
ATOM 2689 C C . SER A 1 329 ? -31.693 -7.736 11.099 1.00 96.06 329 SER A C 1
ATOM 2691 O O . SER A 1 329 ? -32.626 -7.949 11.877 1.00 96.06 329 SER A O 1
ATOM 2693 N N . LYS A 1 330 ? -30.807 -8.682 10.771 1.00 96.06 330 LYS A N 1
ATOM 2694 C CA . LYS A 1 330 ? -30.784 -10.003 11.387 1.00 96.06 330 LYS A CA 1
ATOM 2695 C C . LYS A 1 330 ? -30.244 -9.919 12.811 1.00 96.06 330 LYS A C 1
ATOM 2697 O O . LYS A 1 330 ? -30.921 -10.392 13.709 1.00 96.06 330 LYS A O 1
ATOM 2702 N N . ASP A 1 331 ? -29.127 -9.230 13.023 1.00 96.06 331 ASP A N 1
ATOM 2703 C CA . ASP A 1 331 ? -28.541 -9.012 14.347 1.00 96.06 331 ASP A CA 1
ATOM 2704 C C . ASP A 1 331 ? -29.551 -8.349 15.295 1.00 96.06 331 ASP A C 1
ATOM 2706 O O . ASP A 1 331 ? -29.678 -8.754 16.446 1.00 96.06 331 ASP A O 1
ATOM 2710 N N . THR A 1 332 ? -30.341 -7.379 14.811 1.00 95.94 332 THR A N 1
ATOM 2711 C CA . THR A 1 332 ? -31.407 -6.766 15.621 1.00 95.94 332 THR A CA 1
ATOM 2712 C C . THR A 1 332 ? -32.535 -7.729 15.978 1.00 95.94 332 THR A C 1
ATOM 2714 O O . THR A 1 332 ? -33.142 -7.573 17.031 1.00 95.94 332 THR A O 1
ATOM 2717 N N . ARG A 1 333 ? -32.834 -8.708 15.114 1.00 96.12 333 ARG A N 1
ATOM 2718 C CA . ARG A 1 333 ? -33.858 -9.724 15.386 1.00 96.12 333 ARG A CA 1
ATOM 2719 C C . ARG A 1 333 ? -33.340 -10.750 16.381 1.00 96.12 333 ARG A C 1
ATOM 2721 O O . ARG A 1 333 ? -33.986 -10.975 17.391 1.00 96.12 333 ARG A O 1
ATOM 2728 N N . ASP A 1 334 ? -32.149 -11.282 16.132 1.00 96.06 334 ASP A N 1
ATOM 2729 C CA . ASP A 1 334 ? -31.507 -12.264 17.001 1.00 96.06 334 ASP A CA 1
ATOM 2730 C C . ASP A 1 334 ? -31.297 -11.676 18.417 1.00 96.06 334 ASP A C 1
ATOM 2732 O O . ASP A 1 334 ? -31.465 -12.369 19.417 1.00 96.06 334 ASP A O 1
ATOM 2736 N N . LEU A 1 335 ? -30.998 -10.373 18.522 1.00 96.38 335 LEU A N 1
ATOM 2737 C CA . LEU A 1 335 ? -30.904 -9.669 19.805 1.00 96.38 335 LEU A CA 1
ATOM 2738 C C . LEU A 1 335 ? -32.263 -9.512 20.505 1.00 96.38 335 LEU A C 1
ATOM 2740 O O . LEU A 1 335 ? -32.313 -9.607 21.729 1.00 96.38 335 LEU A O 1
ATOM 2744 N N . ALA A 1 336 ? -33.348 -9.293 19.758 1.00 95.88 336 ALA A N 1
ATOM 2745 C CA . ALA A 1 336 ? -34.697 -9.245 20.322 1.00 95.88 336 ALA A CA 1
ATOM 2746 C C . ALA A 1 336 ? -35.129 -10.621 20.854 1.00 95.88 336 ALA A C 1
ATOM 2748 O O . ALA A 1 336 ? -35.607 -10.705 21.983 1.00 95.88 336 ALA A O 1
ATOM 2749 N N . ASP A 1 337 ? -34.873 -11.688 20.092 1.00 96.75 337 ASP A N 1
ATOM 2750 C CA . ASP A 1 337 ? -35.169 -13.066 20.498 1.00 96.75 337 ASP A CA 1
ATOM 2751 C C . ASP A 1 337 ? -34.375 -13.444 21.768 1.00 96.75 337 ASP A C 1
ATOM 2753 O O . ASP A 1 337 ? -34.925 -13.983 22.728 1.00 96.75 337 ASP A O 1
ATOM 2757 N N . LEU A 1 338 ? -33.081 -13.091 21.831 1.00 96.81 338 LEU A N 1
ATOM 2758 C CA . LEU A 1 338 ? -32.257 -13.291 23.031 1.00 96.81 338 LEU A CA 1
ATOM 2759 C C . LEU A 1 338 ? -32.762 -12.497 24.238 1.00 96.81 338 LEU A C 1
ATOM 2761 O O . LEU A 1 338 ? -32.676 -12.983 25.367 1.00 96.81 338 LEU A O 1
ATOM 2765 N N . GLN A 1 339 ? -33.246 -11.272 24.023 1.00 96.88 339 GLN A N 1
ATOM 2766 C CA . GLN A 1 339 ? -33.798 -10.458 25.097 1.00 96.88 339 GLN A CA 1
ATOM 2767 C C . GLN A 1 339 ? -35.090 -11.074 25.649 1.00 96.88 339 GLN A C 1
ATOM 2769 O O . GLN A 1 339 ? -35.258 -11.105 26.868 1.00 96.88 339 GLN A O 1
ATOM 2774 N N . GLU A 1 340 ? -35.958 -11.612 24.789 1.00 97.19 340 GLU A N 1
ATOM 2775 C CA . GLU A 1 340 ? -37.180 -12.305 25.206 1.00 97.19 340 GLU A CA 1
ATOM 2776 C C . GLU A 1 340 ? -36.859 -13.544 26.057 1.00 97.19 340 GLU A C 1
ATOM 2778 O O . GLU A 1 340 ? -37.369 -13.681 27.170 1.00 97.19 340 GLU A O 1
ATOM 2783 N N . GLU A 1 341 ? -35.946 -14.403 25.601 1.00 96.75 341 GLU A N 1
ATOM 2784 C CA . GLU A 1 341 ? -35.504 -15.583 26.359 1.00 96.75 341 GLU A CA 1
ATOM 2785 C C . GLU A 1 341 ? -34.844 -15.201 27.698 1.00 96.75 341 GLU A C 1
ATOM 2787 O O . GLU A 1 341 ? -35.081 -15.831 28.734 1.00 96.75 341 GLU A O 1
ATOM 2792 N N . ALA A 1 342 ? -34.044 -14.128 27.719 1.00 96.19 342 ALA A N 1
ATOM 2793 C CA . ALA A 1 342 ? -33.442 -13.615 28.948 1.00 96.19 342 ALA A CA 1
ATOM 2794 C C . ALA A 1 342 ? -34.498 -13.086 29.936 1.00 96.19 342 ALA A C 1
ATOM 2796 O O . ALA A 1 342 ? -34.362 -13.278 31.149 1.00 96.19 342 ALA A O 1
ATOM 2797 N N . GLU A 1 343 ? -35.559 -12.444 29.442 1.00 96.56 343 GLU A N 1
ATOM 2798 C CA . GLU A 1 343 ? -36.687 -11.995 30.260 1.00 96.56 343 GLU A CA 1
ATOM 2799 C C . GLU A 1 343 ? -37.480 -13.179 30.824 1.00 96.56 343 GLU A C 1
ATOM 2801 O O . GLU A 1 343 ? -37.728 -13.208 32.033 1.00 96.56 343 GLU A O 1
ATOM 2806 N N . GLN A 1 344 ? -37.776 -14.196 30.009 1.00 97.25 344 GLN A N 1
ATOM 2807 C CA . GLN A 1 344 ? -38.434 -15.427 30.462 1.00 97.25 344 GLN A CA 1
ATOM 2808 C C . GLN A 1 344 ? -37.612 -16.154 31.536 1.00 97.25 344 GLN A C 1
ATOM 2810 O O . GLN A 1 344 ? -38.146 -16.580 32.567 1.00 97.25 344 GLN A O 1
ATOM 2815 N N . PHE A 1 345 ? -36.294 -16.258 31.344 1.00 96.69 345 PHE A N 1
ATOM 2816 C CA . PHE A 1 345 ? -35.392 -16.845 32.333 1.00 96.69 345 PHE A CA 1
ATOM 2817 C C . PHE A 1 345 ? -35.368 -16.040 33.640 1.00 96.69 345 PHE A C 1
ATOM 2819 O O . PHE A 1 345 ? -35.414 -16.615 34.731 1.00 96.69 345 PHE A O 1
ATOM 2826 N N . ARG A 1 346 ? -35.357 -14.704 33.553 1.00 97.25 346 ARG A N 1
ATOM 2827 C CA . ARG A 1 346 ? -35.426 -13.818 34.722 1.00 97.25 346 ARG A CA 1
ATOM 2828 C C . ARG A 1 346 ? -36.738 -13.987 35.489 1.00 97.25 346 ARG A C 1
ATOM 2830 O O . ARG A 1 346 ? -36.711 -14.010 36.717 1.00 97.25 346 ARG A O 1
ATOM 2837 N N . GLU A 1 347 ? -37.867 -14.141 34.800 1.00 97.06 347 GLU A N 1
ATOM 2838 C CA . GLU A 1 347 ? -39.151 -14.429 35.448 1.00 97.06 347 GLU A CA 1
ATOM 2839 C C . GLU A 1 347 ? -39.160 -15.790 36.150 1.00 97.06 347 GLU A C 1
ATOM 2841 O O . GLU A 1 347 ? -39.638 -15.896 37.280 1.00 97.06 347 GLU A O 1
ATOM 2846 N N . MET A 1 348 ? -38.615 -16.828 35.507 1.00 96.81 348 MET A N 1
ATOM 2847 C CA . MET A 1 348 ? -38.463 -18.154 36.113 1.00 96.81 348 MET A CA 1
ATOM 2848 C C . MET A 1 348 ? -37.619 -18.090 37.388 1.00 96.81 348 MET A C 1
ATOM 2850 O O . MET A 1 348 ? -38.032 -18.618 38.419 1.00 96.81 348 MET A O 1
ATOM 2854 N N . LEU A 1 349 ? -36.476 -17.399 37.345 1.00 96.12 349 LEU A N 1
ATOM 2855 C CA . LEU A 1 349 ? -35.641 -17.172 38.525 1.00 96.12 349 LEU A CA 1
ATOM 2856 C C . LEU A 1 349 ? -36.374 -16.379 39.609 1.00 96.12 349 LEU A C 1
ATOM 2858 O O . LEU A 1 349 ? -36.237 -16.706 40.784 1.00 96.12 349 LEU A O 1
ATOM 2862 N N . GLY A 1 350 ? -37.175 -15.380 39.233 1.00 96.31 350 GLY A N 1
ATOM 2863 C CA . GLY A 1 350 ? -38.010 -14.630 40.172 1.00 96.31 350 GLY A CA 1
ATOM 2864 C C . GLY A 1 350 ? -39.035 -15.518 40.884 1.00 96.31 350 GLY A C 1
ATOM 2865 O O . GLY A 1 350 ? -39.185 -15.423 42.100 1.00 96.31 350 GLY A O 1
ATOM 2866 N N . ARG A 1 351 ? -39.692 -16.431 40.152 1.00 96.69 351 ARG A N 1
ATOM 2867 C CA . ARG A 1 351 ? -40.625 -17.413 40.734 1.00 96.69 351 ARG A CA 1
ATOM 2868 C C . ARG A 1 351 ? -39.921 -18.365 41.698 1.00 96.69 351 ARG A C 1
ATOM 2870 O O . ARG A 1 351 ? -40.379 -18.524 42.824 1.00 96.69 351 ARG A O 1
ATOM 2877 N N . VAL A 1 352 ? -38.789 -18.939 41.288 1.00 97.12 352 VAL A N 1
ATOM 2878 C CA . VAL A 1 352 ? -37.984 -19.825 42.147 1.00 97.12 352 VAL A CA 1
ATOM 2879 C C . VAL A 1 352 ? -37.485 -19.082 43.390 1.00 97.12 352 VAL A C 1
ATOM 2881 O O . VAL A 1 352 ? -37.534 -19.629 44.486 1.00 97.12 352 VAL A O 1
ATOM 2884 N N . GLY A 1 353 ? -37.054 -17.825 43.245 1.00 97.00 353 GLY A N 1
ATOM 2885 C CA . GLY A 1 353 ? -36.664 -16.972 44.368 1.00 97.00 353 GLY A CA 1
ATOM 2886 C C . GLY A 1 353 ? -37.796 -16.796 45.381 1.00 97.00 353 GLY A C 1
ATOM 2887 O O . GLY A 1 353 ? -37.593 -17.046 46.566 1.00 97.00 353 GLY A O 1
ATOM 2888 N N . ALA A 1 354 ? -39.006 -16.473 44.914 1.00 95.81 354 ALA A N 1
ATOM 2889 C CA . ALA A 1 354 ? -40.182 -16.339 45.776 1.00 95.81 354 ALA A CA 1
ATOM 2890 C C . ALA A 1 354 ? -40.581 -17.663 46.458 1.00 95.81 354 ALA A C 1
ATOM 2892 O O . ALA A 1 354 ? -40.982 -17.667 47.623 1.00 95.81 354 ALA A O 1
ATOM 2893 N N . GLU A 1 355 ? -40.457 -18.800 45.763 1.00 96.62 355 GLU A N 1
ATOM 2894 C CA . GLU A 1 355 ? -40.693 -20.123 46.353 1.00 96.62 355 GLU A CA 1
ATOM 2895 C C . GLU A 1 355 ? -39.695 -20.438 47.473 1.00 96.62 355 GLU A C 1
ATOM 2897 O O . GLU A 1 355 ? -40.102 -20.947 48.520 1.00 96.62 355 GLU A O 1
ATOM 2902 N N . ILE A 1 356 ? -38.411 -20.111 47.280 1.00 95.62 356 ILE A N 1
ATOM 2903 C CA . ILE A 1 356 ? -37.359 -20.284 48.291 1.00 95.62 356 ILE A CA 1
ATOM 2904 C C . ILE A 1 356 ? -37.638 -19.403 49.510 1.00 95.62 356 ILE A C 1
ATOM 2906 O O . ILE A 1 356 ? -37.626 -19.921 50.626 1.00 95.62 356 ILE A O 1
ATOM 2910 N N . GLU A 1 357 ? -37.949 -18.118 49.313 1.00 95.88 357 GLU A N 1
ATOM 2911 C CA . GLU A 1 357 ? -38.285 -17.193 50.406 1.00 95.88 357 GLU A CA 1
ATOM 2912 C C . GLU A 1 357 ? -39.487 -17.695 51.220 1.00 95.88 357 GLU A C 1
ATOM 2914 O O . GLU A 1 357 ? -39.443 -17.737 52.450 1.00 95.88 357 GLU A O 1
ATOM 2919 N N . HIS A 1 358 ? -40.546 -18.162 50.550 1.00 95.81 358 HIS A N 1
ATOM 2920 C CA . HIS A 1 358 ? -41.716 -18.726 51.223 1.00 95.81 358 HIS A CA 1
ATOM 2921 C C . HIS A 1 358 ? -41.383 -20.009 52.009 1.00 95.81 358 HIS A C 1
ATOM 2923 O O . HIS A 1 358 ? -41.873 -20.215 53.126 1.00 95.81 358 HIS A O 1
ATOM 2929 N N . LEU A 1 359 ? -40.546 -20.890 51.449 1.00 95.56 359 LEU A N 1
ATOM 2930 C CA . LEU A 1 359 ? -40.069 -22.099 52.129 1.00 95.56 359 LEU A CA 1
ATOM 2931 C C . LEU A 1 359 ? -39.225 -21.761 53.361 1.00 95.56 359 LEU A C 1
ATOM 2933 O O . LEU A 1 359 ? -39.400 -22.387 54.412 1.00 95.56 359 LEU A O 1
ATOM 2937 N N . GLU A 1 360 ? -38.344 -20.771 53.243 1.00 95.44 360 GLU A N 1
ATOM 2938 C CA . GLU A 1 360 ? -37.501 -20.292 54.332 1.00 95.44 360 GLU A CA 1
ATOM 2939 C C . GLU A 1 360 ? -38.353 -19.700 55.461 1.00 95.44 360 GLU A C 1
ATOM 2941 O O . GLU A 1 360 ? -38.216 -20.136 56.608 1.00 95.44 360 GLU A O 1
ATOM 2946 N N . GLU A 1 361 ? -39.306 -18.814 55.152 1.00 95.69 361 GLU A N 1
ATOM 2947 C CA . GLU A 1 361 ? -40.200 -18.219 56.154 1.00 95.69 361 GLU A CA 1
ATOM 2948 C C . GLU A 1 361 ? -41.061 -19.295 56.843 1.00 95.69 361 GLU A C 1
ATOM 2950 O O . GLU A 1 361 ? -41.124 -19.348 58.073 1.00 95.69 361 GLU A O 1
ATOM 2955 N N . SER A 1 362 ? -41.620 -20.251 56.087 1.00 96.00 362 SER A N 1
ATOM 2956 C CA . SER A 1 362 ? -42.363 -21.386 56.659 1.00 96.00 362 SER A CA 1
ATOM 2957 C C . SER A 1 362 ? -41.494 -22.254 57.578 1.00 96.00 362 SER A C 1
ATOM 2959 O O . SER A 1 362 ? -41.941 -22.710 58.636 1.00 96.00 362 SER A O 1
ATOM 2961 N N . SER A 1 363 ? -40.235 -22.500 57.200 1.00 93.25 363 SER A N 1
ATOM 2962 C CA . SER A 1 363 ? -39.293 -23.269 58.020 1.00 93.25 363 SER A CA 1
ATOM 2963 C C . SER A 1 363 ? -38.946 -22.540 59.322 1.00 93.25 363 SER A C 1
ATOM 2965 O O . SER A 1 363 ? -38.940 -23.150 60.395 1.00 93.25 363 SER A O 1
ATOM 2967 N N . LYS A 1 364 ? -38.750 -21.220 59.247 1.00 95.12 364 LYS A N 1
ATOM 2968 C CA . LYS A 1 364 ? -38.467 -20.333 60.375 1.00 95.12 364 LYS A CA 1
ATOM 2969 C C . LYS A 1 364 ? -39.649 -20.266 61.337 1.00 95.12 364 LYS A C 1
ATOM 2971 O O . LYS A 1 364 ? -39.448 -20.374 62.546 1.00 95.12 364 LYS A O 1
ATOM 2976 N N . GLU A 1 365 ? -40.878 -20.174 60.835 1.00 94.81 365 GLU A N 1
ATOM 2977 C CA . GLU A 1 365 ? -42.091 -20.253 61.656 1.00 94.81 365 GLU A CA 1
ATOM 2978 C C . GLU A 1 365 ? -42.210 -21.599 62.382 1.00 94.81 365 GLU A C 1
ATOM 2980 O O . GLU A 1 365 ? -42.432 -21.632 63.597 1.00 94.81 365 GLU A O 1
ATOM 2985 N N . LYS A 1 366 ? -41.995 -22.719 61.676 1.00 95.38 366 LYS A N 1
ATOM 2986 C CA . LYS A 1 366 ? -41.996 -24.061 62.286 1.00 95.38 366 LYS A CA 1
ATOM 2987 C C . LYS A 1 366 ? -40.939 -24.176 63.385 1.00 95.38 366 LYS A C 1
ATOM 2989 O O . LYS A 1 366 ? -41.249 -24.652 64.478 1.00 95.38 366 LYS A O 1
ATOM 2994 N N . LEU A 1 367 ? -39.719 -23.695 63.136 1.00 93.19 367 LEU A N 1
ATOM 2995 C CA . LEU A 1 367 ? -38.646 -23.660 64.134 1.00 93.19 367 LEU A CA 1
ATOM 2996 C C . LEU A 1 367 ? -39.021 -22.797 65.343 1.00 93.19 367 LEU A C 1
ATOM 2998 O O . LEU A 1 367 ? -38.819 -23.226 66.477 1.00 93.19 367 LEU A O 1
ATOM 3002 N N . GLN A 1 368 ? -39.637 -21.630 65.138 1.00 93.56 368 GLN A N 1
ATOM 3003 C CA . GLN A 1 368 ? -40.115 -20.796 66.242 1.00 93.56 368 GLN A CA 1
ATOM 3004 C C . GLN A 1 368 ? -41.168 -21.509 67.096 1.00 93.56 368 GLN A C 1
ATOM 3006 O O . GLN A 1 368 ? -41.126 -21.398 68.322 1.00 93.56 368 GLN A O 1
ATOM 3011 N N . ILE A 1 369 ? -42.098 -22.252 66.490 1.00 94.50 369 ILE A N 1
ATOM 3012 C CA . ILE A 1 369 ? -43.091 -23.045 67.230 1.00 94.50 369 ILE A CA 1
ATOM 3013 C C . ILE A 1 369 ? -42.394 -24.118 68.073 1.00 94.50 369 ILE A C 1
ATOM 3015 O O . ILE A 1 369 ? -42.683 -24.236 69.267 1.00 94.50 369 ILE A O 1
ATOM 3019 N N . VAL A 1 370 ? -41.439 -24.851 67.490 1.00 93.69 370 VAL A N 1
ATOM 3020 C CA . VAL A 1 370 ? -40.646 -25.863 68.207 1.00 93.69 370 VAL A CA 1
ATOM 3021 C C . VAL A 1 370 ? -39.874 -25.227 69.365 1.00 93.69 370 VAL A C 1
ATOM 3023 O O . VAL A 1 370 ? -39.999 -25.695 70.497 1.00 93.69 370 VAL A O 1
ATOM 3026 N N . CYS A 1 371 ? -39.171 -24.113 69.146 1.00 90.69 371 CYS A N 1
ATOM 3027 C CA . CYS A 1 371 ? -38.465 -23.385 70.203 1.00 90.69 371 CYS A CA 1
ATOM 3028 C C . CYS A 1 371 ? -39.410 -22.915 71.318 1.00 90.69 371 CYS A C 1
ATOM 3030 O O . CYS A 1 371 ? -39.108 -23.097 72.496 1.00 90.69 371 CYS A O 1
ATOM 3032 N N . ARG A 1 372 ? -40.583 -22.363 70.980 1.00 92.75 372 ARG A N 1
ATOM 3033 C CA . ARG A 1 372 ? -41.599 -21.974 71.975 1.00 92.75 372 ARG A CA 1
ATOM 3034 C C . ARG A 1 372 ? -42.093 -23.182 72.772 1.00 92.75 372 ARG A C 1
ATOM 3036 O O . ARG A 1 372 ? -42.282 -23.068 73.980 1.00 92.75 372 ARG A O 1
ATOM 3043 N N . SER A 1 373 ? -42.298 -24.330 72.125 1.00 90.69 373 SER A N 1
ATOM 3044 C CA . SER A 1 373 ? -42.732 -25.560 72.799 1.00 90.69 373 SER A CA 1
ATOM 3045 C C . SER A 1 373 ? -41.663 -26.120 73.747 1.00 90.69 373 SER A C 1
ATOM 3047 O O . SER A 1 373 ? -41.986 -26.465 74.883 1.00 90.69 373 SER A O 1
ATOM 3049 N N . LEU A 1 374 ? -40.391 -26.114 73.333 1.00 91.31 374 LEU A N 1
ATOM 3050 C CA . LEU A 1 374 ? -39.247 -26.495 74.164 1.00 91.31 374 LEU A CA 1
ATOM 3051 C C . LEU A 1 374 ? -39.085 -25.560 75.361 1.00 91.31 374 LEU A C 1
ATOM 3053 O O . LEU A 1 374 ? -38.903 -26.029 76.479 1.00 91.31 374 LEU A O 1
ATOM 3057 N N . ASN A 1 375 ? -39.230 -24.250 75.153 1.00 89.38 375 ASN A N 1
ATOM 3058 C CA . ASN A 1 375 ? -39.178 -23.269 76.235 1.00 89.38 375 ASN A CA 1
ATOM 3059 C C . ASN A 1 375 ? -40.314 -23.464 77.246 1.00 89.38 375 ASN A C 1
ATOM 3061 O O . ASN A 1 375 ? -40.075 -23.369 78.446 1.00 89.38 375 ASN A O 1
ATOM 3065 N N . LYS A 1 376 ? -41.533 -23.797 76.797 1.00 88.25 376 LYS A N 1
ATOM 3066 C CA . LYS A 1 376 ? -42.632 -24.166 77.708 1.00 88.25 376 LYS A CA 1
ATOM 3067 C C . LYS A 1 376 ? -42.311 -25.431 78.508 1.00 88.25 376 LYS A C 1
ATOM 3069 O O . LYS A 1 376 ? -42.588 -25.472 79.701 1.00 88.25 376 LYS A O 1
ATOM 3074 N N . TRP A 1 377 ? -41.714 -26.442 77.876 1.00 85.19 377 TRP A N 1
ATOM 3075 C CA . TRP A 1 377 ? -41.264 -27.660 78.560 1.00 85.19 377 TRP A CA 1
ATOM 3076 C C . TRP A 1 377 ? -40.164 -27.388 79.591 1.00 85.19 377 TRP A C 1
ATOM 3078 O O . TRP A 1 377 ? -40.216 -27.934 80.691 1.00 85.19 377 TRP A O 1
ATOM 3088 N N . LEU A 1 378 ? -39.204 -26.520 79.265 1.00 83.81 378 LEU A N 1
ATOM 3089 C CA . LEU A 1 378 ? -38.176 -26.053 80.197 1.00 83.81 378 LEU A CA 1
ATOM 3090 C C . LEU A 1 378 ? -38.801 -25.321 81.388 1.00 83.81 378 LEU A C 1
ATOM 3092 O O . LEU A 1 378 ? -38.557 -25.708 82.523 1.00 83.81 378 LEU A O 1
ATOM 3096 N N . GLN A 1 379 ? -39.702 -24.367 81.145 1.00 81.56 379 GLN A N 1
ATOM 3097 C CA . GLN A 1 379 ? -40.417 -23.661 82.214 1.00 81.56 379 GLN A CA 1
ATOM 3098 C C . GLN A 1 379 ? -41.251 -24.605 83.091 1.00 81.56 379 GLN A C 1
ATOM 3100 O O . GLN A 1 379 ? -41.282 -24.436 84.309 1.00 81.56 379 GLN A O 1
ATOM 3105 N N . TYR A 1 380 ? -41.908 -25.615 82.508 1.00 78.38 380 TYR A N 1
ATOM 3106 C CA . TYR A 1 380 ? -42.645 -26.642 83.255 1.00 78.38 380 TYR A CA 1
ATOM 3107 C C . TYR A 1 380 ? -41.713 -27.504 84.118 1.00 78.38 380 TYR A C 1
ATOM 3109 O O . TYR A 1 380 ? -42.035 -27.842 85.256 1.00 78.38 380 TYR A O 1
ATOM 3117 N N . ARG A 1 381 ? -40.525 -27.836 83.602 1.00 71.25 381 ARG A N 1
ATOM 3118 C CA . ARG A 1 381 ? -39.500 -28.555 84.360 1.00 71.25 381 ARG A CA 1
ATOM 3119 C C . ARG A 1 381 ? -38.959 -27.710 85.511 1.00 71.25 381 ARG A C 1
ATOM 3121 O O . ARG A 1 381 ? -38.856 -28.236 86.613 1.00 71.25 381 ARG A O 1
ATOM 3128 N N . ASP A 1 382 ? -38.672 -26.433 85.282 1.00 68.25 382 ASP A N 1
ATOM 3129 C CA . ASP A 1 382 ? -38.142 -25.523 86.302 1.00 68.25 382 ASP A CA 1
ATOM 3130 C C . ASP A 1 382 ? -39.176 -25.244 87.406 1.00 68.25 382 ASP A C 1
ATOM 3132 O O . ASP A 1 382 ? -38.852 -25.282 88.591 1.00 68.25 382 ASP A O 1
ATOM 3136 N N . SER A 1 383 ? -40.454 -25.074 87.049 1.00 65.25 383 SER A N 1
ATOM 3137 C CA . SER A 1 383 ? -41.549 -24.915 88.022 1.00 65.25 383 SER A CA 1
ATOM 3138 C C . SER A 1 383 ? -41.852 -26.198 88.816 1.00 65.25 383 SER A C 1
ATOM 3140 O O . SER A 1 383 ? -42.138 -26.128 90.015 1.00 65.25 383 SER A O 1
ATOM 3142 N N . ASN A 1 384 ? -41.705 -27.379 88.208 1.00 59.69 384 ASN A N 1
ATOM 3143 C CA . ASN A 1 384 ? -41.771 -28.653 88.932 1.00 59.69 384 ASN A CA 1
ATOM 3144 C C . ASN A 1 384 ? -40.528 -28.922 89.798 1.00 59.69 384 ASN A C 1
ATOM 3146 O O . ASN A 1 384 ? -40.640 -29.521 90.864 1.00 59.69 384 ASN A O 1
ATOM 3150 N N . PHE A 1 385 ? -39.348 -28.445 89.397 1.00 57.12 385 PHE A N 1
ATOM 3151 C CA . PHE A 1 385 ? -38.149 -28.500 90.237 1.00 57.12 385 PHE A CA 1
ATOM 3152 C C . PHE A 1 385 ? -38.277 -27.588 91.468 1.00 57.12 385 PHE A C 1
ATOM 3154 O O . PHE A 1 385 ? -37.942 -28.012 92.573 1.00 57.12 385 PHE A O 1
ATOM 3161 N N . CYS A 1 386 ? -38.838 -26.382 91.323 1.00 54.56 386 CYS A N 1
ATOM 3162 C CA . CYS A 1 386 ? -39.103 -25.483 92.453 1.00 54.56 386 CYS A CA 1
ATOM 3163 C C . CYS A 1 386 ? -40.169 -26.011 93.431 1.00 54.56 386 CYS A C 1
ATOM 3165 O O . CYS A 1 386 ? -40.116 -25.678 94.612 1.00 54.56 386 CYS A O 1
ATOM 3167 N N . THR A 1 387 ? -41.111 -26.848 92.987 1.00 52.50 387 THR A N 1
ATOM 3168 C CA . THR A 1 387 ? -42.110 -27.477 93.875 1.00 52.50 387 THR A CA 1
ATOM 3169 C C . THR A 1 387 ? -41.607 -28.760 94.542 1.00 52.50 387 THR A C 1
ATOM 3171 O O . THR A 1 387 ? -42.062 -29.076 95.638 1.00 52.50 387 THR A O 1
ATOM 3174 N N . PHE A 1 388 ? -40.635 -29.466 93.951 1.00 48.78 388 PHE A N 1
ATOM 3175 C CA . PHE A 1 388 ? -40.009 -30.645 94.569 1.00 48.78 388 PHE A CA 1
ATOM 3176 C C . PHE A 1 388 ? -38.836 -30.327 95.512 1.00 48.78 388 PHE A C 1
ATOM 3178 O O . PHE A 1 388 ? -38.572 -31.117 96.414 1.00 48.78 388 PHE A O 1
ATOM 3185 N N . PHE A 1 389 ? -38.151 -29.190 95.342 1.00 51.22 389 PHE A N 1
ATOM 3186 C CA . PHE A 1 389 ? -37.047 -28.750 96.217 1.00 51.22 389 PHE A CA 1
ATOM 3187 C C . PHE A 1 389 ? -37.374 -27.515 97.080 1.00 51.22 389 PHE A C 1
ATOM 3189 O O . PHE A 1 389 ? -36.511 -27.022 97.801 1.00 51.22 389 PHE A O 1
ATOM 3196 N N . GLY A 1 390 ? -38.616 -27.023 97.042 1.00 50.94 390 GLY A N 1
ATOM 3197 C CA . GLY A 1 390 ? -39.126 -25.980 97.932 1.00 50.94 390 GLY A CA 1
ATOM 3198 C C . GLY A 1 390 ? -39.720 -26.548 99.223 1.00 50.94 390 GLY A C 1
ATOM 3199 O O . GLY A 1 390 ? -40.940 -26.544 99.393 1.00 50.94 390 GLY A O 1
ATOM 3200 N N . ARG A 1 391 ? -38.862 -27.027 100.127 1.00 41.06 391 ARG A N 1
ATOM 3201 C CA . ARG A 1 391 ? -39.124 -27.113 101.572 1.00 41.06 391 ARG A CA 1
ATOM 3202 C C . ARG A 1 391 ? -37.834 -26.975 102.356 1.00 41.06 391 ARG A C 1
ATOM 3204 O O . ARG A 1 391 ? -36.852 -27.638 101.958 1.00 41.06 391 ARG A O 1
#